Protein AF-0000000084663311 (afdb_homodimer)

Organism: Exserohilum turcicum (strain 28A) (NCBI:txid671987)

Structure (mmCIF, N/CA/C/O backbone):
data_AF-0000000084663311-model_v1
#
loop_
_entity.id
_entity.type
_entity.pdbx_description
1 polymer 'Uncharacterized protein'
#
loop_
_atom_site.group_PDB
_atom_site.id
_atom_site.type_symbol
_atom_site.label_atom_id
_atom_site.label_alt_id
_atom_site.label_comp_id
_atom_site.label_asym_id
_atom_site.label_entity_id
_atom_site.label_seq_id
_atom_site.pdbx_PDB_ins_code
_atom_site.Cartn_x
_atom_site.Cartn_y
_atom_site.Cartn_z
_atom_site.occupancy
_atom_site.B_iso_or_equiv
_atom_site.auth_seq_id
_atom_site.auth_comp_id
_atom_site.auth_asym_id
_atom_site.auth_atom_id
_atom_site.pdbx_PDB_model_num
ATOM 1 N N . MET A 1 1 ? -27.266 0.023 -3.309 1 96.5 1 MET A N 1
ATOM 2 C CA . MET A 1 1 ? -26.875 1.251 -2.621 1 96.5 1 MET A CA 1
ATOM 3 C C . MET A 1 1 ? -25.375 1.466 -2.703 1 96.5 1 MET A C 1
ATOM 5 O O . MET A 1 1 ? -24.609 0.509 -2.619 1 96.5 1 MET A O 1
ATOM 9 N N . TYR A 1 2 ? -25.031 2.613 -2.955 1 97.75 2 TYR A N 1
ATOM 10 C CA . TYR A 1 2 ? -23.625 2.998 -2.963 1 97.75 2 TYR A CA 1
ATOM 11 C C . TYR A 1 2 ? -23.391 4.227 -2.09 1 97.75 2 TYR A C 1
ATOM 13 O O . TYR A 1 2 ? -24.203 5.156 -2.086 1 97.75 2 TYR A O 1
ATOM 21 N N . GLY A 1 3 ? -22.312 4.234 -1.297 1 98.25 3 GLY A N 1
ATOM 22 C CA . GLY A 1 3 ? -21.875 5.406 -0.549 1 98.25 3 GLY A CA 1
ATOM 23 C C . GLY A 1 3 ? -20.375 5.445 -0.325 1 98.25 3 GLY A C 1
ATOM 24 O O . GLY A 1 3 ? -19.734 4.402 -0.188 1 98.25 3 GLY A O 1
ATOM 25 N N . GLY A 1 4 ? -19.828 6.598 -0.282 1 97.81 4 GLY A N 1
ATOM 26 C CA . GLY A 1 4 ? -18.422 6.824 0.07 1 97.81 4 GLY A CA 1
ATOM 27 C C . GLY A 1 4 ? -18.25 7.5 1.417 1 97.81 4 GLY A C 1
ATOM 28 O O . GLY A 1 4 ? -19.094 8.312 1.823 1 97.81 4 GLY A O 1
ATOM 29 N N . SER A 1 5 ? -17.172 7.145 2.053 1 97.12 5 SER A N 1
ATOM 30 C CA . SER A 1 5 ? -16.859 7.801 3.32 1 97.12 5 SER A CA 1
ATOM 31 C C . SER A 1 5 ? -17.953 7.543 4.352 1 97.12 5 SER A C 1
ATOM 33 O O . SER A 1 5 ? -18.328 6.395 4.602 1 97.12 5 SER A O 1
ATOM 35 N N . LEU A 1 6 ? -18.547 8.625 4.973 1 95.81 6 LEU A N 1
ATOM 36 C CA . LEU A 1 6 ? -19.609 8.484 5.945 1 95.81 6 LEU A CA 1
ATOM 37 C C . LEU A 1 6 ? -20.844 7.824 5.312 1 95.81 6 LEU A C 1
ATOM 39 O O . LEU A 1 6 ? -21.484 6.988 5.941 1 95.81 6 LEU A O 1
ATOM 43 N N . ALA A 1 7 ? -21.141 8.234 4.086 1 97.38 7 ALA A N 1
ATOM 44 C CA . ALA A 1 7 ? -22.25 7.602 3.373 1 97.38 7 ALA A CA 1
ATOM 45 C C . ALA A 1 7 ? -21.969 6.121 3.125 1 97.38 7 ALA A C 1
ATOM 47 O O . ALA A 1 7 ? -22.891 5.305 3.1 1 97.38 7 ALA A O 1
ATOM 48 N N . GLY A 1 8 ? -20.656 5.777 2.939 1 98.5 8 GLY A N 1
ATOM 49 C CA . GLY A 1 8 ? -20.281 4.375 2.846 1 98.5 8 GLY A CA 1
ATOM 50 C C . GLY A 1 8 ? -20.578 3.594 4.113 1 98.5 8 GLY A C 1
ATOM 51 O O . GLY A 1 8 ? -21.078 2.473 4.059 1 98.5 8 GLY A O 1
ATOM 52 N N . ALA A 1 9 ? -20.219 4.223 5.207 1 98.19 9 ALA A N 1
ATOM 53 C CA . ALA A 1 9 ? -20.531 3.598 6.492 1 98.19 9 ALA A CA 1
ATOM 54 C C . ALA A 1 9 ? -22.031 3.393 6.648 1 98.19 9 ALA A C 1
ATOM 56 O O . ALA A 1 9 ? -22.484 2.336 7.105 1 98.19 9 ALA A O 1
ATOM 57 N N . GLN A 1 10 ? -22.797 4.406 6.281 1 97.62 10 GLN A N 1
ATOM 58 C CA . GLN A 1 10 ? -24.25 4.285 6.371 1 97.62 10 GLN A CA 1
ATOM 59 C C . GLN A 1 10 ? -24.766 3.146 5.492 1 97.62 10 GLN A C 1
ATOM 61 O O . GLN A 1 10 ? -25.688 2.422 5.879 1 97.62 10 GLN A O 1
ATOM 66 N N . THR A 1 11 ? -24.172 3.021 4.277 1 98.69 11 THR A N 1
ATOM 67 C CA . THR A 1 11 ? -24.516 1.895 3.42 1 98.69 11 THR A CA 1
ATOM 68 C C . THR A 1 11 ? -24.234 0.571 4.125 1 98.69 11 THR A C 1
ATOM 70 O O . THR A 1 11 ? -25.078 -0.327 4.133 1 98.69 11 THR A O 1
ATOM 73 N N . ALA A 1 12 ? -23.078 0.444 4.746 1 98.81 12 ALA A N 1
ATOM 74 C CA . ALA A 1 12 ? -22.688 -0.783 5.43 1 98.81 12 ALA A CA 1
ATOM 75 C C . ALA A 1 12 ? -23.625 -1.09 6.598 1 98.81 12 ALA A C 1
ATOM 77 O O . ALA A 1 12 ? -24.062 -2.229 6.762 1 98.81 12 ALA A O 1
ATOM 78 N N . PHE A 1 13 ? -23.984 -0.058 7.375 1 98.44 13 PHE A N 1
ATOM 79 C CA . PHE A 1 13 ? -24.875 -0.238 8.508 1 98.44 13 PHE A CA 1
ATOM 80 C C . PHE A 1 13 ? -26.266 -0.64 8.039 1 98.44 13 PHE A C 1
ATOM 82 O O . PHE A 1 13 ? -26.922 -1.493 8.656 1 98.44 13 PHE A O 1
ATOM 89 N N . THR A 1 14 ? -26.688 0.016 6.977 1 98.5 14 THR A N 1
ATOM 90 C CA . THR A 1 14 ? -27.984 -0.315 6.41 1 98.5 14 THR A CA 1
ATOM 91 C C . THR A 1 14 ? -28.016 -1.771 5.953 1 98.5 14 THR A C 1
ATOM 93 O O . THR A 1 14 ? -28.969 -2.5 6.266 1 98.5 14 THR A O 1
ATOM 96 N N . MET A 1 15 ? -27.031 -2.236 5.258 1 98.56 15 MET A N 1
ATOM 97 C CA . MET A 1 15 ? -26.969 -3.619 4.789 1 98.56 15 MET A CA 1
ATOM 98 C C . MET A 1 15 ? -26.891 -4.59 5.961 1 98.56 15 MET A C 1
ATOM 100 O O . MET A 1 15 ? -27.453 -5.684 5.902 1 98.56 15 MET A O 1
ATOM 104 N N . LYS A 1 16 ? -26.172 -4.191 7.023 1 98.12 16 LYS A N 1
ATOM 105 C CA . LYS A 1 16 ? -26.062 -5.027 8.219 1 98.12 16 LYS A CA 1
ATOM 106 C C . LYS A 1 16 ? -27.406 -5.168 8.914 1 98.12 16 LYS A C 1
ATOM 108 O O . LYS A 1 16 ? -27.75 -6.246 9.406 1 98.12 16 LYS A O 1
ATOM 113 N N . THR A 1 17 ? -28.203 -4.164 8.875 1 98 17 THR A N 1
ATOM 114 C CA . THR A 1 17 ? -29.422 -4.109 9.664 1 98 17 THR A CA 1
ATOM 115 C C . THR A 1 17 ? -30.625 -4.535 8.828 1 98 17 THR A C 1
ATOM 117 O O . THR A 1 17 ? -31.531 -5.215 9.328 1 98 17 THR A O 1
ATOM 120 N N . TYR A 1 18 ? -30.688 -4.105 7.602 1 97.88 18 TYR A N 1
ATOM 121 C CA . TYR A 1 18 ? -31.859 -4.277 6.762 1 97.88 18 TYR A CA 1
ATOM 122 C C . TYR A 1 18 ? -31.531 -5.039 5.488 1 97.88 18 TYR A C 1
ATOM 124 O O . TYR A 1 18 ? -31.984 -4.676 4.402 1 97.88 18 TYR A O 1
ATOM 132 N N . ASN A 1 19 ? -30.734 -6.02 5.609 1 96.75 19 ASN A N 1
ATOM 133 C CA . ASN A 1 19 ? -30.125 -6.723 4.484 1 96.75 19 ASN A CA 1
ATOM 134 C C . ASN A 1 19 ? -31.188 -7.223 3.502 1 96.75 19 ASN A C 1
ATOM 136 O O . ASN A 1 19 ? -31.047 -7.051 2.289 1 96.75 19 ASN A O 1
ATOM 140 N N . ASP A 1 20 ? -32.281 -7.688 3.988 1 95.25 20 ASP A N 1
ATOM 141 C CA . ASP A 1 20 ? -33.281 -8.359 3.164 1 95.25 20 ASP A CA 1
ATOM 142 C C . ASP A 1 20 ? -34.031 -7.363 2.301 1 95.25 20 ASP A C 1
ATOM 144 O O . ASP A 1 20 ? -34.75 -7.758 1.36 1 95.25 20 ASP A O 1
ATOM 148 N N . LEU A 1 21 ? -33.906 -6.105 2.605 1 96.75 21 LEU A N 1
ATOM 149 C CA . LEU A 1 21 ? -34.656 -5.082 1.887 1 96.75 21 LEU A CA 1
ATOM 150 C C . LEU A 1 21 ? -33.875 -4.594 0.667 1 96.75 21 LEU A C 1
ATOM 152 O O . LEU A 1 21 ? -34.438 -3.877 -0.174 1 96.75 21 LEU A O 1
ATOM 156 N N . PHE A 1 22 ? -32.656 -5.02 0.497 1 97.25 22 PHE A N 1
ATOM 157 C CA . PHE A 1 22 ? -31.812 -4.48 -0.565 1 97.25 22 PHE A CA 1
ATOM 158 C C . PHE A 1 22 ? -31.141 -5.602 -1.348 1 97.25 22 PHE A C 1
ATOM 160 O O . PHE A 1 22 ? -30.75 -6.621 -0.772 1 97.25 22 PHE A O 1
ATOM 167 N N . ALA A 1 23 ? -30.953 -5.406 -2.662 1 97.38 23 ALA A N 1
ATOM 168 C CA . ALA A 1 23 ? -30.219 -6.359 -3.496 1 97.38 23 ALA A CA 1
ATOM 169 C C . ALA A 1 23 ? -28.75 -6.422 -3.104 1 97.38 23 ALA A C 1
ATOM 171 O O . ALA A 1 23 ? -28.125 -7.484 -3.174 1 97.38 23 ALA A O 1
ATOM 172 N N . GLY A 1 24 ? -28.219 -5.332 -2.746 1 98.25 24 GLY A N 1
ATOM 173 C CA . GLY A 1 24 ? -26.812 -5.238 -2.342 1 98.25 24 GLY A CA 1
ATOM 174 C C . GLY A 1 24 ? -26.375 -3.811 -2.09 1 98.25 24 GLY A C 1
ATOM 175 O O . GLY A 1 24 ? -27.141 -2.869 -2.266 1 98.25 24 GLY A O 1
ATOM 176 N N . GLY A 1 25 ? -25.172 -3.678 -1.598 1 98.69 25 GLY A N 1
ATOM 177 C CA . GLY A 1 25 ? -24.594 -2.373 -1.322 1 98.69 25 GLY A CA 1
ATOM 178 C C . GLY A 1 25 ? -23.078 -2.354 -1.443 1 98.69 25 GLY A C 1
ATOM 179 O O . GLY A 1 25 ? -22.422 -3.391 -1.303 1 98.69 25 GLY A O 1
ATOM 180 N N . ILE A 1 26 ? -22.562 -1.25 -1.76 1 98.88 26 ILE A N 1
ATOM 181 C CA . ILE A 1 26 ? -21.109 -1.025 -1.795 1 98.88 26 ILE A CA 1
ATOM 182 C C . ILE A 1 26 ? -20.75 0.14 -0.878 1 98.88 26 ILE A C 1
ATOM 184 O O . ILE A 1 26 ? -21.219 1.267 -1.083 1 98.88 26 ILE A O 1
ATOM 188 N N . GLY A 1 27 ? -20.047 -0.161 0.205 1 98.88 27 GLY A N 1
ATOM 189 C CA . GLY A 1 27 ? -19.422 0.87 1.02 1 98.88 27 GLY A CA 1
ATOM 190 C C . GLY A 1 27 ? -18 1.179 0.6 1 98.88 27 GLY A C 1
ATOM 191 O O . GLY A 1 27 ? -17.094 0.346 0.76 1 98.88 27 GLY A O 1
ATOM 192 N N . SER A 1 28 ? -17.766 2.365 0.037 1 98.88 28 SER A N 1
ATOM 193 C CA . SER A 1 28 ? -16.438 2.824 -0.386 1 98.88 28 SER A CA 1
ATOM 194 C C . SER A 1 28 ? -15.797 3.709 0.677 1 98.88 28 SER A C 1
ATOM 196 O O . SER A 1 28 ? -16.406 4.664 1.156 1 98.88 28 SER A O 1
ATOM 198 N N . SER A 1 29 ? -14.477 3.383 1.016 1 98.81 29 SER A N 1
ATOM 199 C CA . SER A 1 29 ? -13.844 4.09 2.127 1 98.81 29 SER A CA 1
ATOM 200 C C . SER A 1 29 ? -14.812 4.262 3.293 1 98.81 29 SER A C 1
ATOM 202 O O . SER A 1 29 ? -14.93 5.352 3.857 1 98.81 29 SER A O 1
ATOM 204 N N . ALA A 1 30 ? -15.609 3.156 3.553 1 98.75 30 ALA A N 1
ATOM 205 C CA . ALA A 1 30 ? -16.641 3.201 4.582 1 98.75 30 ALA A CA 1
ATOM 206 C C . ALA A 1 30 ? -16.031 3.268 5.977 1 98.75 30 ALA A C 1
ATOM 208 O O . ALA A 1 30 ? -15.391 2.312 6.426 1 98.75 30 ALA A O 1
ATOM 209 N N . THR A 1 31 ? -16.219 4.344 6.652 1 98.25 31 THR A N 1
ATOM 210 C CA . THR A 1 31 ? -15.656 4.52 7.98 1 98.25 31 THR A CA 1
ATOM 211 C C . THR A 1 31 ? -16.5 3.805 9.031 1 98.25 31 THR A C 1
ATOM 213 O O . THR A 1 31 ? -17.125 4.449 9.875 1 98.25 31 THR A O 1
ATOM 216 N N . VAL A 1 32 ? -16.391 2.523 9.094 1 98.5 32 VAL A N 1
ATOM 217 C CA . VAL A 1 32 ? -17.281 1.664 9.859 1 98.5 32 VAL A CA 1
ATOM 218 C C . VAL A 1 32 ? -16.734 1.485 11.273 1 98.5 32 VAL A C 1
ATOM 220 O O . VAL A 1 32 ? -17.438 0.99 12.164 1 98.5 32 VAL A O 1
ATOM 223 N N . GLN A 1 33 ? -15.523 1.82 11.508 1 98.56 33 GLN A N 1
ATOM 224 C CA . GLN A 1 33 ? -14.906 1.732 12.82 1 98.56 33 GLN A CA 1
ATOM 225 C C . GLN A 1 33 ? -14.844 3.102 13.492 1 98.56 33 GLN A C 1
ATOM 227 O O . GLN A 1 33 ? -14.336 4.062 12.914 1 98.56 33 GLN A O 1
ATOM 232 N N . ALA A 1 34 ? -15.414 3.195 14.656 1 98.06 34 ALA A N 1
ATOM 233 C CA . ALA A 1 34 ? -15.266 4.402 15.461 1 98.06 34 ALA A CA 1
ATOM 234 C C . ALA A 1 34 ? -14.023 4.32 16.344 1 98.06 34 ALA A C 1
ATOM 236 O O . ALA A 1 34 ? -13.703 3.252 16.875 1 98.06 34 ALA A O 1
ATOM 237 N N . HIS A 1 35 ? -13.406 5.363 16.391 1 97.19 35 HIS A N 1
ATOM 238 C CA . HIS A 1 35 ? -12.219 5.555 17.219 1 97.19 35 HIS A CA 1
ATOM 239 C C . HIS A 1 35 ? -12.172 6.965 17.797 1 97.19 35 HIS A C 1
ATOM 241 O O . HIS A 1 35 ? -12.508 7.934 17.109 1 97.19 35 HIS A O 1
ATOM 247 N N . LEU A 1 36 ? -11.773 7.066 19.062 1 97.88 36 LEU A N 1
ATOM 248 C CA . LEU A 1 36 ? -11.812 8.391 19.688 1 97.88 36 LEU A CA 1
ATOM 249 C C . LEU A 1 36 ? -10.781 9.312 19.047 1 97.88 36 LEU A C 1
ATOM 251 O O . LEU A 1 36 ? -11.133 10.227 18.297 1 97.88 36 LEU A O 1
ATOM 255 N N . GLY A 1 37 ? -9.469 9.039 19.375 1 98 37 GLY A N 1
ATOM 256 C CA . GLY A 1 37 ? -8.398 9.727 18.672 1 98 37 GLY A CA 1
ATOM 257 C C . GLY A 1 37 ? -7.934 9 17.422 1 98 37 GLY A C 1
ATOM 258 O O . GLY A 1 37 ? -7.895 7.77 17.391 1 98 37 GLY A O 1
ATOM 259 N N . TYR A 1 38 ? -7.539 9.742 16.453 1 98 38 TYR A N 1
ATOM 260 C CA . TYR A 1 38 ? -7.223 9.094 15.18 1 98 38 TYR A CA 1
ATOM 261 C C . TYR A 1 38 ? -5.883 9.57 14.641 1 98 38 TYR A C 1
ATOM 263 O O . TYR A 1 38 ? -5.82 10.18 13.57 1 98 38 TYR A O 1
ATOM 271 N N . PRO A 1 39 ? -4.773 9.234 15.266 1 97.94 39 PRO A N 1
ATOM 272 C CA . PRO A 1 39 ? -3.449 9.633 14.773 1 97.94 39 PRO A CA 1
ATOM 273 C C . PRO A 1 39 ? -3.07 8.938 13.469 1 97.94 39 PRO A C 1
ATOM 275 O O . PRO A 1 39 ? -2.268 9.469 12.695 1 97.94 39 PRO A O 1
ATOM 278 N N . SER A 1 40 ? -3.729 7.809 13.133 1 97.25 40 SER A N 1
ATOM 279 C CA . SER A 1 40 ? -3.369 7.004 11.969 1 97.25 40 SER A CA 1
ATOM 280 C C . SER A 1 40 ? -3.785 7.695 10.672 1 97.25 40 SER A C 1
ATOM 282 O O . SER A 1 40 ? -3.398 7.266 9.586 1 97.25 40 SER A O 1
ATOM 284 N N . TRP A 1 41 ? -4.543 8.812 10.789 1 97.94 41 TRP A N 1
ATOM 285 C CA . TRP A 1 41 ? -4.875 9.633 9.625 1 97.94 41 TRP A CA 1
ATOM 286 C C . TRP A 1 41 ? -3.613 10.031 8.867 1 97.94 41 TRP A C 1
ATOM 288 O O . TRP A 1 41 ? -3.629 10.133 7.637 1 97.94 41 TRP A O 1
ATOM 298 N N . TYR A 1 42 ? -2.516 10.148 9.508 1 98.44 42 TYR A N 1
ATOM 299 C CA . TYR A 1 42 ? -1.31 10.727 8.93 1 98.44 42 TYR A CA 1
ATOM 300 C C . TYR A 1 42 ? -0.346 9.641 8.469 1 98.44 42 TYR A C 1
ATOM 302 O O . TYR A 1 42 ? 0.638 9.93 7.781 1 98.44 42 TYR A O 1
ATOM 310 N N . THR A 1 43 ? -0.64 8.406 8.789 1 97.44 43 THR A N 1
ATOM 311 C CA . THR A 1 43 ? 0.278 7.301 8.523 1 97.44 43 THR A CA 1
ATOM 312 C C . THR A 1 43 ? 0.497 7.133 7.023 1 97.44 43 THR A C 1
ATOM 314 O O . THR A 1 43 ? 1.637 7.027 6.562 1 97.44 43 THR A O 1
ATOM 317 N N . PRO A 1 44 ? -0.564 7.145 6.188 1 98.06 44 PRO A N 1
ATOM 318 C CA . PRO A 1 44 ? -0.301 6.992 4.754 1 98.06 44 PRO A CA 1
ATOM 319 C C . PRO A 1 44 ? 0.503 8.156 4.176 1 98.06 44 PRO A C 1
ATOM 321 O O . PRO A 1 44 ? 1.277 7.969 3.234 1 98.06 44 PRO A O 1
ATOM 324 N N . ILE A 1 45 ? 0.334 9.32 4.746 1 98.75 45 ILE A N 1
ATOM 325 C CA . ILE A 1 45 ? 1.09 10.477 4.281 1 98.75 45 ILE A CA 1
ATOM 326 C C . ILE A 1 45 ? 2.57 10.289 4.609 1 98.75 45 ILE A C 1
ATOM 328 O O . ILE A 1 45 ? 3.436 10.539 3.766 1 98.75 45 ILE A O 1
ATOM 332 N N . MET A 1 46 ? 2.857 9.859 5.82 1 98.5 46 MET A N 1
ATOM 333 C CA . MET A 1 46 ? 4.238 9.617 6.215 1 98.5 46 MET A CA 1
ATOM 334 C C . MET A 1 46 ? 4.859 8.508 5.367 1 98.5 46 MET A C 1
ATOM 336 O O . MET A 1 46 ? 6.047 8.562 5.043 1 98.5 46 MET A O 1
ATOM 340 N N . LYS A 1 47 ? 4.094 7.586 4.977 1 97.75 47 LYS A N 1
ATOM 341 C CA . LYS A 1 47 ? 4.59 6.414 4.258 1 97.75 47 LYS A CA 1
ATOM 342 C C . LYS A 1 47 ? 4.801 6.723 2.779 1 97.75 47 LYS A C 1
ATOM 344 O O . LYS A 1 47 ? 5.762 6.25 2.172 1 97.75 47 LYS A O 1
ATOM 349 N N . PHE A 1 48 ? 3.883 7.562 2.191 1 98.62 48 PHE A N 1
ATOM 350 C CA . PHE A 1 48 ? 3.807 7.574 0.735 1 98.62 48 PHE A CA 1
ATOM 351 C C . PHE A 1 48 ? 3.998 8.984 0.192 1 98.62 48 PHE A C 1
ATOM 353 O O . PHE A 1 48 ? 4.129 9.18 -1.019 1 98.62 48 PHE A O 1
ATOM 360 N N . GLY A 1 49 ? 3.922 10.008 1.064 1 98.69 49 GLY A N 1
ATOM 361 C CA . GLY A 1 49 ? 4.172 11.359 0.593 1 98.69 49 GLY A CA 1
ATOM 362 C C . GLY A 1 49 ? 5.605 11.578 0.146 1 98.69 49 GLY A C 1
ATOM 363 O O . GLY A 1 49 ? 6.477 10.742 0.401 1 98.69 49 GLY A O 1
ATOM 364 N N . PRO A 1 50 ? 5.84 12.68 -0.651 1 98.62 50 PRO A N 1
ATOM 365 C CA . PRO A 1 50 ? 7.242 12.977 -0.943 1 98.62 50 PRO A CA 1
ATOM 366 C C . PRO A 1 50 ? 8.125 12.938 0.302 1 98.62 50 PRO A C 1
ATOM 368 O O . PRO A 1 50 ? 7.961 13.766 1.205 1 98.62 50 PRO A O 1
ATOM 371 N N . SER A 1 51 ? 9.039 12.008 0.303 1 98.62 51 SER A N 1
ATOM 372 C CA . SER A 1 51 ? 9.672 11.609 1.556 1 98.62 51 SER A CA 1
ATOM 373 C C . SER A 1 51 ? 10.562 12.719 2.102 1 98.62 51 SER A C 1
ATOM 375 O O . SER A 1 51 ? 10.727 12.852 3.316 1 98.62 51 SER A O 1
ATOM 377 N N . ASP A 1 52 ? 11.164 13.531 1.269 1 98.06 52 ASP A N 1
ATOM 378 C CA . ASP A 1 52 ? 11.992 14.633 1.76 1 98.06 52 ASP A CA 1
ATOM 379 C C . ASP A 1 52 ? 11.125 15.734 2.375 1 98.06 52 ASP A C 1
ATOM 381 O O . ASP A 1 52 ? 11.516 16.359 3.363 1 98.06 52 ASP A O 1
ATOM 385 N N . CYS A 1 53 ? 9.961 15.984 1.799 1 98.44 53 CYS A N 1
ATOM 386 C CA . CYS A 1 53 ? 9 16.891 2.414 1 98.44 53 CYS A CA 1
ATOM 387 C C . CYS A 1 53 ? 8.539 16.375 3.768 1 98.44 53 CYS A C 1
ATOM 389 O O . CYS A 1 53 ? 8.57 17.094 4.762 1 98.44 53 CYS A O 1
ATOM 391 N N . VAL A 1 54 ? 8.141 15.102 3.838 1 98.75 54 VAL A N 1
ATOM 392 C CA . VAL A 1 54 ? 7.648 14.445 5.047 1 98.75 54 VAL A CA 1
ATOM 393 C C . VAL A 1 54 ? 8.703 14.523 6.145 1 98.75 54 VAL A C 1
ATOM 395 O O . VAL A 1 54 ? 8.398 14.906 7.281 1 98.75 54 VAL A O 1
ATOM 398 N N . SER A 1 55 ? 9.969 14.203 5.82 1 98.31 55 SER A N 1
ATOM 399 C CA . SER A 1 55 ? 11.031 14.195 6.824 1 98.31 55 SER A CA 1
ATOM 400 C C . SER A 1 55 ? 11.289 15.602 7.359 1 98.31 55 SER A C 1
ATOM 402 O O . SER A 1 55 ? 11.578 15.773 8.547 1 98.31 55 SER A O 1
ATOM 404 N N . ARG A 1 56 ? 11.211 16.609 6.508 1 97.75 56 ARG A N 1
ATOM 405 C CA . ARG A 1 56 ? 11.406 17.984 6.957 1 97.75 56 ARG A CA 1
ATOM 406 C C . ARG A 1 56 ? 10.297 18.406 7.918 1 97.75 56 ARG A C 1
ATOM 408 O O . ARG A 1 56 ? 10.57 19 8.969 1 97.75 56 ARG A O 1
ATOM 415 N N . VAL A 1 57 ? 9.062 18.125 7.535 1 98.81 57 VAL A N 1
ATOM 416 C CA . VAL A 1 57 ? 7.934 18.484 8.383 1 98.81 57 VAL A CA 1
ATOM 417 C C . VAL A 1 57 ? 8.039 17.781 9.727 1 98.81 57 VAL A C 1
ATOM 419 O O . VAL A 1 57 ? 7.867 18.391 10.781 1 98.81 57 VAL A O 1
ATOM 422 N N . ILE A 1 58 ? 8.352 16.5 9.742 1 98.75 58 ILE A N 1
ATOM 423 C CA . ILE A 1 58 ? 8.492 15.734 10.977 1 98.75 58 ILE A CA 1
ATOM 424 C C . ILE A 1 58 ? 9.57 16.359 11.852 1 98.75 58 ILE A C 1
ATOM 426 O O . ILE A 1 58 ? 9.383 16.531 13.055 1 98.75 58 ILE A O 1
ATOM 430 N N . SER A 1 59 ? 10.703 16.703 11.242 1 98.38 59 SER A N 1
ATOM 431 C CA . SER A 1 59 ? 11.805 17.297 11.984 1 98.38 59 SER A CA 1
ATOM 432 C C . SER A 1 59 ? 11.406 18.625 12.602 1 98.38 59 SER A C 1
ATOM 434 O O . SER A 1 59 ? 11.719 18.891 13.766 1 98.38 59 SER A O 1
ATOM 436 N N . ILE A 1 60 ? 10.742 19.438 11.836 1 98.5 60 ILE A N 1
ATOM 437 C CA . ILE A 1 60 ? 10.281 20.734 12.32 1 98.5 60 ILE A CA 1
ATOM 438 C C . ILE A 1 60 ? 9.297 20.547 13.461 1 98.5 60 ILE A C 1
ATOM 440 O O . ILE A 1 60 ? 9.391 21.219 14.5 1 98.5 60 ILE A O 1
ATOM 444 N N . VAL A 1 61 ? 8.359 19.625 13.352 1 98.81 61 VAL A N 1
ATOM 445 C CA . VAL A 1 61 ? 7.348 19.359 14.359 1 98.81 61 VAL A CA 1
ATOM 446 C C . VAL A 1 61 ? 8.008 18.812 15.625 1 98.81 61 VAL A C 1
ATOM 448 O O . VAL A 1 61 ? 7.633 19.188 16.734 1 98.81 61 VAL A O 1
ATOM 451 N N . ASP A 1 62 ? 8.969 17.938 15.461 1 98.44 62 ASP A N 1
ATOM 452 C CA . ASP A 1 62 ? 9.688 17.406 16.609 1 98.44 62 ASP A CA 1
ATOM 453 C C . ASP A 1 62 ? 10.367 18.516 17.406 1 98.44 62 ASP A C 1
ATOM 455 O O . ASP A 1 62 ? 10.297 18.547 18.625 1 98.44 62 ASP A O 1
ATOM 459 N N . LYS A 1 63 ? 11.047 19.406 16.75 1 98.62 63 LYS A N 1
ATOM 460 C CA . LYS A 1 63 ? 11.727 20.531 17.391 1 98.62 63 LYS A CA 1
ATOM 461 C C . LYS A 1 63 ? 10.719 21.484 18.031 1 98.62 63 LYS A C 1
ATOM 463 O O . LYS A 1 63 ? 10.945 22 19.125 1 98.62 63 LYS A O 1
ATOM 468 N N . MET A 1 64 ? 9.648 21.703 17.328 1 98.75 64 MET A N 1
ATOM 469 C CA . MET A 1 64 ? 8.562 22.516 17.859 1 98.75 64 MET A CA 1
ATOM 470 C C . MET A 1 64 ? 8.031 21.922 19.156 1 98.75 64 MET A C 1
ATOM 472 O O . MET A 1 64 ? 7.863 22.641 20.141 1 98.75 64 MET A O 1
ATOM 476 N N . ASP A 1 65 ? 7.762 20.641 19.156 1 98.62 65 ASP A N 1
ATOM 477 C CA . ASP A 1 65 ? 7.234 19.984 20.359 1 98.62 65 ASP A CA 1
ATOM 478 C C . ASP A 1 65 ? 8.227 20.062 21.516 1 98.62 65 ASP A C 1
ATOM 480 O O . ASP A 1 65 ? 7.832 20.234 22.656 1 98.62 65 ASP A O 1
ATOM 484 N N . ALA A 1 66 ? 9.484 19.906 21.172 1 98.44 66 ALA A N 1
ATOM 485 C CA . ALA A 1 66 ? 10.508 20.047 22.219 1 98.44 66 ALA A CA 1
ATOM 486 C C . ALA A 1 66 ? 10.523 21.453 22.781 1 98.44 66 ALA A C 1
ATOM 488 O O . ALA A 1 66 ? 10.641 21.656 23.984 1 98.44 66 ALA A O 1
ATOM 489 N N . LEU A 1 67 ? 10.453 22.406 21.906 1 98.69 67 LEU A N 1
ATOM 490 C CA . LEU A 1 67 ? 10.414 23.812 22.328 1 98.69 67 LEU A CA 1
ATOM 491 C C . LEU A 1 67 ? 9.211 24.078 23.219 1 98.69 67 LEU A C 1
ATOM 493 O O . LEU A 1 67 ? 9.344 24.719 24.281 1 98.69 67 LEU A O 1
ATOM 497 N N . ILE A 1 68 ? 8.086 23.594 22.844 1 98.44 68 ILE A N 1
ATOM 498 C CA . ILE A 1 68 ? 6.859 23.781 23.625 1 98.44 68 ILE A CA 1
ATOM 499 C C . ILE A 1 68 ? 7.008 23.109 24.984 1 98.44 68 ILE A C 1
ATOM 501 O O . ILE A 1 68 ? 6.648 23.688 26.016 1 98.44 68 ILE A O 1
ATOM 505 N N . ALA A 1 69 ? 7.512 21.922 24.984 1 97.69 69 ALA A N 1
ATOM 506 C CA . ALA A 1 69 ? 7.699 21.172 26.234 1 97.69 69 ALA A CA 1
ATOM 507 C C . ALA A 1 69 ? 8.648 21.906 27.172 1 97.69 69 ALA A C 1
ATOM 509 O O . ALA A 1 69 ? 8.516 21.797 28.391 1 97.69 69 ALA A O 1
ATOM 510 N N . SER A 1 70 ? 9.602 22.609 26.656 1 97.94 70 SER A N 1
ATOM 511 C CA . SER A 1 70 ? 10.57 23.344 27.469 1 97.94 70 SER A CA 1
ATOM 512 C C . SER A 1 70 ? 9.906 24.5 28.203 1 97.94 70 SER A C 1
ATOM 514 O O . SER A 1 70 ? 10.469 25.031 29.172 1 97.94 70 SER A O 1
ATOM 516 N N . GLY A 1 71 ? 8.82 25 27.703 1 97.44 71 GLY A N 1
ATOM 517 C CA . GLY A 1 71 ? 8.117 26.125 28.312 1 97.44 71 GLY A CA 1
ATOM 518 C C . GLY A 1 71 ? 8.734 27.469 27.969 1 97.44 71 GLY A C 1
ATOM 519 O O . GLY A 1 71 ? 8.414 28.469 28.594 1 97.44 71 GLY A O 1
ATOM 520 N N . ASN A 1 72 ? 9.594 27.469 27.016 1 98.12 72 ASN A N 1
ATOM 521 C CA . ASN A 1 72 ? 10.242 28.719 26.625 1 98.12 72 ASN A CA 1
ATOM 522 C C . ASN A 1 72 ? 9.289 29.625 25.875 1 98.12 72 ASN A C 1
ATOM 524 O O . ASN A 1 72 ? 9.188 29.547 24.641 1 98.12 72 ASN A O 1
ATOM 528 N N . GLU A 1 73 ? 8.742 30.578 26.516 1 97.94 73 GLU A N 1
ATOM 529 C CA . GLU A 1 73 ? 7.699 31.422 25.953 1 97.94 73 GLU A CA 1
ATOM 530 C C . GLU A 1 73 ? 8.242 32.312 24.828 1 97.94 73 GLU A C 1
ATOM 532 O O . GLU A 1 73 ? 7.551 32.531 23.844 1 97.94 73 GLU A O 1
ATOM 537 N N . LYS A 1 74 ? 9.422 32.781 25.016 1 98.25 74 LYS A N 1
ATOM 538 C CA . LYS A 1 74 ? 10.031 33.625 24 1 98.25 74 LYS A CA 1
ATOM 539 C C . LYS A 1 74 ? 10.242 32.875 22.688 1 98.25 74 LYS A C 1
ATOM 541 O O . LYS A 1 74 ? 9.93 33.375 21.609 1 98.25 74 LYS A O 1
ATOM 546 N N . GLY A 1 75 ? 10.789 31.625 22.828 1 98.62 75 GLY A N 1
ATOM 547 C CA . GLY A 1 75 ? 10.992 30.781 21.656 1 98.62 75 GLY A CA 1
ATOM 548 C C . GLY A 1 75 ? 9.695 30.422 20.953 1 98.62 75 GLY A C 1
ATOM 549 O O . GLY A 1 75 ? 9.625 30.438 19.719 1 98.62 75 GLY A O 1
ATOM 550 N N . ILE A 1 76 ? 8.719 30.125 21.734 1 98.75 76 ILE A N 1
ATOM 551 C CA . ILE A 1 76 ? 7.414 29.766 21.188 1 98.75 76 ILE A CA 1
ATOM 552 C C . ILE A 1 76 ? 6.828 30.953 20.438 1 98.75 76 ILE A C 1
ATOM 554 O O . ILE A 1 76 ? 6.316 30.797 19.328 1 98.75 76 ILE A O 1
ATOM 558 N N . GLN A 1 77 ? 6.957 32.125 21.047 1 98.69 77 GLN A N 1
ATOM 559 C CA . GLN A 1 77 ? 6.453 33.344 20.391 1 98.69 77 GLN A CA 1
ATOM 560 C C . GLN A 1 77 ? 7.203 33.594 19.094 1 98.69 77 GLN A C 1
ATOM 562 O O . GLN A 1 77 ? 6.594 33.969 18.078 1 98.69 77 GLN A O 1
ATOM 567 N N . GLN A 1 78 ? 8.484 33.469 19.125 1 98.69 78 GLN A N 1
ATOM 568 C CA . GLN A 1 78 ? 9.297 33.656 17.922 1 98.69 78 GLN A CA 1
ATOM 569 C C . GLN A 1 78 ? 8.867 32.688 16.812 1 98.69 78 GLN A C 1
ATOM 571 O O . GLN A 1 78 ? 8.766 33.094 15.648 1 98.69 78 GLN A O 1
ATOM 576 N N . LEU A 1 79 ? 8.625 31.438 17.156 1 98.81 79 LEU A N 1
ATOM 577 C CA . LEU A 1 79 ? 8.156 30.438 16.188 1 98.81 79 LEU A CA 1
ATOM 578 C C . LEU A 1 79 ? 6.828 30.859 15.578 1 98.81 79 LEU A C 1
ATOM 580 O O . LEU A 1 79 ? 6.668 30.828 14.359 1 98.81 79 LEU A O 1
ATOM 584 N N . LYS A 1 80 ? 5.883 31.234 16.375 1 98.81 80 LYS A N 1
ATOM 585 C CA . LYS A 1 80 ? 4.586 31.688 15.875 1 98.81 80 LYS A CA 1
ATOM 586 C C . LYS A 1 80 ? 4.746 32.875 14.938 1 98.81 80 LYS A C 1
ATOM 588 O O . LYS A 1 80 ? 4.066 32.969 13.914 1 98.81 80 LYS A O 1
ATOM 593 N N . ASP A 1 81 ? 5.652 33.812 15.297 1 98.62 81 ASP A N 1
ATOM 594 C CA . ASP A 1 81 ? 5.887 35 14.484 1 98.62 81 ASP A CA 1
ATOM 595 C C . ASP A 1 81 ? 6.469 34.625 13.125 1 98.62 81 ASP A C 1
ATOM 597 O O . ASP A 1 81 ? 6.141 35.281 12.117 1 98.62 81 ASP A O 1
ATOM 601 N N . ILE A 1 82 ? 7.355 33.656 13.109 1 98.12 82 ILE A N 1
ATOM 602 C CA . ILE A 1 82 ? 7.957 33.188 11.859 1 98.12 82 ILE A CA 1
ATOM 603 C C . ILE A 1 82 ? 6.859 32.75 10.891 1 98.12 82 ILE A C 1
ATOM 605 O O . ILE A 1 82 ? 6.945 33.031 9.688 1 98.12 82 ILE A O 1
ATOM 609 N N . PHE A 1 83 ? 5.758 32.156 11.383 1 98.38 83 PHE A N 1
ATOM 610 C CA . PHE A 1 83 ? 4.668 31.672 10.547 1 98.38 83 PHE A CA 1
ATOM 611 C C . PHE A 1 83 ? 3.648 32.781 10.289 1 98.38 83 PHE A C 1
ATOM 613 O O . PHE A 1 83 ? 2.682 32.594 9.547 1 98.38 83 PHE A O 1
ATOM 620 N N . GLY A 1 84 ? 3.828 33.969 10.898 1 98.25 84 GLY A N 1
ATOM 621 C CA . GLY A 1 84 ? 2.846 35.031 10.789 1 98.25 84 GLY A CA 1
ATOM 622 C C . GLY A 1 84 ? 1.612 34.812 11.641 1 98.25 84 GLY A C 1
ATOM 623 O O . GLY A 1 84 ? 0.537 35.312 11.344 1 98.25 84 GLY A O 1
ATOM 624 N N . LEU A 1 85 ? 1.783 33.969 12.656 1 98.69 85 LEU A N 1
ATOM 625 C CA . LEU A 1 85 ? 0.66 33.562 13.492 1 98.69 85 LEU A CA 1
ATOM 626 C C . LEU A 1 85 ? 0.887 33.969 14.945 1 98.69 85 LEU A C 1
ATOM 628 O O . LEU A 1 85 ? 0.37 33.312 15.867 1 98.69 85 LEU A O 1
ATOM 632 N N . GLY A 1 86 ? 1.657 34.969 15.188 1 98.25 86 GLY A N 1
ATOM 633 C CA . GLY A 1 86 ? 2.076 35.406 16.5 1 98.25 86 GLY A CA 1
ATOM 634 C C . GLY A 1 86 ? 0.915 35.781 17.406 1 98.25 86 GLY A C 1
ATOM 635 O O . GLY A 1 86 ? 0.998 35.656 18.625 1 98.25 86 GLY A O 1
ATOM 636 N N . SER A 1 87 ? -0.173 36.219 16.875 1 97.81 87 SER A N 1
ATOM 637 C CA . SER A 1 87 ? -1.294 36.719 17.656 1 97.81 87 SER A CA 1
ATOM 638 C C . SER A 1 87 ? -2.174 35.594 18.172 1 97.81 87 SER A C 1
ATOM 640 O O . SER A 1 87 ? -3.037 35.812 19.016 1 97.81 87 SER A O 1
ATOM 642 N N . LEU A 1 88 ? -1.99 34.344 17.688 1 98.12 88 LEU A N 1
ATOM 643 C CA . LEU A 1 88 ? -2.805 33.219 18.156 1 98.12 88 LEU A CA 1
ATOM 644 C C . LEU A 1 88 ? -2.502 32.906 19.609 1 98.12 88 LEU A C 1
ATOM 646 O O . LEU A 1 88 ? -1.343 32.719 19.984 1 98.12 88 LEU A O 1
ATOM 650 N N . SER A 1 89 ? -3.504 32.875 20.422 1 96.62 89 SER A N 1
ATOM 651 C CA . SER A 1 89 ? -3.334 32.656 21.844 1 96.62 89 SER A CA 1
ATOM 652 C C . SER A 1 89 ? -3.207 31.172 22.172 1 96.62 89 SER A C 1
ATOM 654 O O . SER A 1 89 ? -2.461 30.797 23.078 1 96.62 89 SER A O 1
ATOM 656 N N . SER A 1 90 ? -3.9 30.312 21.453 1 97.62 90 SER A N 1
ATOM 657 C CA . SER A 1 90 ? -3.928 28.875 21.703 1 97.62 90 SER A CA 1
ATOM 658 C C . SER A 1 90 ? -2.818 28.172 20.938 1 97.62 90 SER A C 1
ATOM 660 O O . SER A 1 90 ? -2.711 28.312 19.719 1 97.62 90 SER A O 1
ATOM 662 N N . LEU A 1 91 ? -2.018 27.375 21.656 1 98.12 91 LEU A N 1
ATOM 663 C CA . LEU A 1 91 ? -1.019 26.547 20.984 1 98.12 91 LEU A CA 1
ATOM 664 C C . LEU A 1 91 ? -1.685 25.5 20.094 1 98.12 91 LEU A C 1
ATOM 666 O O . LEU A 1 91 ? -1.135 25.125 19.062 1 98.12 91 LEU A O 1
ATOM 670 N N . GLY A 1 92 ? -2.857 25.016 20.484 1 98 92 GLY A N 1
ATOM 671 C CA . GLY A 1 92 ? -3.629 24.109 19.641 1 98 92 GLY A CA 1
ATOM 672 C C . GLY A 1 92 ? -4.016 24.703 18.312 1 98 92 GLY A C 1
ATOM 673 O O . GLY A 1 92 ? -3.867 24.062 17.266 1 98 92 GLY A O 1
ATOM 674 N N . ASP A 1 93 ? -4.477 25.984 18.359 1 98.31 93 ASP A N 1
ATOM 675 C CA . ASP A 1 93 ? -4.844 26.688 17.125 1 98.31 93 ASP A CA 1
ATOM 676 C C . ASP A 1 93 ? -3.625 26.906 16.25 1 98.31 93 ASP A C 1
ATOM 678 O O . ASP A 1 93 ? -3.707 26.781 15.023 1 98.31 93 ASP A O 1
ATOM 682 N N . PHE A 1 94 ? -2.521 27.297 16.906 1 98.69 94 PHE A N 1
ATOM 683 C CA . PHE A 1 94 ? -1.287 27.469 16.141 1 98.69 94 PHE A CA 1
ATOM 684 C C . PHE A 1 94 ? -0.888 26.172 15.453 1 98.69 94 PHE A C 1
ATOM 686 O O . PHE A 1 94 ? -0.659 26.156 14.242 1 98.69 94 PHE A O 1
ATOM 693 N N . ALA A 1 95 ? -0.833 25.062 16.219 1 98.69 95 ALA A N 1
ATOM 694 C CA . ALA A 1 95 ? -0.441 23.75 15.711 1 98.69 95 ALA A CA 1
ATOM 695 C C . ALA A 1 95 ? -1.377 23.281 14.594 1 98.69 95 ALA A C 1
ATOM 697 O O . ALA A 1 95 ? -0.927 22.75 13.578 1 98.69 95 ALA A O 1
ATOM 698 N N . MET A 1 96 ? -2.605 23.484 14.766 1 97.94 96 MET A N 1
ATOM 699 C CA . MET A 1 96 ? -3.588 23.078 13.766 1 97.94 96 MET A CA 1
ATOM 700 C C . MET A 1 96 ? -3.418 23.891 12.484 1 97.94 96 MET A C 1
ATOM 702 O O . MET A 1 96 ? -3.469 23.344 11.383 1 97.94 96 MET A O 1
ATOM 706 N N . THR A 1 97 ? -3.223 25.188 12.617 1 98.44 97 THR A N 1
ATOM 70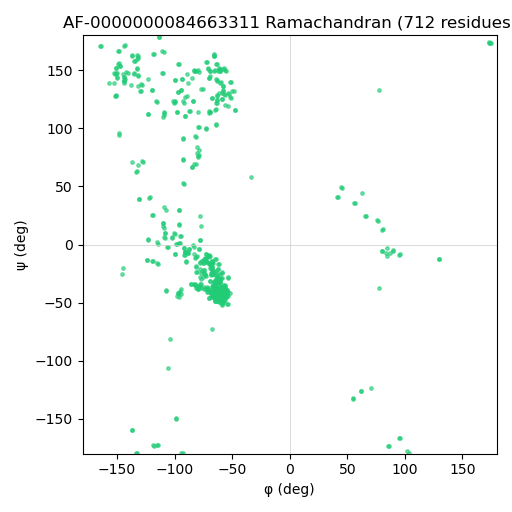7 C CA . THR A 1 97 ? -3.129 26.062 11.453 1 98.44 97 THR A CA 1
ATOM 708 C C . THR A 1 97 ? -1.951 25.672 10.57 1 98.44 97 THR A C 1
ATOM 710 O O . THR A 1 97 ? -2.1 25.547 9.352 1 98.44 97 THR A O 1
ATOM 713 N N . ILE A 1 98 ? -0.808 25.453 11.156 1 98.5 98 ILE A N 1
ATOM 714 C CA . ILE A 1 98 ? 0.357 25.156 10.328 1 98.5 98 ILE A CA 1
ATOM 715 C C . ILE A 1 98 ? 0.225 23.75 9.734 1 98.5 98 ILE A C 1
ATOM 717 O O . ILE A 1 98 ? 0.939 23.391 8.797 1 98.5 98 ILE A O 1
ATOM 721 N N . ALA A 1 99 ? -0.71 22.891 10.266 1 98.31 99 ALA A N 1
ATOM 722 C CA . ALA A 1 99 ? -0.923 21.531 9.773 1 98.31 99 ALA A CA 1
ATOM 723 C C . ALA A 1 99 ? -2.004 21.5 8.695 1 98.31 99 ALA A C 1
ATOM 725 O O . ALA A 1 99 ? -2.234 20.469 8.062 1 98.31 99 ALA A O 1
ATOM 726 N N . PHE A 1 100 ? -2.65 22.609 8.359 1 98.44 100 PHE A N 1
ATOM 727 C CA . PHE A 1 100 ? -3.781 22.656 7.441 1 98.44 100 PHE A CA 1
ATOM 728 C C . PHE A 1 100 ? -3.395 22.109 6.074 1 98.44 100 PHE A C 1
ATOM 730 O O . PHE A 1 100 ? -4.164 21.359 5.457 1 98.44 100 PHE A O 1
ATOM 737 N N . PRO A 1 101 ? -2.172 22.328 5.555 1 98.31 101 PRO A N 1
ATOM 738 C CA . PRO A 1 101 ? -1.833 21.812 4.227 1 98.31 101 PRO A CA 1
ATOM 739 C C . PRO A 1 101 ? -1.759 20.297 4.176 1 98.31 101 PRO A C 1
ATOM 741 O O . PRO A 1 101 ? -1.805 19.703 3.094 1 98.31 101 PRO A O 1
ATOM 744 N N . ILE A 1 102 ? -1.572 19.672 5.312 1 98.31 102 ILE A N 1
ATOM 745 C CA . ILE A 1 102 ? -1.489 18.219 5.41 1 98.31 102 ILE A CA 1
ATOM 746 C C . ILE A 1 102 ? -2.891 17.625 5.547 1 98.31 102 ILE A C 1
ATOM 748 O O . ILE A 1 102 ? -3.166 16.531 5.035 1 98.31 102 ILE A O 1
ATOM 752 N N . GLY A 1 103 ? -3.76 18.328 6.203 1 97.75 103 GLY A N 1
ATOM 753 C CA . GLY A 1 103 ? -5.133 17.906 6.426 1 97.75 103 GLY A CA 1
ATOM 754 C C . GLY A 1 103 ? -5.34 17.234 7.77 1 97.75 103 GLY A C 1
ATOM 755 O O . GLY A 1 103 ? -4.52 17.375 8.68 1 97.75 103 GLY A O 1
ATOM 756 N N . GLY A 1 104 ? -6.461 16.594 7.934 1 96.5 104 GLY A N 1
ATOM 757 C CA . GLY A 1 104 ? -6.879 15.867 9.117 1 96.5 104 GLY A CA 1
ATOM 758 C C . GLY A 1 104 ? -8.312 15.375 9.039 1 96.5 104 GLY A C 1
ATOM 759 O O . GLY A 1 104 ? -9.016 15.656 8.07 1 96.5 104 GLY A O 1
ATOM 760 N N . PRO A 1 105 ? -8.711 14.602 10.055 1 94.56 105 PRO A N 1
ATOM 761 C CA . PRO A 1 105 ? -10.055 14.023 10.016 1 94.56 105 PRO A CA 1
ATOM 762 C C . PRO A 1 105 ? -11.148 15.062 10.289 1 94.56 105 PRO A C 1
ATOM 764 O O . PRO A 1 105 ? -12.328 14.805 10.031 1 94.56 105 PRO A O 1
ATOM 767 N N . MET A 1 106 ? -10.828 16.281 10.758 1 90.94 106 MET A N 1
ATOM 768 C CA . MET A 1 106 ? -11.828 17.266 11.148 1 90.94 106 MET A CA 1
ATOM 769 C C . MET A 1 106 ? -11.961 18.359 10.086 1 90.94 106 MET A C 1
ATOM 771 O O . MET A 1 106 ? -12.828 18.281 9.219 1 90.94 106 MET A O 1
ATOM 775 N N . ASN A 1 107 ? -11.07 19.297 10.125 1 87.88 107 A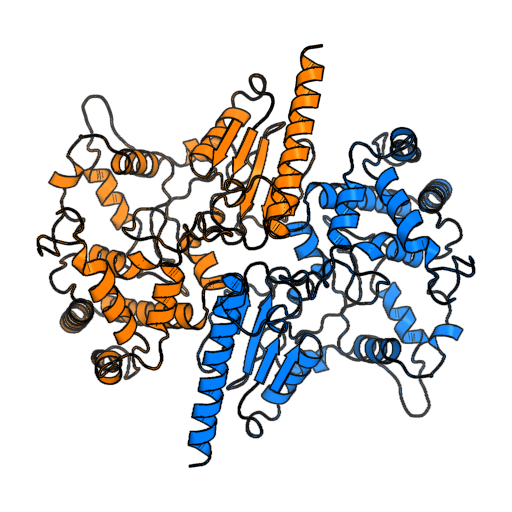SN A N 1
ATOM 776 C CA . ASN A 1 107 ? -11.25 20.406 9.203 1 87.88 107 ASN A CA 1
ATOM 777 C C . ASN A 1 107 ? -9.906 20.938 8.703 1 87.88 107 ASN A C 1
ATOM 779 O O . ASN A 1 107 ? -8.914 20.938 9.438 1 87.88 107 ASN A O 1
ATOM 783 N N . TYR A 1 108 ? -9.953 21.391 7.43 1 92.62 108 TYR A N 1
ATOM 784 C CA . TYR A 1 108 ? -8.883 22.109 6.766 1 92.62 108 TYR A CA 1
ATOM 785 C C . TYR A 1 108 ? -9.422 22.938 5.605 1 92.62 108 TYR A C 1
ATOM 787 O O . TYR A 1 108 ? -10.367 22.531 4.93 1 92.62 108 TYR A O 1
ATOM 795 N N . PRO A 1 109 ? -8.898 24.125 5.477 1 94.12 109 PRO A N 1
ATOM 796 C CA . PRO A 1 109 ? -9.508 25.094 4.551 1 94.12 109 PRO A CA 1
ATOM 797 C C . PRO A 1 109 ? -9.078 24.859 3.104 1 94.12 109 PRO A C 1
ATOM 799 O O . PRO A 1 109 ? -9.688 25.406 2.182 1 94.12 109 PRO A O 1
ATOM 802 N N . THR A 1 110 ? -7.992 24.156 2.803 1 94.81 110 THR A N 1
ATOM 803 C CA . THR A 1 110 ? -7.5 23.875 1.458 1 94.81 110 THR A CA 1
ATOM 804 C C . THR A 1 110 ? -7.492 22.375 1.18 1 94.81 110 THR A C 1
ATOM 806 O O . THR A 1 110 ? -7.633 21.562 2.1 1 94.81 110 THR A O 1
ATOM 809 N N . ASN A 1 111 ? -7.379 22.062 -0.151 1 97.31 111 ASN A N 1
ATOM 810 C CA . ASN A 1 111 ? -7.262 20.656 -0.469 1 97.31 111 ASN A CA 1
ATOM 811 C C . ASN A 1 111 ? -5.957 20.062 0.065 1 97.31 111 ASN A C 1
ATOM 813 O O . ASN A 1 111 ? -4.973 20.781 0.246 1 97.31 111 ASN A O 1
ATOM 817 N N . THR A 1 112 ? -6.016 18.859 0.37 1 98.19 112 THR A N 1
ATOM 818 C CA . THR A 1 112 ? -4.91 18.156 1.008 1 98.19 112 THR A CA 1
ATOM 819 C C . THR A 1 112 ? -4.719 16.781 0.383 1 98.19 112 THR A C 1
ATOM 821 O O . THR A 1 112 ? -5.113 16.547 -0.762 1 98.19 112 THR A O 1
ATOM 824 N N . TRP A 1 113 ? -4.031 15.844 1.117 1 98.5 113 TRP A N 1
ATOM 825 C CA . TRP A 1 113 ? -3.809 14.477 0.666 1 98.5 113 TRP A CA 1
ATOM 826 C C . TRP A 1 113 ? -5.133 13.773 0.385 1 98.5 113 TRP A C 1
ATOM 828 O O . TRP A 1 113 ? -5.242 13 -0.573 1 98.5 113 TRP A O 1
ATOM 838 N N . GLN A 1 114 ? -6.129 14.023 1.164 1 98 114 GLN A N 1
ATOM 839 C CA . GLN A 1 114 ? -7.422 13.359 1.019 1 98 114 GLN A CA 1
ATOM 840 C C . GLN A 1 114 ? -8.039 13.656 -0.346 1 98 114 GLN A C 1
ATOM 842 O O . GLN A 1 114 ? -8.742 12.812 -0.906 1 98 114 GLN A O 1
ATOM 847 N N . GLU A 1 115 ? -7.734 14.82 -0.898 1 98 115 GLU A N 1
ATOM 848 C CA . GLU A 1 115 ? -8.406 15.258 -2.117 1 98 115 GLU A CA 1
ATOM 849 C C . GLU A 1 115 ? -7.598 14.891 -3.357 1 98 115 GLU A C 1
ATOM 851 O O . GLU A 1 115 ? -7.906 15.336 -4.465 1 98 115 GLU A O 1
ATOM 856 N N . LEU A 1 116 ? -6.539 14.125 -3.158 1 98.25 116 LEU A N 1
ATOM 857 C CA . LEU A 1 116 ? -5.898 13.547 -4.336 1 98.25 116 LEU A CA 1
ATOM 858 C C . LEU A 1 116 ? -6.863 12.633 -5.086 1 98.25 116 LEU A C 1
ATOM 860 O O . LEU A 1 116 ? -7.773 12.055 -4.484 1 98.25 116 LEU A O 1
ATOM 864 N N . ASN A 1 117 ? -6.656 12.531 -6.383 1 98.19 117 ASN A N 1
ATOM 865 C CA . ASN A 1 117 ? -7.434 11.633 -7.234 1 98.19 117 ASN A CA 1
ATOM 866 C C . ASN A 1 117 ? -6.605 11.102 -8.398 1 98.19 117 ASN A C 1
ATOM 868 O O . ASN A 1 117 ? -5.594 11.703 -8.766 1 98.19 117 ASN A O 1
ATOM 872 N N . TRP A 1 118 ? -6.98 9.953 -8.945 1 96.62 118 TRP A N 1
ATOM 873 C CA . TRP A 1 118 ? -6.234 9.352 -10.039 1 96.62 118 TRP A CA 1
ATOM 874 C C . TRP A 1 118 ? -6.348 10.203 -11.305 1 96.62 118 TRP A C 1
ATOM 876 O O . TRP A 1 118 ? -5.516 10.094 -12.203 1 96.62 118 TRP A O 1
ATOM 886 N N . SER A 1 119 ? -7.332 11.031 -11.336 1 94.31 119 SER A N 1
ATOM 887 C CA . SER A 1 119 ? -7.555 11.914 -12.477 1 94.31 119 SER A CA 1
ATOM 888 C C . SER A 1 119 ? -7.492 13.383 -12.055 1 94.31 119 SER A C 1
ATOM 890 O O . SER A 1 119 ? -8.133 13.781 -11.086 1 94.31 119 SER A O 1
ATOM 892 N N . PRO A 1 120 ? -6.773 14.148 -12.82 1 91.25 120 PRO A N 1
ATOM 893 C CA . PRO A 1 120 ? -6.727 15.578 -12.5 1 91.25 120 PRO A CA 1
ATOM 894 C C . PRO A 1 120 ? -8.086 16.266 -12.656 1 91.25 120 PRO A C 1
ATOM 896 O O . PRO A 1 120 ? -8.266 17.391 -12.188 1 91.25 120 PRO A O 1
ATOM 899 N N . LEU A 1 121 ? -9.039 15.547 -13.305 1 93.25 121 LEU A N 1
ATOM 900 C CA . LEU A 1 121 ? -10.383 16.094 -13.461 1 93.25 121 LEU A CA 1
ATOM 901 C C . LEU A 1 121 ? -11.086 16.203 -12.117 1 93.25 121 LEU A C 1
ATOM 903 O O . LEU A 1 121 ? -12 17.016 -11.953 1 93.25 121 LEU A O 1
ATOM 907 N N . TYR A 1 122 ? -10.688 15.391 -11.172 1 95 122 TYR A N 1
ATOM 908 C CA . TYR A 1 122 ? -11.469 15.266 -9.945 1 95 122 TYR A CA 1
ATOM 909 C C . TYR A 1 122 ? -10.648 15.695 -8.734 1 95 122 TYR A C 1
ATOM 911 O O . TYR A 1 122 ? -11.195 15.867 -7.637 1 95 122 TYR A O 1
ATOM 919 N N . GLY A 1 123 ? -9.359 15.828 -8.852 1 94.94 123 GLY A N 1
ATOM 920 C CA . GLY A 1 123 ? -8.508 16.031 -7.688 1 94.94 123 GLY A CA 1
ATOM 921 C C . GLY A 1 123 ? -7.816 17.391 -7.684 1 94.94 123 GLY A C 1
ATOM 922 O O . GLY A 1 123 ? -8.25 18.312 -8.375 1 94.94 123 GLY A O 1
ATOM 923 N N . SER A 1 124 ? -6.918 17.547 -6.711 1 96.69 124 SER A N 1
ATOM 924 C CA . SER A 1 124 ? -6.145 18.766 -6.543 1 96.69 124 SER A CA 1
ATOM 925 C C . SER A 1 124 ? -4.664 18.469 -6.34 1 96.69 124 SER A C 1
ATOM 927 O O . SER A 1 124 ? -4.309 17.422 -5.801 1 96.69 124 SER A O 1
ATOM 929 N N . SER A 1 125 ? -3.879 19.359 -6.73 1 96.38 125 SER A N 1
ATOM 930 C CA . SER A 1 125 ? -2.438 19.188 -6.57 1 96.38 125 SER A CA 1
ATOM 931 C C . SER A 1 125 ? -1.927 19.969 -5.363 1 96.38 125 SER A C 1
ATOM 933 O O . SER A 1 125 ? -0.717 20.062 -5.148 1 96.38 125 SER A O 1
ATOM 935 N N . ASP A 1 126 ? -2.793 20.5 -4.551 1 97.75 126 ASP A N 1
ATOM 936 C CA . ASP A 1 126 ? -2.432 21.406 -3.461 1 97.75 126 ASP A CA 1
ATOM 937 C C . ASP A 1 126 ? -1.406 20.766 -2.531 1 97.75 126 ASP A C 1
ATOM 939 O O . ASP A 1 126 ? -0.44 21.406 -2.119 1 97.75 126 ASP A O 1
ATOM 943 N N . PHE A 1 127 ? -1.606 19.531 -2.203 1 98.56 127 PHE A N 1
ATOM 944 C CA . PHE A 1 127 ? -0.687 18.844 -1.303 1 98.56 127 PHE A CA 1
ATOM 945 C C . PHE A 1 127 ? 0.713 18.781 -1.901 1 98.56 127 PHE A C 1
ATOM 947 O O . PHE A 1 127 ? 1.7 19.062 -1.215 1 98.56 127 PHE A O 1
ATOM 954 N N . PHE A 1 128 ? 0.784 18.391 -3.148 1 98.31 128 PHE A N 1
ATOM 955 C CA . PHE A 1 128 ? 2.08 18.281 -3.809 1 98.31 128 PHE A CA 1
ATOM 956 C C . PHE A 1 128 ? 2.713 19.672 -3.965 1 98.31 128 PHE A C 1
ATOM 958 O O . PHE A 1 128 ? 3.936 19.812 -3.881 1 98.31 128 PHE A O 1
ATOM 965 N N . ASP A 1 129 ? 1.913 20.688 -4.238 1 97.19 129 ASP A N 1
ATOM 966 C CA . ASP A 1 129 ? 2.424 22.062 -4.285 1 97.19 129 ASP A CA 1
ATOM 967 C C . ASP A 1 129 ? 3.035 22.469 -2.945 1 97.19 129 ASP A C 1
ATOM 969 O O . ASP A 1 129 ? 4.098 23.094 -2.906 1 97.19 129 ASP A O 1
ATOM 973 N N . PHE A 1 130 ? 2.379 22.141 -1.897 1 98.44 130 PHE A N 1
ATOM 974 C CA . PHE A 1 130 ? 2.898 22.391 -0.56 1 98.44 130 PHE A CA 1
ATOM 975 C C . PHE A 1 130 ? 4.25 21.719 -0.364 1 98.44 130 PHE A C 1
ATOM 977 O O . PHE A 1 130 ? 5.215 22.344 0.064 1 98.44 130 PHE A O 1
ATOM 984 N N . CYS A 1 131 ? 4.34 20.406 -0.703 1 98.19 131 CYS A N 1
ATOM 985 C CA . CYS A 1 131 ? 5.578 19.641 -0.522 1 98.19 131 CYS A CA 1
ATOM 986 C C . CYS A 1 131 ? 6.688 20.203 -1.403 1 98.19 131 CYS A C 1
ATOM 988 O O . CYS A 1 131 ? 7.84 20.297 -0.974 1 98.19 131 CYS A O 1
ATOM 990 N N . SER A 1 132 ? 6.258 20.531 -2.627 1 96.12 132 SER A N 1
ATOM 991 C CA . SER A 1 132 ? 7.234 21.141 -3.52 1 96.12 132 SER A CA 1
ATOM 992 C C . SER A 1 132 ? 7.781 22.438 -2.934 1 96.12 132 SER A C 1
ATOM 994 O O . SER A 1 132 ? 8.969 22.734 -3.064 1 96.12 132 SER A O 1
ATOM 996 N N . ASN A 1 133 ? 6.969 23.219 -2.314 1 95.62 133 ASN A N 1
ATOM 997 C CA . ASN A 1 133 ? 7.395 24.438 -1.653 1 95.62 133 ASN A CA 1
ATOM 998 C C . ASN A 1 133 ? 8.352 24.156 -0.502 1 95.62 133 ASN A C 1
ATOM 1000 O O . ASN A 1 133 ? 9.438 24.75 -0.427 1 95.62 133 ASN A O 1
ATOM 1004 N N . VAL A 1 134 ? 8.023 23.25 0.356 1 96.25 134 VAL A N 1
ATOM 1005 C CA . VAL A 1 134 ? 8.789 22.938 1.561 1 96.25 134 VAL A CA 1
ATOM 1006 C C . VAL A 1 134 ? 10.18 22.438 1.179 1 96.25 134 VAL A C 1
ATOM 1008 O O . VAL A 1 134 ? 11.156 22.719 1.884 1 96.25 134 VAL A O 1
ATOM 1011 N N . THR A 1 135 ? 10.312 21.734 0.059 1 94.44 135 THR A N 1
ATOM 1012 C CA . THR A 1 135 ? 11.57 21.094 -0.303 1 94.44 135 THR A CA 1
ATOM 1013 C C . THR A 1 135 ? 12.297 21.906 -1.38 1 94.44 135 THR A C 1
ATOM 1015 O O . THR A 1 135 ? 13.305 21.453 -1.926 1 94.44 135 THR A O 1
ATOM 1018 N N . ASN A 1 136 ? 11.781 23.062 -1.725 1 90.19 136 ASN A N 1
ATOM 1019 C CA . ASN A 1 136 ? 12.383 23.891 -2.766 1 90.19 136 ASN A CA 1
ATOM 1020 C C . ASN A 1 136 ? 13.781 24.359 -2.371 1 90.19 136 ASN A C 1
ATOM 1022 O O . ASN A 1 136 ? 13.938 25.109 -1.407 1 90.19 136 ASN A O 1
ATOM 1026 N N . PRO A 1 137 ? 14.773 23.938 -3.119 1 80.44 137 PRO A N 1
ATOM 1027 C CA . PRO A 1 137 ? 16.141 24.328 -2.752 1 80.44 137 PRO A CA 1
ATOM 1028 C C . PRO A 1 137 ? 16.438 25.781 -3.08 1 80.44 137 PRO A C 1
ATOM 1030 O O . PRO A 1 137 ? 17.406 26.344 -2.557 1 80.44 137 PRO A O 1
ATOM 1033 N N . SER A 1 138 ? 15.727 26.406 -3.99 1 74.56 138 SER A N 1
ATOM 1034 C CA . SER A 1 138 ? 16.016 27.734 -4.496 1 74.56 138 SER A CA 1
ATOM 1035 C C . SER A 1 138 ? 14.992 28.75 -4.004 1 74.56 138 SER A C 1
ATOM 1037 O O . SER A 1 138 ? 14.625 29.672 -4.734 1 74.56 138 SER A O 1
ATOM 1039 N N . SER A 1 139 ? 14.523 28.531 -2.889 1 70.88 139 SER A N 1
ATOM 1040 C CA . SER A 1 139 ? 13.523 29.484 -2.428 1 70.88 139 SER A CA 1
ATOM 1041 C C . SER A 1 139 ? 14.109 30.891 -2.322 1 70.88 139 SER A C 1
ATOM 1043 O O . SER A 1 139 ? 15.25 31.062 -1.878 1 70.88 139 SER A O 1
ATOM 1045 N N . PRO A 1 140 ? 13.297 31.844 -2.965 1 62.56 140 PRO A N 1
ATOM 1046 C CA . PRO A 1 140 ? 13.781 33.219 -2.902 1 62.56 140 PRO A CA 1
ATOM 1047 C C . PRO A 1 140 ? 13.914 33.75 -1.471 1 62.56 140 PRO A C 1
ATOM 1049 O O . PRO A 1 140 ? 13.109 33.375 -0.605 1 62.56 140 PRO A O 1
ATOM 1052 N N . GLY A 1 141 ? 14.984 34.469 -1.24 1 61.12 141 GLY A N 1
ATOM 1053 C CA . GLY A 1 141 ? 15.156 35.156 0.038 1 61.12 141 GLY A CA 1
ATOM 1054 C C . GLY A 1 141 ? 16.156 34.438 0.945 1 61.12 141 GLY A C 1
ATOM 1055 O O . GLY A 1 141 ? 16.797 33.469 0.539 1 61.12 141 GLY A O 1
ATOM 1056 N N . ASN A 1 142 ? 16.312 35 2.037 1 64.69 142 ASN A N 1
ATOM 1057 C CA . ASN A 1 142 ? 17.312 34.531 2.994 1 64.69 142 ASN A CA 1
ATOM 1058 C C . ASN A 1 142 ? 16.797 33.344 3.799 1 64.69 142 ASN A C 1
ATOM 1060 O O . ASN A 1 142 ? 16.547 33.469 5.004 1 64.69 142 ASN A O 1
ATOM 1064 N N . THR A 1 143 ? 16.594 32.156 3.236 1 76.25 143 THR A N 1
ATOM 1065 C CA . THR A 1 143 ? 16.047 30.953 3.836 1 76.25 143 THR A CA 1
ATOM 1066 C C . THR A 1 143 ? 16.953 30.469 4.969 1 76.25 143 THR A C 1
ATOM 1068 O O . THR A 1 143 ? 16.453 29.984 5.992 1 76.25 143 THR A O 1
ATOM 1071 N N . SER A 1 144 ? 18.172 30.859 4.82 1 81.06 144 SER A N 1
ATOM 1072 C CA . SER A 1 144 ? 19.109 30.375 5.828 1 81.06 144 SER A CA 1
ATOM 1073 C C . SER A 1 144 ? 18.906 31.078 7.164 1 81.06 144 SER A C 1
ATOM 1075 O O . SER A 1 144 ? 18.969 30.438 8.219 1 81.06 144 SER A O 1
ATOM 1077 N N . SER A 1 145 ? 18.625 32.344 7.098 1 90.31 145 SER A N 1
ATOM 1078 C CA . SER A 1 145 ? 18.438 33.094 8.328 1 90.31 145 SER A CA 1
ATOM 1079 C C . SER A 1 145 ? 17.234 32.594 9.117 1 90.31 145 SER A C 1
ATOM 1081 O O . SER A 1 145 ? 17.312 32.438 10.336 1 90.31 145 SER A O 1
ATOM 1083 N N . VAL A 1 146 ? 16.172 32.281 8.438 1 94.62 146 VAL A N 1
ATOM 1084 C CA . VAL A 1 146 ? 14.961 31.781 9.109 1 94.62 146 VAL A CA 1
ATOM 1085 C C . VAL A 1 146 ? 15.18 30.359 9.594 1 94.62 146 VAL A C 1
ATOM 1087 O O . VAL A 1 146 ? 14.797 30.016 10.711 1 94.62 146 VAL A O 1
ATOM 1090 N N . ASP A 1 147 ? 15.836 29.578 8.875 1 95.88 147 ASP A N 1
ATOM 1091 C CA . ASP A 1 147 ? 16.062 28.188 9.211 1 95.88 147 ASP A CA 1
ATOM 1092 C C . ASP A 1 147 ? 16.953 28.047 10.445 1 95.88 147 ASP A C 1
ATOM 1094 O O . ASP A 1 147 ? 16.891 27.031 11.148 1 95.88 147 ASP A O 1
ATOM 1098 N N . THR A 1 148 ? 17.75 29.094 10.695 1 96.31 148 THR A N 1
ATOM 1099 C CA . THR A 1 148 ? 18.656 29.016 11.836 1 96.31 148 THR A CA 1
ATOM 1100 C C . THR A 1 148 ? 18.156 29.891 12.984 1 96.31 148 THR A C 1
ATOM 1102 O O . THR A 1 148 ? 18.766 29.922 14.055 1 96.31 148 THR A O 1
ATOM 1105 N N . ALA A 1 149 ? 17.094 30.578 12.781 1 97 149 ALA A N 1
ATOM 1106 C CA . ALA A 1 149 ? 16.609 31.578 13.727 1 97 149 ALA A CA 1
ATOM 1107 C C . ALA A 1 149 ? 16.297 30.938 15.078 1 97 149 ALA A C 1
ATOM 1109 O O . ALA A 1 149 ? 16.422 31.594 16.109 1 97 149 ALA A O 1
ATOM 1110 N N . LEU A 1 150 ? 15.891 29.703 15.031 1 98.31 150 LEU A N 1
ATOM 1111 C CA . LEU A 1 150 ? 15.477 29.047 16.266 1 98.31 150 LEU A CA 1
ATOM 1112 C C . LEU A 1 150 ? 16.484 27.984 16.688 1 98.31 150 LEU A C 1
ATOM 1114 O O . LEU A 1 150 ? 16.188 27.141 17.547 1 98.31 150 LEU A O 1
ATOM 1118 N N . ALA A 1 151 ? 17.641 27.984 16.125 1 98 151 ALA A N 1
ATOM 1119 C CA . ALA A 1 151 ? 18.641 26.938 16.344 1 98 151 ALA A CA 1
ATOM 1120 C C . ALA A 1 151 ? 19.062 26.891 17.812 1 98 151 ALA A C 1
ATOM 1122 O O . ALA A 1 151 ? 19.406 25.828 18.312 1 98 151 ALA A O 1
ATOM 1123 N N . GLN A 1 152 ? 19.031 27.984 18.531 1 97.81 152 GLN A N 1
ATOM 1124 C CA . GLN A 1 152 ? 19.422 28.031 19.938 1 97.81 152 GLN A CA 1
ATOM 1125 C C . GLN A 1 152 ? 18.516 27.141 20.781 1 97.81 152 GLN A C 1
ATOM 1127 O O . GLN A 1 152 ? 18.906 26.688 21.859 1 97.81 152 GLN A O 1
ATOM 1132 N N . TYR A 1 153 ? 17.328 26.828 20.266 1 98.12 153 TYR A N 1
ATOM 1133 C CA . TYR A 1 153 ? 16.375 26.031 21.031 1 98.12 153 TYR A CA 1
ATOM 1134 C C .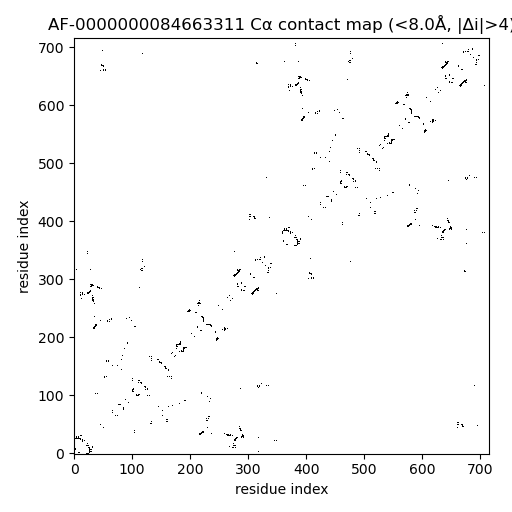 TYR A 1 153 ? 16.438 24.562 20.609 1 98.12 153 TYR A C 1
ATOM 1136 O O . TYR A 1 153 ? 15.617 23.75 21.062 1 98.12 153 TYR A O 1
ATOM 1144 N N . SER A 1 154 ? 17.25 24.203 19.719 1 97.75 154 SER A N 1
ATOM 1145 C CA . SER A 1 154 ? 17.438 22.844 19.25 1 97.75 154 SER A CA 1
ATOM 1146 C C . SER A 1 154 ? 18.906 22.453 19.219 1 97.75 154 SER A C 1
ATOM 1148 O O . SER A 1 154 ? 19.375 21.812 18.281 1 97.75 154 SER A O 1
ATOM 1150 N N . ASP A 1 155 ? 19.656 22.906 20.25 1 97.19 155 ASP A N 1
ATOM 1151 C CA . ASP A 1 155 ? 21.062 22.578 20.438 1 97.19 155 ASP A CA 1
ATOM 1152 C C . ASP A 1 155 ? 21.875 22.969 19.203 1 97.19 155 ASP A C 1
ATOM 1154 O O . ASP A 1 155 ? 22.75 22.219 18.781 1 97.19 155 ASP A O 1
ATOM 1158 N N . GLY A 1 156 ? 21.516 24.016 18.594 1 97.25 156 GLY A N 1
ATOM 1159 C CA . GLY A 1 156 ? 22.281 24.562 17.484 1 97.25 156 GLY A CA 1
ATOM 1160 C C . GLY A 1 156 ? 21.859 24 16.141 1 97.25 156 GLY A C 1
ATOM 1161 O O . GLY A 1 156 ? 22.312 24.469 15.094 1 97.25 156 GLY A O 1
ATOM 1162 N N . GLU A 1 157 ? 20.984 23.078 16.141 1 96.5 157 GLU A N 1
ATOM 1163 C CA . GLU A 1 157 ? 20.547 22.453 14.898 1 96.5 157 GLU A CA 1
ATOM 1164 C C . GLU A 1 157 ? 19.578 23.359 14.141 1 96.5 157 GLU A C 1
ATOM 1166 O O . GLU A 1 157 ? 18.641 23.906 14.727 1 96.5 157 GLU A O 1
ATOM 1171 N N . ALA A 1 158 ? 19.812 23.5 12.828 1 96 158 ALA A N 1
ATOM 1172 C CA . ALA A 1 158 ? 18.938 24.297 11.977 1 96 158 ALA A CA 1
ATOM 1173 C C . ALA A 1 158 ? 17.578 23.609 11.805 1 96 158 ALA A C 1
ATOM 1175 O O . ALA A 1 158 ? 17.484 22.391 11.844 1 96 158 ALA A O 1
ATOM 1176 N N . TRP A 1 159 ? 16.562 24.406 11.641 1 97.06 159 TRP A N 1
ATOM 1177 C CA . TRP A 1 159 ? 15.234 23.922 11.281 1 97.06 159 TRP A CA 1
ATOM 1178 C C . TRP A 1 159 ? 15.047 23.938 9.773 1 97.06 159 TRP A C 1
ATOM 1180 O O . TRP A 1 159 ? 14.266 24.734 9.242 1 97.06 159 TRP A O 1
ATOM 1190 N N . THR A 1 160 ? 15.711 22.969 9.125 1 94.12 160 THR A N 1
ATOM 1191 C CA . THR A 1 160 ? 15.766 22.938 7.664 1 94.12 160 THR A CA 1
ATOM 1192 C C . THR A 1 160 ? 14.367 22.859 7.07 1 94.12 160 THR A C 1
ATOM 1194 O O . THR A 1 160 ? 13.602 21.938 7.398 1 94.12 160 THR A O 1
ATOM 1197 N N . GLY A 1 161 ? 14 23.781 6.168 1 95.25 161 GLY A N 1
ATOM 1198 C CA . GLY A 1 161 ? 12.703 23.812 5.512 1 95.25 161 GLY A CA 1
ATOM 1199 C C . GLY A 1 161 ? 11.703 24.734 6.199 1 95.25 161 GLY A C 1
ATOM 1200 O O . GLY A 1 161 ? 10.625 25 5.664 1 95.25 161 GLY A O 1
ATOM 1201 N N . LEU A 1 162 ? 12.047 25.25 7.395 1 97.25 162 LEU A N 1
ATOM 1202 C CA . LEU A 1 162 ? 11.141 26.094 8.164 1 97.25 162 LEU A CA 1
ATOM 1203 C C . LEU A 1 162 ? 10.766 27.344 7.371 1 97.25 162 LEU A C 1
ATOM 1205 O O . LEU A 1 162 ? 9.594 27.75 7.348 1 97.25 162 LEU A O 1
ATOM 1209 N N . SER A 1 163 ? 11.766 27.969 6.75 1 96.12 163 SER A N 1
ATOM 1210 C CA . SER A 1 163 ? 11.531 29.172 5.961 1 96.12 163 SER A CA 1
ATOM 1211 C C . SER A 1 163 ? 10.492 28.922 4.871 1 96.12 163 SER A C 1
ATOM 1213 O O . SER A 1 163 ? 9.547 29.688 4.719 1 96.12 163 SER A O 1
ATOM 1215 N N . ASN A 1 164 ? 10.648 27.844 4.141 1 96.5 164 ASN A N 1
ATOM 1216 C CA . ASN A 1 164 ? 9.758 27.5 3.039 1 96.5 164 ASN A CA 1
ATOM 1217 C C . ASN A 1 164 ? 8.367 27.109 3.541 1 96.5 164 ASN A C 1
ATOM 1219 O O . ASN A 1 164 ? 7.363 27.453 2.916 1 96.5 164 ASN A O 1
ATOM 1223 N N . TYR A 1 165 ? 8.359 26.359 4.629 1 97.31 165 TYR A N 1
ATOM 1224 C CA . TYR A 1 165 ? 7.094 25.984 5.258 1 97.31 165 TYR A CA 1
ATOM 1225 C C . TYR A 1 165 ? 6.312 27.219 5.68 1 97.31 165 TYR A C 1
ATOM 1227 O O . TYR A 1 165 ? 5.141 27.375 5.328 1 97.31 165 TYR A O 1
ATOM 1235 N N . ALA A 1 166 ? 6.949 28.109 6.34 1 97.12 166 ALA A N 1
ATOM 1236 C CA . ALA A 1 166 ? 6.332 29.359 6.797 1 97.12 166 ALA A CA 1
ATOM 1237 C C . ALA A 1 166 ? 5.871 30.203 5.621 1 97.12 166 ALA A C 1
ATOM 1239 O O . ALA A 1 166 ? 4.793 30.797 5.66 1 97.12 166 ALA A O 1
ATOM 1240 N N . ALA A 1 167 ? 6.707 30.266 4.609 1 96.19 167 ALA A N 1
ATOM 1241 C CA . ALA A 1 167 ? 6.344 31.031 3.42 1 96.19 167 ALA A CA 1
ATOM 1242 C C . ALA A 1 167 ? 5.043 30.516 2.811 1 96.19 167 ALA A C 1
ATOM 1244 O O . ALA A 1 167 ? 4.211 31.297 2.354 1 96.19 167 ALA A O 1
ATOM 1245 N N . TYR A 1 168 ? 4.906 29.188 2.752 1 96.81 168 TYR A N 1
ATOM 1246 C CA . TYR A 1 168 ? 3.68 28.609 2.215 1 96.81 168 TYR A CA 1
ATOM 1247 C C . TYR A 1 168 ? 2.473 29.031 3.047 1 96.81 168 TYR A C 1
ATOM 1249 O O . TYR A 1 168 ? 1.441 29.438 2.5 1 96.81 168 TYR A O 1
ATOM 1257 N N . ILE A 1 169 ? 2.568 28.938 4.363 1 97.94 169 ILE A N 1
ATOM 1258 C CA . ILE A 1 169 ? 1.479 29.328 5.254 1 97.94 169 ILE A CA 1
ATOM 1259 C C . ILE A 1 169 ? 1.113 30.781 5.023 1 97.94 169 ILE A C 1
ATOM 1261 O O . ILE A 1 169 ? -0.064 31.125 4.879 1 97.94 169 ILE A O 1
ATOM 1265 N N . LYS A 1 170 ? 2.053 31.641 4.953 1 96.94 170 LYS A N 1
ATOM 1266 C CA . LYS A 1 170 ? 1.832 33.062 4.797 1 96.94 170 LYS A CA 1
ATOM 1267 C C . LYS A 1 170 ? 1.194 33.375 3.445 1 96.94 170 LYS A C 1
ATOM 1269 O O . LYS A 1 170 ? 0.329 34.25 3.35 1 96.94 170 LYS A O 1
ATOM 1274 N N . ARG A 1 171 ? 1.601 32.656 2.455 1 96.5 171 ARG A N 1
ATOM 1275 C CA . ARG A 1 171 ? 1.155 32.969 1.1 1 96.5 171 ARG A CA 1
ATOM 1276 C C . ARG A 1 171 ? -0.212 32.344 0.822 1 96.5 171 ARG A C 1
ATOM 1278 O O . ARG A 1 171 ? -1.035 32.938 0.121 1 96.5 171 ARG A O 1
ATOM 1285 N N . VAL A 1 172 ? -0.489 31.203 1.375 1 97.19 172 VAL A N 1
ATOM 1286 C CA . VAL A 1 172 ? -1.646 30.422 0.934 1 97.19 172 VAL A CA 1
ATOM 1287 C C . VAL A 1 172 ? -2.738 30.484 2 1 97.19 172 VAL A C 1
ATOM 1289 O O . VAL A 1 172 ? -3.924 30.594 1.679 1 97.19 172 VAL A O 1
ATOM 1292 N N . LEU A 1 173 ? -2.395 30.422 3.295 1 97.31 173 LEU A N 1
ATOM 1293 C CA . LEU A 1 173 ? -3.4 30.266 4.34 1 97.31 173 LEU A CA 1
ATOM 1294 C C . LEU A 1 173 ? -3.783 31.625 4.938 1 97.31 173 LEU A C 1
ATOM 1296 O O . LEU A 1 173 ? -4.969 31.922 5.098 1 97.31 173 LEU A O 1
ATOM 1300 N N . LEU A 1 174 ? -2.801 32.5 5.246 1 97.75 174 LEU A N 1
ATOM 1301 C CA . LEU A 1 174 ? -3.062 33.719 5.961 1 97.75 174 LEU A CA 1
ATOM 1302 C C . LEU A 1 174 ? -4.043 34.594 5.191 1 97.75 174 LEU A C 1
ATOM 1304 O O . LEU A 1 174 ? -4.922 35.219 5.785 1 97.75 174 LEU A O 1
ATOM 1308 N N . PRO A 1 175 ? -3.945 34.594 3.854 1 97.31 175 PRO A N 1
ATOM 1309 C CA . PRO A 1 175 ? -4.867 35.469 3.104 1 97.31 175 PRO A CA 1
ATOM 1310 C C . PRO A 1 175 ? -6.32 35 3.227 1 97.31 175 PRO A C 1
ATOM 1312 O O . PRO A 1 175 ? -7.234 35.75 2.859 1 97.31 175 PRO A O 1
ATOM 1315 N N . GLU A 1 176 ? -6.555 33.812 3.678 1 95.81 176 GLU A N 1
ATOM 1316 C CA . GLU A 1 176 ? -7.926 33.344 3.881 1 95.81 176 GLU A CA 1
ATOM 1317 C C . GLU A 1 176 ? -8.625 34.156 4.973 1 95.81 176 GLU A C 1
ATOM 1319 O O . GLU A 1 176 ? -9.852 34.219 4.996 1 95.81 176 GLU A O 1
ATOM 1324 N N . CYS A 1 177 ? -7.836 34.594 5.922 1 97.5 177 CYS A N 1
ATOM 1325 C CA . CYS A 1 177 ? -8.359 35.469 6.965 1 97.5 177 CYS A CA 1
ATOM 1326 C C . CYS A 1 177 ? -8.422 36.938 6.48 1 97.5 177 CYS A C 1
ATOM 1328 O O . CYS A 1 177 ? -7.539 37.719 6.789 1 97.5 177 CYS A O 1
ATOM 1330 N N . THR A 1 178 ? -9.508 37.344 5.965 1 97.25 178 THR A N 1
ATOM 1331 C CA . THR A 1 178 ? -9.609 38.625 5.246 1 97.25 178 THR A CA 1
ATOM 1332 C C . THR A 1 178 ? -9.742 39.781 6.219 1 97.25 178 THR A C 1
ATOM 1334 O O . THR A 1 178 ? -9.398 40.938 5.891 1 97.25 178 THR A O 1
ATOM 1337 N N . THR A 1 179 ? -10.219 39.562 7.418 1 97.5 179 THR A N 1
ATOM 1338 C CA . THR A 1 179 ? -10.391 40.625 8.391 1 97.5 179 THR A CA 1
ATOM 1339 C C . THR A 1 179 ? -9.055 41 9.023 1 97.5 179 THR A C 1
ATOM 1341 O O . THR A 1 179 ? -8.93 42.062 9.625 1 97.5 179 THR A O 1
ATOM 1344 N N . GLY A 1 180 ? -8.188 40.062 8.914 1 96.06 180 GLY A N 1
ATOM 1345 C CA . GLY A 1 180 ? -6.891 40.312 9.531 1 96.06 180 GLY A CA 1
ATOM 1346 C C . GLY A 1 180 ? -6.871 39.969 11.016 1 96.06 180 GLY A C 1
ATOM 1347 O O . GLY A 1 180 ? -5.816 40.031 11.648 1 96.06 180 GLY A O 1
ATOM 1348 N N . ARG A 1 181 ? -8.039 39.688 11.625 1 97.69 181 ARG A N 1
ATOM 1349 C CA . ARG A 1 181 ? -8.102 39.281 13.023 1 97.69 181 ARG A CA 1
ATOM 1350 C C . ARG A 1 181 ? -7.738 37.812 13.188 1 97.69 181 ARG A C 1
ATOM 1352 O O . ARG A 1 181 ? -8.609 36.969 13.461 1 97.69 181 ARG A O 1
ATOM 1359 N N . ILE A 1 182 ? -6.508 37.5 13.133 1 97.5 182 ILE A N 1
ATOM 1360 C CA . ILE A 1 182 ? -5.926 36.188 13.055 1 97.5 182 ILE A CA 1
ATOM 1361 C C . ILE A 1 182 ? -6.426 35.344 14.227 1 97.5 182 ILE A C 1
ATOM 1363 O O . ILE A 1 182 ? -6.773 34.156 14.055 1 97.5 182 ILE A O 1
ATOM 1367 N N . ASN A 1 183 ? -6.496 35.906 15.383 1 98.25 183 ASN A N 1
ATOM 1368 C CA . ASN A 1 183 ? -6.934 35.219 16.594 1 98.25 183 ASN A CA 1
ATOM 1369 C C . ASN A 1 183 ? -8.43 35.375 16.828 1 98.25 183 ASN A C 1
ATOM 1371 O O . ASN A 1 183 ? -8.859 35.844 17.891 1 98.25 183 ASN A O 1
ATOM 1375 N N . SER A 1 184 ? -9.188 35.062 15.836 1 98.12 184 SER A N 1
ATOM 1376 C CA . SER A 1 184 ? -10.633 35.156 15.93 1 98.12 184 SER A CA 1
ATOM 1377 C C . SER A 1 184 ? -11.328 34.031 15.195 1 98.12 184 SER A C 1
ATOM 1379 O O . SER A 1 184 ? -10.68 33.25 14.5 1 98.12 184 SER A O 1
ATOM 1381 N N . THR A 1 185 ? -12.625 33.938 15.367 1 96.69 185 THR A N 1
ATOM 1382 C CA . THR A 1 185 ? -13.453 32.938 14.664 1 96.69 185 THR A CA 1
ATOM 1383 C C . THR A 1 185 ? -14.086 33.562 13.43 1 96.69 185 THR A C 1
ATOM 1385 O O . THR A 1 185 ? -15.102 33.062 12.93 1 96.69 185 THR A O 1
ATOM 1388 N N . ASP A 1 186 ? -13.539 34.719 13.016 1 96.75 186 ASP A N 1
ATOM 1389 C CA . ASP A 1 186 ? -14.008 35.281 11.742 1 96.75 186 ASP A CA 1
ATOM 1390 C C . ASP A 1 186 ? -13.852 34.25 10.617 1 96.75 186 ASP A C 1
ATOM 1392 O O . ASP A 1 186 ? -12.961 33.406 10.672 1 96.75 186 ASP A O 1
ATOM 1396 N N . PRO A 1 187 ? -14.789 34.375 9.625 1 94.12 187 PRO A N 1
ATOM 1397 C CA . PRO A 1 187 ? -14.625 33.438 8.5 1 94.12 187 PRO A CA 1
ATOM 1398 C C . PRO A 1 187 ? -13.211 33.438 7.93 1 94.12 187 PRO A C 1
ATOM 1400 O O . PRO A 1 187 ? -12.68 34.5 7.594 1 94.12 187 PRO A O 1
ATOM 1403 N N . GLY A 1 188 ? -12.609 32.25 7.852 1 95.81 188 GLY A N 1
ATOM 1404 C CA . GLY A 1 188 ? -11.289 32.094 7.27 1 95.81 188 GLY A CA 1
ATOM 1405 C C . GLY A 1 188 ? -10.164 32.312 8.258 1 95.81 188 GLY A C 1
ATOM 1406 O O . GLY A 1 188 ? -8.992 32.125 7.934 1 95.81 188 GLY A O 1
ATOM 1407 N N . CYS A 1 189 ? -10.43 32.75 9.477 1 97.69 189 CYS A N 1
ATOM 1408 C CA . CYS A 1 189 ? -9.391 33 10.469 1 97.69 189 CYS A CA 1
ATOM 1409 C C . CYS A 1 189 ? -9.156 31.797 11.352 1 97.69 189 CYS A C 1
ATOM 1411 O O . CYS A 1 189 ? -9.773 30.75 11.148 1 97.69 189 CYS A O 1
ATOM 1413 N N . PHE A 1 190 ? -8.227 31.812 12.375 1 98 190 PHE A N 1
ATOM 1414 C CA . PHE A 1 190 ? -7.535 30.578 12.742 1 98 190 PHE A CA 1
ATOM 1415 C C . PHE A 1 190 ? -7.754 30.25 14.211 1 98 190 PHE A C 1
ATOM 1417 O O . PHE A 1 190 ? -7.223 29.266 14.719 1 98 190 PHE A O 1
ATOM 1424 N N . SER A 1 191 ? -8.578 31.031 14.938 1 97.75 191 SER A N 1
ATOM 1425 C CA . SER A 1 191 ? -8.867 30.688 16.328 1 97.75 191 SER A CA 1
ATOM 1426 C C . SER A 1 191 ? -10.141 29.859 16.422 1 97.75 191 SER A C 1
ATOM 1428 O O . SER A 1 191 ? -11.109 30.109 15.711 1 97.75 191 SER A O 1
ATOM 1430 N N . THR A 1 192 ? -10.117 28.906 17.328 1 96.44 192 THR A N 1
ATOM 1431 C CA . THR A 1 192 ? -11.305 28.125 17.672 1 96.44 192 THR A CA 1
ATOM 1432 C C . THR A 1 192 ? -11.734 28.391 19.109 1 96.44 192 THR A C 1
ATOM 1434 O O . THR A 1 192 ? -12.656 27.734 19.609 1 96.44 192 THR A O 1
ATOM 1437 N N . GLN A 1 193 ? -11.016 29.266 19.812 1 96.88 193 GLN A N 1
ATOM 1438 C CA . GLN A 1 193 ? -11.227 29.469 21.234 1 96.88 193 GLN A CA 1
ATOM 1439 C C . GLN A 1 193 ? -12.359 30.469 21.484 1 96.88 193 GLN A C 1
ATOM 1441 O O . GLN A 1 193 ? -12.133 31.547 22.016 1 96.88 193 GLN A O 1
ATOM 1446 N N . ASN A 1 194 ? -13.531 30.078 21.141 1 97.62 194 ASN A N 1
ATOM 1447 C CA . ASN A 1 194 ? -14.695 30.938 21.234 1 97.62 194 ASN A CA 1
ATOM 1448 C C . ASN A 1 194 ? -15.969 30.141 21.531 1 97.62 194 ASN A C 1
ATOM 1450 O O . ASN A 1 194 ? -16.656 29.719 20.609 1 97.62 194 ASN A O 1
ATOM 1454 N N . GLN A 1 195 ? -16.328 30.062 22.766 1 96.56 195 GLN A N 1
ATOM 1455 C CA . GLN A 1 195 ? -17.484 29.281 23.203 1 96.56 195 GLN A CA 1
ATOM 1456 C C . GLN A 1 195 ? -18.781 29.828 22.594 1 96.56 195 GLN A C 1
ATOM 1458 O O . GLN A 1 195 ? -19.641 29.047 22.203 1 96.56 195 GLN A O 1
ATOM 1463 N N . THR A 1 196 ? -18.906 31.109 22.531 1 95.62 196 THR A N 1
ATOM 1464 C CA . THR A 1 196 ? -20.109 31.734 22 1 95.62 196 THR A CA 1
ATOM 1465 C C . THR A 1 196 ? -20.297 31.375 20.531 1 95.62 196 THR A C 1
ATOM 1467 O O . THR A 1 196 ? -21.422 31.094 20.094 1 95.62 196 THR A O 1
ATOM 1470 N N . PHE A 1 197 ? -19.25 31.375 19.797 1 95 197 PHE A N 1
ATOM 1471 C CA . PHE A 1 197 ? -19.297 31.016 18.375 1 95 197 PHE A CA 1
ATOM 1472 C C . PHE A 1 197 ? -19.828 29.594 18.203 1 95 197 PHE A C 1
ATOM 1474 O O . PHE A 1 197 ? -20.719 29.359 17.391 1 95 197 PHE A O 1
ATOM 1481 N N . TYR A 1 198 ? -19.344 28.656 18.969 1 95.31 198 TYR A N 1
ATOM 1482 C CA . TYR A 1 198 ? -19.703 27.25 18.844 1 95.31 198 TYR A CA 1
ATOM 1483 C C . TYR A 1 198 ? -21.109 27 19.359 1 95.31 198 TYR A C 1
ATOM 1485 O O . TYR A 1 198 ? -21.781 26.062 18.906 1 95.31 198 TYR A O 1
ATOM 1493 N N . ALA A 1 199 ? -21.547 27.844 20.234 1 92.69 199 ALA A N 1
ATOM 1494 C CA . ALA A 1 199 ? -22.844 27.641 20.859 1 92.69 199 ALA A CA 1
ATOM 1495 C C . ALA A 1 199 ? -23.969 28.047 19.922 1 92.69 199 ALA A C 1
ATOM 1497 O O . ALA A 1 199 ? -25.141 27.719 20.172 1 92.69 199 ALA A O 1
ATOM 1498 N N . ASP A 1 200 ? -23.656 28.766 18.891 1 93.31 200 ASP A N 1
ATOM 1499 C CA . ASP A 1 200 ? -24.688 29.109 17.906 1 93.31 200 ASP A CA 1
ATOM 1500 C C . ASP A 1 200 ? -25.359 27.844 17.359 1 93.31 200 ASP A C 1
ATOM 1502 O O . ASP A 1 200 ? -24.703 27.016 16.75 1 93.31 200 ASP A O 1
ATOM 1506 N N . PRO A 1 201 ? -26.641 27.719 17.531 1 91.5 201 PRO A N 1
ATOM 1507 C CA . PRO A 1 201 ? -27.312 26.484 17.172 1 91.5 201 PRO A CA 1
ATOM 1508 C C . PRO A 1 201 ? -27.688 26.406 15.695 1 91.5 201 PRO A C 1
ATOM 1510 O O . PRO A 1 201 ? -28.312 25.438 15.258 1 91.5 201 PRO A O 1
ATOM 1513 N N . THR A 1 202 ? -27.375 27.438 14.922 1 93.75 202 THR A N 1
ATOM 1514 C CA . THR A 1 202 ? -27.688 27.391 13.5 1 93.75 202 THR A CA 1
ATOM 1515 C C . THR A 1 202 ? -27.031 26.172 12.844 1 93.75 202 THR A C 1
ATOM 1517 O O . THR A 1 202 ? -25.828 25.953 13.008 1 93.75 202 THR A O 1
ATOM 1520 N N . ASN A 1 203 ? -27.844 25.469 12.148 1 91.12 203 ASN A N 1
ATOM 1521 C CA . ASN A 1 203 ? -27.344 24.219 11.602 1 91.12 203 ASN A CA 1
ATOM 1522 C C . ASN A 1 203 ? -26.562 24.438 10.305 1 91.12 203 ASN A C 1
ATOM 1524 O O . ASN A 1 203 ? -26.828 25.391 9.578 1 91.12 203 ASN A O 1
ATOM 1528 N N . GLY A 1 204 ? -25.578 23.578 10.078 1 91.25 204 GLY A N 1
ATOM 1529 C CA . GLY A 1 204 ? -24.75 23.516 8.891 1 91.25 204 GLY A CA 1
ATOM 1530 C C . GLY A 1 204 ? -23.984 22.203 8.773 1 91.25 204 GLY A C 1
ATOM 1531 O O . GLY A 1 204 ? -24.047 21.359 9.664 1 91.25 204 GLY A O 1
ATOM 1532 N N . ALA A 1 205 ? -23.375 22.062 7.613 1 89.56 205 ALA A N 1
ATOM 1533 C CA . ALA A 1 205 ? -22.641 20.828 7.355 1 89.56 205 ALA A CA 1
ATOM 1534 C C . ALA A 1 205 ? -21.594 20.562 8.438 1 89.56 205 ALA A C 1
ATOM 1536 O O . ALA A 1 205 ? -21.469 19.438 8.93 1 89.56 205 ALA A O 1
ATOM 1537 N N . SER A 1 206 ? -20.875 21.594 8.766 1 90.69 206 SER A N 1
ATOM 1538 C CA . SER A 1 206 ? -19.812 21.453 9.758 1 90.69 206 SER A CA 1
ATOM 1539 C C . SER A 1 206 ? -20.391 21.094 11.125 1 90.69 206 SER A C 1
ATOM 1541 O O . SER A 1 206 ? -19.812 20.281 11.844 1 90.69 206 SER A O 1
ATOM 1543 N N . ARG A 1 207 ? -21.438 21.734 11.492 1 93.5 207 ARG A N 1
ATOM 1544 C CA . ARG A 1 207 ? -22.047 21.438 12.789 1 93.5 207 ARG A CA 1
ATOM 1545 C C . ARG A 1 207 ? -22.609 20.031 12.82 1 93.5 207 ARG A C 1
ATOM 1547 O O . ARG A 1 207 ? -22.469 19.328 13.828 1 93.5 207 ARG A O 1
ATOM 1554 N N . SER A 1 208 ? -23.234 19.641 11.75 1 94.06 208 SER A N 1
ATOM 1555 C CA . SER A 1 208 ? -23.766 18.297 11.664 1 94.06 208 SER A CA 1
ATOM 1556 C C . SER A 1 208 ? -22.672 17.25 11.773 1 94.06 208 SER A C 1
ATOM 1558 O O . SER A 1 208 ? -22.828 16.234 12.453 1 94.06 208 SER A O 1
ATOM 1560 N N . TYR A 1 209 ? -21.609 17.484 11.078 1 93.69 209 TYR A N 1
ATOM 1561 C CA . TYR A 1 209 ? -20.469 16.578 11.172 1 93.69 209 TYR A CA 1
ATOM 1562 C C . TYR A 1 209 ? -19.922 16.547 12.602 1 93.69 209 TYR A C 1
ATOM 1564 O O . TYR A 1 209 ? -19.625 15.461 13.125 1 93.69 209 TYR A O 1
ATOM 1572 N N . LEU A 1 210 ? -19.781 17.703 13.172 1 95.5 210 LEU A N 1
ATOM 1573 C CA . LEU A 1 210 ? -19.266 17.781 14.539 1 95.5 210 LEU A CA 1
ATOM 1574 C C . LEU A 1 210 ? -20.188 17.031 15.5 1 95.5 210 LEU A C 1
ATOM 1576 O O . LEU A 1 210 ? -19.703 16.375 16.438 1 95.5 210 LEU A O 1
ATOM 1580 N N . TYR A 1 211 ? -21.453 17.141 15.258 1 96.19 211 TYR A N 1
ATOM 1581 C CA . TYR A 1 211 ? -22.406 16.438 16.109 1 96.19 211 TYR A CA 1
ATOM 1582 C C . TYR A 1 211 ? -22.188 14.93 16.062 1 96.19 211 TYR A C 1
ATOM 1584 O O . TYR A 1 211 ? -22.094 14.273 17.109 1 96.19 211 TYR A O 1
ATOM 1592 N N . SER A 1 212 ? -22.078 14.414 14.852 1 95.19 212 SER A N 1
ATOM 1593 C CA . SER A 1 212 ? -21.844 12.984 14.68 1 95.19 212 SER A CA 1
ATOM 1594 C C . SER A 1 212 ? -20.516 12.555 15.305 1 95.19 212 SER A C 1
ATOM 1596 O O . SER A 1 212 ? -20.438 11.492 15.922 1 95.19 212 SER A O 1
ATOM 1598 N N . THR A 1 213 ? -19.516 13.367 15.125 1 96.81 213 THR A N 1
ATOM 1599 C CA . THR A 1 213 ? -18.188 13.117 15.703 1 96.81 213 THR A CA 1
ATOM 1600 C C . THR A 1 213 ? -18.266 13.102 17.234 1 96.81 213 THR A C 1
ATOM 1602 O O . THR A 1 213 ? -17.766 12.18 17.875 1 96.81 213 THR A O 1
ATOM 1605 N N . CYS A 1 214 ? -19 14.023 17.812 1 97.31 214 CYS A N 1
ATOM 1606 C CA . CYS A 1 214 ? -19.062 14.227 19.25 1 97.31 214 CYS A CA 1
ATOM 1607 C C . CYS A 1 214 ? -19.938 13.164 19.922 1 97.31 214 CYS A C 1
ATOM 1609 O O . CYS A 1 214 ? -19.781 12.883 21.109 1 97.31 214 CYS A O 1
ATOM 1611 N N . THR A 1 215 ? -20.844 12.609 19.156 1 97.25 215 THR A N 1
ATOM 1612 C CA . THR A 1 215 ? -21.828 11.719 19.766 1 97.25 215 THR A CA 1
ATOM 1613 C C . THR A 1 215 ? -21.391 10.258 19.641 1 97.25 215 THR A C 1
ATOM 1615 O O . THR A 1 215 ? -21.516 9.484 20.578 1 97.25 215 THR A O 1
ATOM 1618 N N . GLU A 1 216 ? -20.844 9.938 18.375 1 96.88 216 GLU A N 1
ATOM 1619 C CA . GLU A 1 216 ? -20.734 8.484 18.234 1 96.88 216 GLU A CA 1
ATOM 1620 C C . GLU A 1 216 ? -19.5 8.109 17.422 1 96.88 216 GLU A C 1
ATOM 1622 O O . GLU A 1 216 ? -18.984 6.992 17.547 1 96.88 216 GLU A O 1
ATOM 1627 N N . SER A 1 217 ? -18.922 8.875 16.547 1 96.06 217 SER A N 1
ATOM 1628 C CA . SER A 1 217 ? -17.891 8.445 15.594 1 96.06 217 SER A CA 1
ATOM 1629 C C . SER A 1 217 ? -16.5 8.695 16.141 1 96.06 217 SER A C 1
ATOM 1631 O O . SER A 1 217 ? -15.594 7.879 15.961 1 96.06 217 SER A O 1
ATOM 1633 N N . GLY A 1 218 ? -16.359 9.898 16.859 1 97.81 218 GLY A N 1
ATOM 1634 C CA . GLY A 1 218 ? -15.023 10.281 17.312 1 97.81 218 GLY A CA 1
ATOM 1635 C C . GLY A 1 218 ? -14.117 10.703 16.172 1 97.81 218 GLY A C 1
ATOM 1636 O O . GLY A 1 218 ? -14.477 11.578 15.367 1 97.81 218 GLY A O 1
ATOM 1637 N N . ALA A 1 219 ? -12.961 10.047 16.031 1 97.69 219 ALA A N 1
ATOM 1638 C CA . ALA A 1 219 ? -11.938 10.328 15.031 1 97.69 219 ALA A CA 1
ATOM 1639 C C . ALA A 1 219 ? -11.367 11.734 15.211 1 97.69 219 ALA A C 1
ATOM 1641 O O . ALA A 1 219 ? -11.289 12.5 14.25 1 97.69 219 ALA A O 1
ATOM 1642 N N . TYR A 1 220 ? -11.094 12.047 16.484 1 98 220 TYR A N 1
ATOM 1643 C CA . TYR A 1 220 ? -10.492 13.344 16.797 1 98 220 TYR A CA 1
ATOM 1644 C C . TYR A 1 220 ? -9.102 13.453 16.188 1 98 220 TYR A C 1
ATOM 1646 O O . TYR A 1 220 ? -8.359 12.469 16.141 1 98 220 TYR A O 1
ATOM 1654 N N . GLN A 1 221 ? -8.852 14.648 15.734 1 96.31 221 GLN A N 1
ATOM 1655 C CA . GLN A 1 221 ? -7.5 14.914 15.25 1 96.31 221 GLN A CA 1
ATOM 1656 C C . GLN A 1 221 ? -6.496 14.922 16.406 1 96.31 221 GLN A C 1
ATOM 1658 O O . GLN A 1 221 ? -6.555 15.781 17.281 1 96.31 221 GLN A O 1
ATOM 1663 N N . VAL A 1 222 ? -5.578 13.969 16.438 1 98.19 222 VAL A N 1
ATOM 1664 C CA . VAL A 1 222 ? -4.57 13.891 17.484 1 98.19 222 VAL A CA 1
ATOM 1665 C C . VAL A 1 222 ? -3.23 13.469 16.891 1 98.19 222 VAL A C 1
ATOM 1667 O O . VAL A 1 222 ? -3.188 12.75 15.883 1 98.19 222 VAL A O 1
ATOM 1670 N N . ALA A 1 223 ? -2.162 13.945 17.453 1 98.38 223 ALA A N 1
ATOM 1671 C CA . ALA A 1 223 ? -0.827 13.43 17.172 1 98.38 223 ALA A CA 1
ATOM 1672 C C . ALA A 1 223 ? -0.568 12.125 17.922 1 98.38 223 ALA A C 1
ATOM 1674 O O . ALA A 1 223 ? -1.153 11.891 18.984 1 98.38 223 ALA A O 1
ATOM 1675 N N . PRO A 1 224 ? 0.267 11.227 17.312 1 97.31 224 PRO A N 1
ATOM 1676 C CA . PRO A 1 224 ? 0.705 10.102 18.141 1 97.31 224 PRO A CA 1
ATOM 1677 C C . PRO A 1 224 ? 1.481 10.547 19.391 1 97.31 224 PRO A C 1
ATOM 1679 O O . PRO A 1 224 ? 2.176 11.562 19.344 1 97.31 224 PRO A O 1
ATOM 1682 N N . ALA A 1 225 ? 1.374 9.742 20.406 1 94.31 225 ALA A N 1
ATOM 1683 C CA . ALA A 1 225 ? 2.061 10.086 21.656 1 94.31 225 ALA A CA 1
ATOM 1684 C C . ALA A 1 225 ? 3.574 10.008 21.484 1 94.31 225 ALA A C 1
ATOM 1686 O O . ALA A 1 225 ? 4.316 10.758 22.125 1 94.31 225 ALA A O 1
ATOM 1687 N N . HIS A 1 226 ? 3.979 9.055 20.688 1 94.19 226 HIS A N 1
ATOM 1688 C CA . HIS A 1 226 ? 5.402 8.852 20.453 1 94.19 226 HIS A CA 1
ATOM 1689 C C . HIS A 1 226 ? 5.688 8.602 18.984 1 94.19 226 HIS A C 1
ATOM 1691 O O . HIS A 1 226 ? 4.773 8.305 18.203 1 94.19 226 HIS A O 1
ATOM 1697 N N . GLY A 1 227 ? 6.945 8.766 18.641 1 95.75 227 GLY A N 1
ATOM 1698 C CA . GLY A 1 227 ? 7.355 8.469 17.281 1 95.75 227 GLY A CA 1
ATOM 1699 C C . GLY A 1 227 ? 7.168 9.641 16.344 1 95.75 227 GLY A C 1
ATOM 1700 O O . GLY A 1 227 ? 6.855 10.758 16.766 1 95.75 227 GLY A O 1
ATOM 1701 N N . PRO A 1 228 ? 7.406 9.383 15.039 1 97.69 228 PRO A N 1
ATOM 1702 C CA . PRO A 1 228 ? 7.281 10.453 14.047 1 97.69 228 PRO A CA 1
ATOM 1703 C C . PRO A 1 228 ? 5.859 11 13.945 1 97.69 228 PRO A C 1
ATOM 1705 O O . PRO A 1 228 ? 4.891 10.242 14.055 1 97.69 228 PRO A O 1
ATOM 1708 N N . SER A 1 229 ? 5.773 12.273 13.797 1 98.69 229 SER A N 1
ATOM 1709 C CA . SER A 1 229 ? 4.469 12.922 13.68 1 98.69 229 SER A CA 1
ATOM 1710 C C . SER A 1 229 ? 4.512 14.086 12.695 1 98.69 229 SER A C 1
ATOM 1712 O O . SER A 1 229 ? 5.488 14.836 12.656 1 98.69 229 SER A O 1
ATOM 1714 N N . LEU A 1 230 ? 3.432 14.227 11.945 1 98.81 230 LEU A N 1
ATOM 1715 C CA . LEU A 1 230 ? 3.316 15.352 11.016 1 98.81 230 LEU A CA 1
ATOM 1716 C C . LEU A 1 230 ? 2.631 16.531 11.688 1 98.81 230 LEU A C 1
ATOM 1718 O O . LEU A 1 230 ? 2.621 17.641 11.141 1 98.81 230 LEU A O 1
ATOM 1722 N N . ILE A 1 231 ? 2.109 16.344 12.859 1 98.81 231 ILE A N 1
ATOM 1723 C CA . ILE A 1 231 ? 1.458 17.422 13.594 1 98.81 231 ILE A CA 1
ATOM 1724 C C . ILE A 1 231 ? 1.966 17.438 15.039 1 98.81 231 ILE A C 1
ATOM 1726 O O . ILE A 1 231 ? 2.523 16.453 15.523 1 98.81 231 ILE A O 1
ATOM 1730 N N . SER A 1 232 ? 1.794 18.562 15.68 1 98.81 232 SER A N 1
ATOM 1731 C CA . SER A 1 232 ? 2.307 18.75 17.031 1 98.81 232 SER A CA 1
ATOM 1732 C C . SER A 1 232 ? 1.518 17.922 18.047 1 98.81 232 SER A C 1
ATOM 1734 O O . SER A 1 232 ? 0.299 17.781 17.922 1 98.81 232 SER A O 1
ATOM 1736 N N . ARG A 1 233 ? 2.17 17.562 19.078 1 98.31 233 ARG A N 1
ATOM 1737 C CA . ARG A 1 233 ? 1.585 16.75 20.141 1 98.31 233 ARG A CA 1
ATOM 1738 C C . ARG A 1 233 ? 0.712 17.594 21.062 1 98.31 233 ARG A C 1
ATOM 1740 O O . ARG A 1 233 ? 0.026 17.047 21.938 1 98.31 233 ARG A O 1
ATOM 1747 N N . VAL A 1 234 ? 0.668 18.859 20.844 1 98.06 234 VAL A N 1
ATOM 1748 C CA . VAL A 1 234 ? -0.292 19.688 21.578 1 98.06 234 VAL A CA 1
ATOM 1749 C C . VAL A 1 234 ? -1.71 19.344 21.125 1 98.06 234 VAL A C 1
ATOM 1751 O O . VAL A 1 234 ? -2.678 19.609 21.844 1 98.06 234 VAL A O 1
ATOM 1754 N N . LEU A 1 235 ? -1.857 18.859 19.922 1 98.31 235 LEU A N 1
ATOM 1755 C CA . LEU A 1 235 ? -3.162 18.422 19.422 1 98.31 235 LEU A CA 1
ATOM 1756 C C . LEU A 1 235 ? -3.516 17.047 19.969 1 98.31 235 LEU A C 1
ATOM 1758 O O . LEU A 1 235 ? -3.004 16.031 19.484 1 98.31 235 LEU A O 1
ATOM 1762 N N . GLN A 1 236 ? -4.344 17.047 20.953 1 98.12 236 GLN A N 1
ATOM 1763 C CA . GLN A 1 236 ? -4.84 15.844 21.625 1 98.12 236 GLN A CA 1
ATOM 1764 C C . GLN A 1 236 ? -6.352 15.906 21.812 1 98.12 236 GLN A C 1
ATOM 1766 O O . GLN A 1 236 ? -6.992 16.891 21.422 1 98.12 236 GLN A O 1
ATOM 1771 N N . ILE A 1 237 ? -6.902 14.906 22.406 1 98.06 237 ILE A N 1
ATOM 1772 C CA . ILE A 1 237 ? -8.344 14.688 22.516 1 98.06 237 ILE A CA 1
ATOM 1773 C C . ILE A 1 237 ? -9.008 15.93 23.109 1 98.06 237 ILE A C 1
ATOM 1775 O O . ILE A 1 237 ? -10.031 16.391 22.594 1 98.06 237 ILE A O 1
ATOM 1779 N N . PRO A 1 238 ? -8.422 16.625 24.156 1 97.5 238 PRO A N 1
ATOM 1780 C CA . PRO A 1 238 ? -9.109 17.766 24.766 1 97.5 238 PRO A CA 1
ATOM 1781 C C . PRO A 1 238 ? -9.32 18.922 23.797 1 97.5 238 PRO A C 1
ATOM 1783 O O . PRO A 1 238 ? -10.289 19.672 23.922 1 97.5 238 PRO A O 1
ATOM 1786 N N . TYR A 1 239 ? -8.484 19.016 22.844 1 96.69 239 TYR A N 1
ATOM 1787 C CA . TYR A 1 239 ? -8.586 20.109 21.891 1 96.69 239 TYR A CA 1
ATOM 1788 C C . TYR A 1 239 ? -9.891 20.031 21.109 1 96.69 239 TYR A C 1
ATOM 1790 O O . TYR A 1 239 ? -10.602 21.031 20.953 1 96.69 239 TYR A O 1
ATOM 1798 N N . THR A 1 240 ? -10.242 18.875 20.609 1 95.81 240 THR A N 1
ATOM 1799 C CA . THR A 1 240 ? -11.484 18.688 19.859 1 95.81 240 THR A CA 1
ATOM 1800 C C . THR A 1 240 ? -12.672 18.562 20.812 1 95.81 240 THR A C 1
ATOM 1802 O O . THR A 1 240 ? -13.766 19.047 20.516 1 95.81 240 THR A O 1
ATOM 1805 N N . GLN A 1 241 ? -12.445 17.875 21.938 1 96.94 241 GLN A N 1
ATOM 1806 C CA . GLN A 1 241 ? -13.523 17.656 22.891 1 96.94 241 GLN A CA 1
ATOM 1807 C C . GLN A 1 241 ? -14.125 18.984 23.359 1 96.94 241 GLN A C 1
ATOM 1809 O O . GLN A 1 241 ? -15.328 19.078 23.609 1 96.94 241 GLN A O 1
ATOM 1814 N N . GLN A 1 242 ? -13.336 20 23.5 1 96.25 242 GLN A N 1
ATOM 1815 C CA . GLN A 1 242 ? -13.836 21.297 23.938 1 96.25 242 GLN A CA 1
ATOM 1816 C C . GLN A 1 242 ? -14.852 21.859 22.953 1 96.25 242 GLN A C 1
ATOM 1818 O O . GLN A 1 242 ? -15.828 22.5 23.359 1 96.25 242 GLN A O 1
ATOM 1823 N N . TRP A 1 243 ? -14.617 21.641 21.641 1 96.12 243 TRP A N 1
ATOM 1824 C CA . TRP A 1 243 ? -15.57 22.078 20.625 1 96.12 243 TRP A CA 1
ATOM 1825 C C . TRP A 1 243 ? -16.922 21.391 20.797 1 96.12 243 TRP A C 1
ATOM 1827 O O . TRP A 1 243 ? -17.969 22.016 20.625 1 96.12 243 TRP A O 1
ATOM 1837 N N . CYS A 1 244 ? -16.875 20.109 21.078 1 96.5 244 CYS A N 1
ATOM 1838 C CA . CYS A 1 244 ? -18.094 19.344 21.344 1 96.5 244 CYS A CA 1
ATOM 1839 C C . CYS A 1 244 ? -18.875 19.953 22.516 1 96.5 244 CYS A C 1
ATOM 1841 O O . CYS A 1 244 ? -20.078 20.172 22.406 1 96.5 244 CYS A O 1
ATOM 1843 N N . THR A 1 245 ? -18.172 20.234 23.609 1 95.94 245 THR A N 1
ATOM 1844 C CA . THR A 1 245 ? -18.781 20.766 24.828 1 95.94 245 THR A CA 1
ATOM 1845 C C . THR A 1 245 ? -19.422 22.125 24.562 1 95.94 245 THR A C 1
ATOM 1847 O O . THR A 1 245 ? -20.516 22.406 25.047 1 95.94 245 THR A O 1
ATOM 1850 N N . TRP A 1 246 ? -18.75 22.906 23.797 1 96.5 246 TRP A N 1
ATOM 1851 C CA . TRP A 1 246 ? -19.219 24.266 23.516 1 96.5 246 TRP A CA 1
ATOM 1852 C C . TRP A 1 246 ? -20.359 24.25 22.5 1 96.5 246 TRP A C 1
ATOM 1854 O O . TRP A 1 246 ? -21.281 25.062 22.609 1 96.5 246 TRP A O 1
ATOM 1864 N N . ALA A 1 247 ? -20.312 23.406 21.547 1 96.31 247 ALA A N 1
ATOM 1865 C CA . ALA A 1 247 ? -21.25 23.391 20.438 1 96.31 247 ALA A CA 1
ATOM 1866 C C . ALA A 1 247 ? -22.594 22.781 20.844 1 96.31 247 ALA A C 1
ATOM 1868 O O . ALA A 1 247 ? -23.641 23.156 20.328 1 96.31 247 ALA A O 1
ATOM 1869 N N . PHE A 1 248 ? -22.516 21.875 21.797 1 96.31 248 PHE A N 1
ATOM 1870 C CA . PHE A 1 248 ? -23.719 21.141 22.156 1 96.31 248 PHE A CA 1
ATOM 1871 C C . PHE A 1 248 ? -23.906 21.109 23.672 1 96.31 248 PHE A C 1
ATOM 1873 O O . PHE A 1 248 ? -23.938 20.031 24.266 1 96.31 248 PHE A O 1
ATOM 1880 N N . PRO A 1 249 ? -24.078 22.172 24.219 1 92.38 249 PRO A N 1
ATOM 1881 C CA . PRO A 1 249 ? -24.375 22.156 25.656 1 92.38 249 PRO A CA 1
ATOM 1882 C C . PRO A 1 249 ? -25.672 21.422 25.984 1 92.38 249 PRO A C 1
ATOM 1884 O O . PRO A 1 249 ? -26.578 21.359 25.141 1 92.38 249 PRO A O 1
ATOM 1887 N N . PRO A 1 250 ? -25.609 20.859 27.188 1 91.75 250 PRO A N 1
ATOM 1888 C CA . PRO A 1 250 ? -26.844 20.172 27.547 1 91.75 250 PRO A CA 1
ATOM 1889 C C . PRO A 1 250 ? -28.062 21.078 27.531 1 91.75 250 PRO A C 1
ATOM 1891 O O . PRO A 1 250 ? -28 22.219 28.016 1 91.75 250 PRO A O 1
ATOM 1894 N N . GLY A 1 251 ? -29.109 20.531 26.859 1 89.94 251 GLY A N 1
ATOM 1895 C CA . GLY A 1 251 ? -30.375 21.25 26.797 1 89.94 251 GLY A CA 1
ATOM 1896 C C . GLY A 1 251 ? -31.516 20.5 27.453 1 89.94 251 GLY A C 1
ATOM 1897 O O . GLY A 1 251 ? -31.297 19.531 28.172 1 89.94 251 GLY A O 1
ATOM 1898 N N . GLN A 1 252 ? -32.688 21.125 27.25 1 92.19 252 GLN A N 1
ATOM 1899 C CA . GLN A 1 252 ? -33.906 20.578 27.844 1 92.19 252 GLN A CA 1
ATOM 1900 C C . GLN A 1 252 ? -34.219 19.219 27.219 1 92.19 252 GLN A C 1
ATOM 1902 O O . GLN A 1 252 ? -34.688 18.312 27.922 1 92.19 252 GLN A O 1
ATOM 1907 N N . TYR A 1 253 ? -34 19.062 25.938 1 91.31 253 TYR A N 1
ATOM 1908 C CA . TYR A 1 253 ? -34.5 17.906 25.203 1 91.31 253 TYR A CA 1
ATOM 1909 C C . TYR A 1 253 ? -33.344 17.031 24.703 1 91.31 253 TYR A C 1
ATOM 1911 O O . TYR A 1 253 ? -33.594 15.914 24.219 1 91.31 253 TYR A O 1
ATOM 1919 N N . ASN A 1 254 ? -32.125 17.594 24.688 1 87.69 254 ASN A N 1
ATOM 1920 C CA . ASN A 1 254 ? -31.016 16.859 24.109 1 87.69 254 ASN A CA 1
ATOM 1921 C C . ASN A 1 254 ? -29.719 17.125 24.875 1 87.69 254 ASN A C 1
ATOM 1923 O O . ASN A 1 254 ? -29.516 18.219 25.391 1 87.69 254 ASN A O 1
ATOM 1927 N N . SER A 1 255 ? -28.969 16.094 25.016 1 94.19 255 SER A N 1
ATOM 1928 C CA . SER A 1 255 ? -27.609 16.172 25.516 1 94.19 255 SER A CA 1
ATOM 1929 C C . SER A 1 255 ? -26.688 15.164 24.844 1 94.19 255 SER A C 1
ATOM 1931 O O . SER A 1 255 ? -27.141 14.078 24.469 1 94.19 255 SER A O 1
ATOM 1933 N N . ILE A 1 256 ? -25.469 15.57 24.641 1 95.38 256 ILE A N 1
ATOM 1934 C CA . ILE A 1 256 ? -24.516 14.625 24.062 1 95.38 256 ILE A CA 1
ATOM 1935 C C . ILE A 1 256 ? -23.703 13.961 25.188 1 95.38 256 ILE A C 1
ATOM 1937 O O . ILE A 1 256 ? -23.625 14.492 26.297 1 95.38 256 ILE A O 1
ATOM 1941 N N . PRO A 1 257 ? -23.172 12.773 24.953 1 96.56 257 PRO A N 1
ATOM 1942 C CA . PRO A 1 257 ? -22.297 12.164 25.953 1 96.56 257 PRO A CA 1
ATOM 1943 C C . PRO A 1 257 ? -21.016 12.969 26.203 1 96.56 257 PRO A C 1
ATOM 1945 O O . PRO A 1 257 ? -20.609 13.75 25.328 1 96.56 257 PRO A O 1
ATOM 1948 N N . PRO A 1 258 ? -20.422 12.805 27.391 1 95.81 258 PRO A N 1
ATOM 1949 C CA . PRO A 1 258 ? -19.188 13.539 27.688 1 95.81 258 PRO A CA 1
ATOM 1950 C C . PRO A 1 258 ? -18.047 13.172 26.75 1 95.81 258 PRO A C 1
ATOM 1952 O O . PRO A 1 258 ? -17.109 13.961 26.578 1 95.81 258 PRO A O 1
ATOM 1955 N N . THR A 1 259 ? -18.016 11.945 26.266 1 97.38 259 THR A N 1
ATOM 1956 C CA . THR A 1 259 ? -17.141 11.43 25.219 1 97.38 259 THR A CA 1
ATOM 1957 C C . THR A 1 259 ? -17.922 10.594 24.219 1 97.38 259 THR A C 1
ATOM 1959 O O . THR A 1 259 ? -18.953 10.016 24.562 1 97.38 259 THR A O 1
ATOM 1962 N N . PRO A 1 260 ? -17.484 10.648 22.953 1 98.12 260 PRO A N 1
ATOM 1963 C CA . PRO A 1 260 ? -18.266 9.922 21.953 1 98.12 260 PRO A CA 1
ATOM 1964 C C . PRO A 1 260 ? -18.578 8.484 22.391 1 98.12 260 PRO A C 1
ATOM 1966 O O . PRO A 1 260 ? -17.688 7.777 22.859 1 98.12 260 PRO A O 1
ATOM 1969 N N . ALA A 1 261 ? -19.828 8.102 22.25 1 98.19 261 ALA A N 1
ATOM 1970 C CA . ALA A 1 261 ? -20.266 6.73 22.516 1 98.19 261 ALA A CA 1
ATOM 1971 C C . ALA A 1 261 ? -19.922 5.809 21.359 1 98.19 261 ALA A C 1
ATOM 1973 O O . ALA A 1 261 ? -20.797 5.414 20.594 1 98.19 261 ALA A O 1
ATOM 1974 N N . LEU A 1 262 ? -18.734 5.348 21.281 1 98.31 262 LEU A N 1
ATOM 1975 C CA . LEU A 1 262 ? -18.156 4.656 20.141 1 98.31 262 LEU A CA 1
ATOM 1976 C C . LEU A 1 262 ? -18.859 3.326 19.891 1 98.31 262 LEU A C 1
ATOM 1978 O O . LEU A 1 262 ? -18.844 2.809 18.766 1 98.31 262 LEU A O 1
ATOM 1982 N N . HIS A 1 263 ? -19.438 2.758 20.922 1 97.19 263 HIS A N 1
ATOM 1983 C CA . HIS A 1 263 ? -20.047 1.436 20.812 1 97.19 263 HIS A CA 1
ATOM 1984 C C . HIS A 1 263 ? -21.219 1.438 19.844 1 97.19 263 HIS A C 1
ATOM 1986 O O . HIS A 1 263 ? -21.578 0.391 19.297 1 97.19 263 HIS A O 1
ATOM 1992 N N . TYR A 1 264 ? -21.844 2.609 19.594 1 94.5 264 TYR A N 1
ATOM 1993 C CA . TYR A 1 264 ? -22.938 2.656 18.641 1 94.5 264 TYR A CA 1
ATOM 1994 C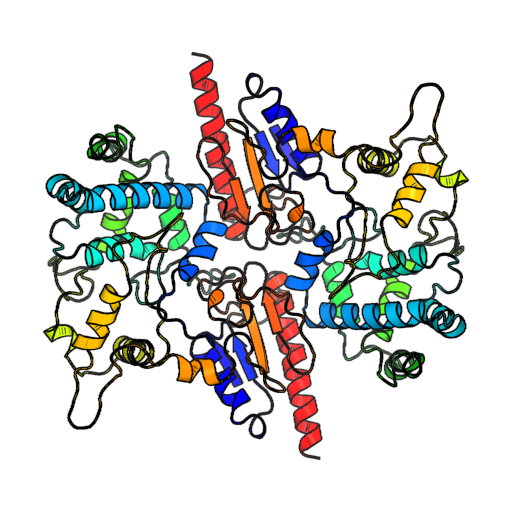 C . TYR A 1 264 ? -22.469 2.295 17.234 1 94.5 264 TYR A C 1
ATOM 1996 O O . TYR A 1 264 ? -23.094 1.503 16.547 1 94.5 264 TYR A O 1
ATOM 2004 N N . TYR A 1 265 ? -21.312 2.781 16.766 1 94.12 265 TYR A N 1
ATOM 2005 C CA . TYR A 1 265 ? -20.688 2.416 15.484 1 94.12 265 TYR A CA 1
ATOM 2006 C C . TYR A 1 265 ? -20.172 0.983 15.523 1 94.12 265 TYR A C 1
ATOM 2008 O O . TYR A 1 265 ? -20.422 0.202 14.602 1 94.12 265 TYR A O 1
ATOM 2016 N N . ASN A 1 266 ? -19.531 0.744 16.594 1 97.62 266 ASN A N 1
ATOM 2017 C CA . ASN A 1 266 ? -18.75 -0.485 16.641 1 97.62 266 ASN A CA 1
ATOM 2018 C C . ASN A 1 266 ? -19.641 -1.714 16.812 1 97.62 266 ASN A C 1
ATOM 2020 O O . ASN A 1 266 ? -19.203 -2.838 16.547 1 97.62 266 ASN A O 1
ATOM 2024 N N . SER A 1 267 ? -20.859 -1.494 17.203 1 97.38 267 SER A N 1
ATOM 2025 C CA . SER A 1 267 ? -21.781 -2.604 17.422 1 97.38 267 SER A CA 1
ATOM 2026 C C . SER A 1 267 ? -22.188 -3.258 16.109 1 97.38 267 SER A C 1
ATOM 2028 O O . SER A 1 267 ? -22.656 -4.395 16.094 1 97.38 267 SER A O 1
ATOM 2030 N N . TYR A 1 268 ? -21.969 -2.588 15.008 1 98.06 268 TYR A N 1
ATOM 2031 C CA . TYR A 1 268 ? -22.312 -3.15 13.711 1 98.06 268 TYR A CA 1
ATOM 2032 C C . TYR A 1 268 ? -21.25 -4.117 13.227 1 98.06 268 TYR A C 1
ATOM 2034 O O . TYR A 1 268 ? -21.422 -4.793 12.211 1 98.06 268 TYR A O 1
ATOM 2042 N N . GLY A 1 269 ? -20.094 -4.172 13.914 1 97.69 269 GLY A N 1
ATOM 2043 C CA . GLY A 1 269 ? -19.031 -5.109 13.562 1 97.69 269 GLY A CA 1
ATOM 2044 C C . GLY A 1 269 ? -17.672 -4.453 13.422 1 97.69 269 GLY A C 1
ATOM 2045 O O . GLY A 1 269 ? -16.656 -5.141 13.367 1 97.69 269 GLY A O 1
ATOM 2046 N N . GLY A 1 270 ? -17.625 -3.088 13.367 1 97.81 270 GLY A N 1
ATOM 2047 C CA . GLY A 1 270 ? -16.359 -2.393 13.227 1 97.81 270 GLY A CA 1
ATOM 2048 C C . GLY A 1 270 ? -15.562 -2.85 12.016 1 97.81 270 GLY A C 1
ATOM 2049 O O . GLY A 1 270 ? -16.094 -2.924 10.906 1 97.81 270 GLY A O 1
ATOM 2050 N N . TRP A 1 271 ? -14.281 -3.129 12.25 1 97.88 271 TRP A N 1
ATOM 2051 C CA . TRP A 1 271 ? -13.383 -3.572 11.188 1 97.88 271 TRP A CA 1
ATOM 2052 C C . TRP A 1 271 ? -13.852 -4.898 10.594 1 97.88 271 TRP A C 1
ATOM 2054 O O . TRP A 1 271 ? -13.438 -5.277 9.5 1 97.88 271 TRP A O 1
ATOM 2064 N N . ASN A 1 272 ? -14.719 -5.594 11.281 1 97.5 272 ASN A N 1
ATOM 2065 C CA . ASN A 1 272 ? -15.133 -6.918 10.836 1 97.5 272 ASN A CA 1
ATOM 2066 C C . ASN A 1 272 ? -16.578 -6.922 10.352 1 97.5 272 ASN A C 1
ATOM 2068 O O . ASN A 1 272 ? -17.219 -7.973 10.305 1 97.5 272 ASN A O 1
ATOM 2072 N N . ILE A 1 273 ? -17.078 -5.742 10.047 1 98.25 273 ILE A N 1
ATOM 2073 C CA . ILE A 1 273 ? -18.453 -5.676 9.578 1 98.25 273 ILE A CA 1
ATOM 2074 C C . ILE A 1 273 ? -18.625 -6.539 8.328 1 98.25 273 ILE A C 1
ATOM 2076 O O . ILE A 1 273 ? -17.75 -6.555 7.457 1 98.25 273 ILE A O 1
ATOM 2080 N N . GLN A 1 274 ? -19.719 -7.27 8.32 1 97.81 274 GLN A N 1
ATOM 2081 C CA . GLN A 1 274 ? -20.078 -8.109 7.184 1 97.81 274 GLN A CA 1
ATOM 2082 C C . GLN A 1 274 ? -21.578 -8.25 7.059 1 97.81 274 GLN A C 1
ATOM 2084 O O . GLN A 1 274 ? -22.297 -8.258 8.062 1 97.81 274 GLN A O 1
ATOM 2089 N N . ALA A 1 275 ? -22.016 -8.273 5.914 1 98.44 275 ALA A N 1
ATOM 2090 C CA . ALA A 1 275 ? -23.375 -8.617 5.543 1 98.44 275 ALA A CA 1
ATOM 2091 C C . ALA A 1 275 ? -23.438 -9.219 4.141 1 98.44 275 ALA A C 1
ATOM 2093 O O . ALA A 1 275 ? -22.578 -8.93 3.299 1 98.44 275 ALA A O 1
ATOM 2094 N N . LYS A 1 276 ? -24.406 -10.148 3.998 1 97.75 276 LYS A N 1
ATOM 2095 C CA . LYS A 1 276 ? -24.578 -10.727 2.664 1 97.75 276 LYS A CA 1
ATOM 2096 C C . LYS A 1 276 ? -24.75 -9.633 1.615 1 97.75 276 LYS A C 1
ATOM 2098 O O . LYS A 1 276 ? -25.547 -8.703 1.806 1 97.75 276 LYS A O 1
ATOM 2103 N N . ASN A 1 277 ? -24.031 -9.633 0.539 1 98.31 277 ASN A N 1
ATOM 2104 C CA . ASN A 1 277 ? -24.109 -8.727 -0.604 1 98.31 277 ASN A CA 1
ATOM 2105 C C . ASN A 1 277 ? -23.719 -7.301 -0.218 1 98.31 277 ASN A C 1
ATOM 2107 O O . ASN A 1 277 ? -24.219 -6.336 -0.788 1 98.31 277 ASN A O 1
ATOM 2111 N N . LEU A 1 278 ? -22.938 -7.16 0.829 1 98.88 278 LEU A N 1
ATOM 2112 C CA . LEU A 1 278 ? -22.25 -5.91 1.125 1 98.88 278 LEU A CA 1
ATOM 2113 C C . LEU A 1 278 ? -20.812 -5.953 0.633 1 98.88 278 LEU A C 1
ATOM 2115 O O . LEU A 1 278 ? -20.016 -6.793 1.078 1 98.88 278 LEU A O 1
ATOM 2119 N N . ALA A 1 279 ? -20.516 -5.164 -0.305 1 98.88 279 ALA A N 1
ATOM 2120 C CA . ALA A 1 279 ? -19.141 -5.023 -0.782 1 98.88 279 ALA A CA 1
ATOM 2121 C C . ALA A 1 279 ? -18.438 -3.857 -0.093 1 98.88 279 ALA A C 1
ATOM 2123 O O . ALA A 1 279 ? -19.031 -2.791 0.093 1 98.88 279 ALA A O 1
ATOM 2124 N N . LEU A 1 280 ? -17.266 -4.062 0.362 1 98.94 280 LEU A N 1
ATOM 2125 C CA . LEU A 1 280 ? -16.438 -3.02 0.955 1 98.94 280 LEU A CA 1
ATOM 2126 C C . LEU A 1 280 ? -15.172 -2.793 0.129 1 98.94 280 LEU A C 1
ATOM 2128 O O . LEU A 1 280 ? -14.43 -3.738 -0.152 1 98.94 280 LEU A O 1
ATOM 2132 N N . ILE A 1 281 ? -14.945 -1.563 -0.323 1 98.94 281 ILE A N 1
ATOM 2133 C CA . ILE A 1 281 ? -13.828 -1.233 -1.196 1 98.94 281 ILE A CA 1
ATOM 2134 C C . ILE A 1 281 ? -13.07 -0.027 -0.638 1 98.94 281 ILE A C 1
ATOM 2136 O O . ILE A 1 281 ? -13.688 0.94 -0.184 1 98.94 281 ILE A O 1
ATOM 2140 N N . ASP A 1 282 ? -11.742 -0.07 -0.542 1 98.88 282 ASP A N 1
ATOM 2141 C CA . ASP A 1 282 ? -10.898 0.968 0.047 1 98.88 282 ASP A CA 1
ATOM 2142 C C . ASP A 1 282 ? -9.68 1.254 -0.831 1 98.88 282 ASP A C 1
ATOM 2144 O O . ASP A 1 282 ? -9.344 0.46 -1.712 1 98.88 282 ASP A O 1
ATOM 2148 N N . GLY A 1 283 ? -9.133 2.416 -0.662 1 98.75 283 GLY A N 1
ATOM 2149 C CA . GLY A 1 283 ? -7.836 2.738 -1.246 1 98.75 283 GLY A CA 1
ATOM 2150 C C . GLY A 1 283 ? -6.691 2.623 -0.26 1 98.75 283 GLY A C 1
ATOM 2151 O O . GLY A 1 283 ? -6.816 3.033 0.896 1 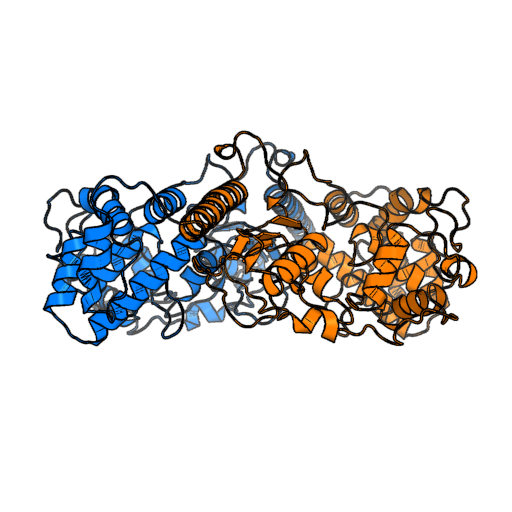98.75 283 GLY A O 1
ATOM 2152 N N . ASN A 1 284 ? -5.574 2.125 -0.755 1 98.06 284 ASN A N 1
ATOM 2153 C CA . ASN A 1 284 ? -4.508 1.759 0.172 1 98.06 284 ASN A CA 1
ATOM 2154 C C . ASN A 1 284 ? -3.764 2.988 0.685 1 98.06 284 ASN A C 1
ATOM 2156 O O . ASN A 1 284 ? -2.99 2.896 1.641 1 98.06 284 ASN A O 1
ATOM 2160 N N . THR A 1 285 ? -3.914 4.172 0.082 1 98.56 285 THR A N 1
ATOM 2161 C CA . THR A 1 285 ? -3.256 5.375 0.577 1 98.56 285 THR A CA 1
ATOM 2162 C C . THR A 1 285 ? -4.27 6.328 1.205 1 98.56 285 THR A C 1
ATOM 2164 O O . THR A 1 285 ? -3.955 7.488 1.477 1 98.56 285 THR A O 1
ATOM 2167 N N . ASP A 1 286 ? -5.477 5.805 1.371 1 98.75 286 ASP A N 1
ATOM 2168 C CA . ASP A 1 286 ? -6.566 6.566 1.977 1 98.75 286 ASP A CA 1
ATOM 2169 C C . ASP A 1 286 ? -6.242 6.93 3.424 1 98.75 286 ASP A C 1
ATOM 2171 O O . ASP A 1 286 ? -5.977 6.047 4.246 1 98.75 286 ASP A O 1
ATOM 2175 N N . VAL A 1 287 ? -6.359 8.188 3.764 1 98.69 287 VAL A N 1
ATOM 2176 C CA . VAL A 1 287 ? -6.078 8.641 5.121 1 98.69 287 VAL A CA 1
ATOM 2177 C C . VAL A 1 287 ? -7.152 8.109 6.074 1 98.69 287 VAL A C 1
ATOM 2179 O O . VAL A 1 287 ? -6.941 8.062 7.289 1 98.69 287 VAL A O 1
ATOM 2182 N N . TRP A 1 288 ? -8.266 7.664 5.59 1 98.56 288 TRP A N 1
ATOM 2183 C CA . TRP A 1 288 ? -9.344 7.121 6.414 1 98.56 288 TRP A CA 1
ATOM 2184 C C . TRP A 1 288 ? -9.258 5.602 6.492 1 98.56 288 TRP A C 1
ATOM 2186 O O . TRP A 1 288 ? -10.078 4.957 7.148 1 98.56 288 TRP A O 1
ATOM 2196 N N . LEU A 1 289 ? -8.281 4.977 5.887 1 98.62 289 LEU A N 1
ATOM 2197 C CA . LEU A 1 289 ? -8.219 3.525 5.73 1 98.62 289 LEU A CA 1
ATOM 2198 C C . LEU A 1 289 ? -8.312 2.828 7.086 1 98.62 289 LEU A C 1
ATOM 2200 O O . LEU A 1 289 ? -8.977 1.797 7.211 1 98.62 289 LEU A O 1
ATOM 2204 N N . ASP A 1 290 ? -7.684 3.373 8.078 1 98.25 290 ASP A N 1
ATOM 2205 C CA . ASP A 1 290 ? -7.59 2.68 9.359 1 98.25 290 ASP A CA 1
ATOM 2206 C C . ASP A 1 290 ? -8.891 2.801 10.141 1 98.25 290 ASP A C 1
ATOM 2208 O O . ASP A 1 290 ? -9 2.289 11.258 1 98.25 290 ASP A O 1
ATOM 2212 N N . LEU A 1 291 ? -9.906 3.404 9.578 1 98.5 291 LEU A N 1
ATOM 2213 C CA . LEU A 1 291 ? -11.266 3.33 10.086 1 98.5 291 LEU A CA 1
ATOM 2214 C C . LEU A 1 291 ? -12.141 2.477 9.172 1 98.5 291 LEU A C 1
ATOM 2216 O O . LEU A 1 291 ? -13.359 2.426 9.344 1 98.5 291 LEU A O 1
ATOM 2220 N N . CYS A 1 292 ? -11.578 1.873 8.203 1 98.5 292 CYS A N 1
ATOM 2221 C CA . CYS A 1 292 ? -12.312 1.1 7.207 1 98.5 292 CYS A CA 1
ATOM 2222 C C . CYS A 1 292 ? -11.969 -0.381 7.305 1 98.5 292 CYS A C 1
ATOM 2224 O O . CYS A 1 292 ? -11.156 -0.779 8.141 1 98.5 292 CYS A O 1
ATOM 2226 N N . TYR A 1 293 ? -12.617 -1.156 6.465 1 98.5 293 TYR A N 1
ATOM 2227 C CA . TYR A 1 293 ? -12.555 -2.613 6.473 1 98.5 293 TYR A CA 1
ATOM 2228 C C . TYR A 1 293 ? -11.117 -3.098 6.27 1 98.5 293 TYR A C 1
ATOM 2230 O O . TYR A 1 293 ? -10.688 -4.055 6.914 1 98.5 293 TYR A O 1
ATOM 2238 N N . HIS A 1 294 ? -10.336 -2.424 5.449 1 98.38 294 HIS A N 1
ATOM 2239 C CA . HIS A 1 294 ? -9 -2.885 5.105 1 98.38 294 HIS A CA 1
ATOM 2240 C C . HIS A 1 294 ? -7.941 -2.209 5.977 1 98.38 294 HIS A C 1
ATOM 2242 O O . HIS A 1 294 ? -6.789 -2.074 5.566 1 98.38 294 HIS A O 1
ATOM 2248 N N . SER A 1 295 ? -8.273 -1.857 7.148 1 98.19 295 SER A N 1
ATOM 2249 C CA . SER A 1 295 ? -7.383 -1.185 8.086 1 98.19 295 SER A CA 1
ATOM 2250 C C . SER A 1 295 ? -6.066 -1.937 8.234 1 98.19 295 SER A C 1
ATOM 2252 O O . SER A 1 295 ? -6.051 -3.168 8.289 1 98.19 295 SER A O 1
ATOM 2254 N N . ASN A 1 296 ? -4.953 -1.176 8.305 1 95.38 296 ASN A N 1
ATOM 2255 C CA . ASN A 1 296 ? -3.646 -1.752 8.602 1 95.38 296 ASN A CA 1
ATOM 2256 C C . ASN A 1 296 ? -3.551 -2.199 10.055 1 95.38 296 ASN A C 1
ATOM 2258 O O . ASN A 1 296 ? -2.592 -2.869 10.445 1 95.38 296 ASN A O 1
ATOM 2262 N N . LEU A 1 297 ? -4.488 -1.84 10.812 1 94.75 297 LEU A N 1
ATOM 2263 C CA . LEU A 1 297 ? -4.465 -2.145 12.242 1 94.75 297 LEU A CA 1
ATOM 2264 C C . LEU A 1 297 ? -5.086 -3.51 12.516 1 94.75 297 LEU A C 1
ATOM 2266 O O . LEU A 1 297 ? -5.02 -4.012 13.641 1 94.75 297 LEU A O 1
ATOM 2270 N N . VAL A 1 298 ? -5.621 -4.016 11.453 1 92.94 298 VAL A N 1
ATOM 2271 C CA . VAL A 1 298 ? -6.141 -5.375 11.555 1 92.94 298 VAL A CA 1
ATOM 2272 C C . VAL A 1 298 ? -5.062 -6.375 11.141 1 92.94 298 VAL A C 1
ATOM 2274 O O . VAL A 1 298 ? -4.324 -6.137 10.18 1 92.94 298 VAL A O 1
ATOM 2277 N N . ASP A 1 299 ? -4.645 -7.312 11.922 1 77.88 299 ASP A N 1
ATOM 2278 C CA . ASP A 1 299 ? -3.496 -8.195 11.766 1 77.88 299 ASP A CA 1
ATOM 2279 C C . ASP A 1 299 ? -3.793 -9.32 10.773 1 77.88 299 ASP A C 1
ATOM 2281 O O . ASP A 1 299 ? -3.133 -10.359 10.789 1 77.88 299 ASP A O 1
ATOM 2285 N N . LYS A 1 300 ? -4.742 -9.148 9.836 1 85.25 300 LYS A N 1
ATOM 2286 C CA . LYS A 1 300 ? -5.039 -10.266 8.938 1 85.25 300 LYS A CA 1
ATOM 2287 C C . LYS A 1 300 ? -5.219 -9.781 7.504 1 85.25 300 LYS A C 1
ATOM 2289 O O . LYS A 1 300 ? -5.773 -8.703 7.27 1 85.25 300 LYS A O 1
ATOM 2294 N N . LEU A 1 301 ? -4.594 -10.602 6.633 1 93.5 301 LEU A N 1
ATOM 2295 C CA . LEU A 1 301 ? -4.895 -10.422 5.215 1 93.5 301 LEU A CA 1
ATOM 2296 C C . LEU A 1 301 ? -6.359 -10.734 4.922 1 93.5 301 LEU A C 1
ATOM 2298 O O . LEU A 1 301 ? -6.848 -11.812 5.27 1 93.5 301 LEU A O 1
ATOM 2302 N N . ARG A 1 302 ? -7.059 -9.82 4.41 1 96.25 302 ARG A N 1
ATOM 2303 C CA . ARG A 1 302 ? -8.477 -10 4.102 1 96.25 302 ARG A CA 1
ATOM 2304 C C . ARG A 1 302 ? -8.656 -10.617 2.715 1 96.25 302 ARG A C 1
ATOM 2306 O O . ARG A 1 302 ? -8.258 -10.023 1.712 1 96.25 302 ARG A O 1
ATOM 2313 N N . ILE A 1 303 ? -9.164 -11.773 2.703 1 97.38 303 ILE A N 1
ATOM 2314 C CA . ILE A 1 303 ? -9.445 -12.445 1.442 1 97.38 303 ILE A CA 1
ATOM 2315 C C . ILE A 1 303 ? -10.93 -12.297 1.093 1 97.38 303 ILE A C 1
ATOM 2317 O O . ILE A 1 303 ? -11.797 -12.633 1.896 1 97.38 303 ILE A O 1
ATOM 2321 N N . SER A 1 304 ? -11.281 -11.766 -0.01 1 98 304 SER A N 1
ATOM 2322 C CA . SER A 1 304 ? -12.633 -11.5 -0.501 1 98 304 SER A CA 1
ATOM 2323 C C . SER A 1 304 ? -13.391 -12.797 -0.75 1 98 304 SER A C 1
ATOM 2325 O O . SER A 1 304 ? -12.812 -13.883 -0.72 1 98 304 SER A O 1
ATOM 2327 N N . SER A 1 305 ? -14.68 -12.75 -0.88 1 96.81 305 SER A N 1
ATOM 2328 C CA . SER A 1 305 ? -15.555 -13.844 -1.291 1 96.81 305 SER A CA 1
ATOM 2329 C C . SER A 1 305 ? -16.781 -13.32 -2.037 1 96.81 305 SER A C 1
ATOM 2331 O O . SER A 1 305 ? -17.047 -12.117 -2.041 1 96.81 305 SER A O 1
ATOM 2333 N N . ASP A 1 306 ? -17.5 -14.211 -2.693 1 93.5 306 ASP A N 1
ATOM 2334 C CA . ASP A 1 306 ? -18.688 -13.812 -3.445 1 93.5 306 ASP A CA 1
ATOM 2335 C C . ASP A 1 306 ? -19.781 -13.281 -2.514 1 93.5 306 ASP A C 1
ATOM 2337 O O . ASP A 1 306 ? -20.516 -12.359 -2.871 1 93.5 306 ASP A O 1
ATOM 2341 N N . LEU A 1 307 ? -19.859 -13.867 -1.342 1 95.12 307 LEU A N 1
ATOM 2342 C CA . LEU A 1 307 ? -20.906 -13.484 -0.398 1 95.12 307 LEU A CA 1
ATOM 2343 C C . LEU A 1 307 ? -20.531 -12.195 0.332 1 95.12 307 LEU A C 1
ATOM 2345 O O . LEU A 1 307 ? -21.422 -11.414 0.7 1 95.12 307 LEU A O 1
ATOM 2349 N N . HIS A 1 308 ? -19.312 -12.016 0.618 1 98 308 HIS A N 1
ATOM 2350 C CA . HIS A 1 308 ? -18.781 -10.836 1.305 1 98 308 HIS A CA 1
ATOM 2351 C C . HIS A 1 308 ? -17.625 -10.227 0.531 1 98 308 HIS A C 1
ATOM 2353 O O . HIS A 1 308 ? -16.484 -10.234 1.008 1 98 308 HIS A O 1
ATOM 2359 N N . PRO A 1 309 ? -17.953 -9.609 -0.601 1 98.62 309 PRO A N 1
ATOM 2360 C CA . PRO A 1 309 ? -16.875 -9.109 -1.462 1 98.62 309 PRO A CA 1
ATOM 2361 C C . PRO A 1 309 ? -16.141 -7.918 -0.852 1 98.62 309 PRO A C 1
ATOM 2363 O O . PRO A 1 309 ? -16.75 -7.082 -0.186 1 98.62 309 PRO A O 1
ATOM 2366 N N . SER A 1 310 ? -14.898 -7.812 -1.021 1 98.81 310 SER A N 1
ATOM 2367 C CA . SER A 1 310 ? -14.07 -6.688 -0.6 1 98.81 310 SER A CA 1
ATOM 2368 C C . SER A 1 310 ? -12.914 -6.461 -1.567 1 98.81 310 SER A C 1
ATOM 2370 O O . SER A 1 310 ? -12.516 -7.375 -2.291 1 98.81 310 SER A O 1
ATOM 2372 N N . TYR A 1 311 ? -12.414 -5.25 -1.653 1 98.88 311 TYR A N 1
ATOM 2373 C CA . TYR A 1 311 ? -11.383 -4.871 -2.617 1 98.88 311 TYR A CA 1
ATOM 2374 C C . TYR A 1 311 ? -10.523 -3.74 -2.076 1 98.88 311 TYR A C 1
ATOM 2376 O O . TYR A 1 311 ? -11.039 -2.748 -1.561 1 98.88 311 TYR A O 1
ATOM 2384 N N . LEU A 1 312 ? -9.188 -3.869 -2.084 1 98.81 312 LEU A N 1
ATOM 2385 C CA . LEU A 1 312 ? -8.234 -2.82 -1.742 1 98.81 312 LEU A CA 1
ATOM 2386 C C . LEU A 1 312 ? -7.488 -2.342 -2.982 1 98.81 312 LEU A C 1
ATOM 2388 O O . LEU A 1 312 ? -6.727 -3.1 -3.584 1 98.81 312 LEU A O 1
ATOM 2392 N N . ILE A 1 313 ? -7.691 -1.123 -3.389 1 98.88 313 ILE A N 1
ATOM 2393 C CA . ILE A 1 313 ? -7.133 -0.586 -4.625 1 98.88 313 ILE A CA 1
ATOM 2394 C C . ILE A 1 313 ? -5.711 -0.088 -4.371 1 98.88 313 ILE A C 1
ATOM 2396 O O . ILE A 1 313 ? -5.492 0.798 -3.541 1 98.88 313 ILE A O 1
ATOM 2400 N N . ALA A 1 314 ? -4.77 -0.593 -5.109 1 98.56 314 ALA A N 1
ATOM 2401 C CA . ALA A 1 314 ? -3.373 -0.181 -5.004 1 98.56 314 ALA A CA 1
ATOM 2402 C C . ALA A 1 314 ? -3.207 1.291 -5.371 1 98.56 314 ALA A C 1
ATOM 2404 O O . ALA A 1 314 ? -3.629 1.719 -6.449 1 98.56 314 ALA A O 1
ATOM 2405 N N . GLY A 1 315 ? -2.619 2.047 -4.438 1 98.38 315 GLY A N 1
ATOM 2406 C CA . GLY A 1 315 ? -2.26 3.432 -4.699 1 98.38 315 GLY A CA 1
ATOM 2407 C C . GLY A 1 315 ? -3.436 4.387 -4.578 1 98.38 315 GLY A C 1
ATOM 2408 O O . GLY A 1 315 ? -3.264 5.602 -4.668 1 98.38 315 GLY A O 1
ATOM 2409 N N . ALA A 1 316 ? -4.641 3.887 -4.375 1 98.75 316 ALA A N 1
ATOM 2410 C CA . ALA A 1 316 ? -5.824 4.742 -4.402 1 98.75 316 ALA A CA 1
ATOM 2411 C C . ALA A 1 316 ? -6.035 5.434 -3.061 1 98.75 316 ALA A C 1
ATOM 2413 O O . ALA A 1 316 ? -5.652 4.902 -2.016 1 98.75 316 ALA A O 1
ATOM 2414 N N . GLY A 1 317 ? -6.629 6.641 -3.148 1 98.5 317 GLY A N 1
ATOM 2415 C CA . GLY A 1 317 ? -6.977 7.41 -1.965 1 98.5 317 GLY A CA 1
ATOM 2416 C C . GLY A 1 317 ? -8.438 7.277 -1.573 1 98.5 317 GLY A C 1
ATOM 2417 O O . GLY A 1 317 ? -9.039 6.223 -1.771 1 98.5 317 GLY A O 1
ATOM 2418 N N . HIS A 1 318 ? -8.961 8.336 -0.989 1 98.5 318 HIS A N 1
ATOM 2419 C CA . HIS A 1 318 ? -10.289 8.375 -0.393 1 98.5 318 HIS A CA 1
ATOM 2420 C C . HIS A 1 318 ? -11.375 8.18 -1.448 1 98.5 318 HIS A C 1
ATOM 2422 O O . HIS A 1 318 ? -11.633 9.07 -2.258 1 98.5 318 HIS A O 1
ATOM 2428 N N . HIS A 1 319 ? -11.977 6.93 -1.511 1 98 319 HIS A N 1
ATOM 2429 C CA . HIS A 1 319 ? -13.031 6.406 -2.379 1 98 319 HIS A CA 1
ATOM 2430 C C . HIS A 1 319 ? -12.781 6.793 -3.834 1 98 319 HIS A C 1
ATOM 2432 O O . HIS A 1 319 ? -13.68 7.324 -4.5 1 98 319 HIS A O 1
ATOM 2438 N N . TRP A 1 320 ? -11.602 6.578 -4.281 1 98.5 320 TRP A N 1
ATOM 2439 C CA . TRP A 1 320 ? -11.234 6.887 -5.66 1 98.5 320 TRP A CA 1
ATOM 2440 C C . TRP A 1 320 ? -12.117 6.133 -6.645 1 98.5 320 TRP A C 1
ATOM 2442 O O . TRP A 1 320 ? -12.297 6.562 -7.785 1 98.5 320 TRP A O 1
ATOM 2452 N N . ASP A 1 321 ? -12.68 5.035 -6.25 1 98.44 321 ASP A N 1
ATOM 2453 C CA . ASP A 1 321 ? -13.523 4.23 -7.129 1 98.44 321 ASP A CA 1
ATOM 2454 C C . ASP A 1 321 ? -14.812 4.969 -7.477 1 98.44 321 ASP A C 1
ATOM 2456 O O . ASP A 1 321 ? -15.523 4.582 -8.406 1 98.44 321 ASP A O 1
ATOM 2460 N N . SER A 1 322 ? -15.117 6.051 -6.676 1 97.69 322 SER A N 1
ATOM 2461 C CA . SER A 1 322 ? -16.328 6.828 -6.953 1 97.69 322 SER A CA 1
ATOM 2462 C C . SER A 1 322 ? -16.156 7.688 -8.203 1 97.69 322 SER A C 1
ATOM 2464 O O . SER A 1 322 ? -17.125 8.234 -8.727 1 97.69 322 SER A O 1
ATOM 2466 N N . TYR A 1 323 ? -14.93 7.785 -8.648 1 96.62 323 TYR A N 1
ATOM 2467 C CA . TYR A 1 323 ? -14.609 8.648 -9.781 1 96.62 323 TYR A CA 1
ATOM 2468 C C . TYR A 1 323 ? -14.25 7.828 -11.016 1 96.62 323 TYR A C 1
ATOM 2470 O O . TYR A 1 323 ? -13.305 7.043 -10.992 1 96.62 323 TYR A O 1
ATOM 2478 N N . GLY A 1 324 ? -15.102 7.824 -12.008 1 93.88 324 GLY A N 1
ATOM 2479 C CA . GLY A 1 324 ? -14.859 7.082 -13.234 1 93.88 324 GLY A CA 1
ATOM 2480 C C . GLY A 1 324 ? -15.094 7.914 -14.484 1 93.88 324 GLY A C 1
ATOM 2481 O O . GLY A 1 324 ? -15.547 9.055 -14.398 1 93.88 324 GLY A O 1
ATOM 2482 N N . ILE A 1 325 ? -14.57 7.426 -15.516 1 91.75 325 ILE A N 1
ATOM 2483 C CA . ILE A 1 325 ? -14.867 7.977 -16.828 1 91.75 325 ILE A CA 1
ATOM 2484 C C . ILE A 1 325 ? -15.734 7 -17.625 1 91.75 325 ILE A C 1
ATOM 2486 O O . ILE A 1 325 ? -15.906 5.848 -17.219 1 91.75 325 ILE A O 1
ATOM 2490 N N . LYS A 1 326 ? -16.312 7.469 -18.703 1 90.81 326 LYS A N 1
ATOM 2491 C CA . LYS A 1 326 ? -17.281 6.656 -19.438 1 90.81 326 LYS A CA 1
ATOM 2492 C C . LYS A 1 326 ? -16.609 5.406 -20 1 90.81 326 LYS A C 1
ATOM 2494 O O . LYS A 1 326 ? -17.172 4.309 -19.922 1 90.81 326 LYS A O 1
ATOM 2499 N N . HIS A 1 327 ? -15.461 5.539 -20.531 1 94.19 327 HIS A N 1
ATOM 2500 C CA . HIS A 1 327 ? -14.742 4.406 -21.094 1 94.19 327 HIS A CA 1
ATOM 2501 C C . HIS A 1 327 ? -13.812 3.775 -20.047 1 94.19 327 HIS A C 1
ATOM 2503 O O . HIS A 1 327 ? -12.625 4.098 -20 1 94.19 327 HIS A O 1
ATOM 2509 N N . VAL A 1 328 ? -14.336 2.771 -19.312 1 94.12 328 VAL A N 1
ATOM 2510 C CA . VAL A 1 328 ? -13.656 2.148 -18.172 1 94.12 328 VAL A CA 1
ATOM 2511 C C . VAL A 1 328 ? -12.297 1.619 -18.609 1 94.12 328 VAL A C 1
ATOM 2513 O O . VAL A 1 328 ? -11.312 1.723 -17.875 1 94.12 328 VAL A O 1
ATOM 2516 N N . LEU A 1 329 ? -12.188 1.072 -19.812 1 94.19 329 LEU A N 1
ATOM 2517 C CA . LEU A 1 329 ? -10.953 0.444 -20.281 1 94.19 329 LEU A CA 1
ATOM 2518 C C . LEU A 1 329 ? -9.852 1.48 -20.469 1 94.19 329 LEU A C 1
ATOM 2520 O O . LEU A 1 329 ? -8.68 1.127 -20.609 1 94.19 329 LEU A O 1
ATOM 2524 N N . ALA A 1 330 ? -10.211 2.756 -20.484 1 94.19 330 ALA A N 1
ATOM 2525 C CA . ALA A 1 330 ? -9.242 3.838 -20.656 1 94.19 330 ALA A CA 1
ATOM 2526 C C . ALA A 1 330 ? -8.719 4.324 -19.312 1 94.19 330 ALA A C 1
ATOM 2528 O O . ALA A 1 330 ? -7.809 5.156 -19.25 1 94.19 330 ALA A O 1
ATOM 2529 N N . GLU A 1 331 ? -9.266 3.836 -18.203 1 96.38 331 GLU A N 1
ATOM 2530 C CA . GLU A 1 331 ? -8.797 4.203 -16.875 1 96.38 331 GLU A CA 1
ATOM 2531 C C . GLU A 1 331 ? -7.449 3.562 -16.562 1 96.38 331 GLU A C 1
ATOM 2533 O O . GLU A 1 331 ? -7.078 2.562 -17.188 1 96.38 331 GLU A O 1
ATOM 2538 N N . PRO A 1 332 ? -6.668 4.164 -15.609 1 96.12 332 PRO A N 1
ATOM 2539 C CA . PRO A 1 332 ? -5.43 3.502 -15.188 1 96.12 332 PRO A CA 1
ATOM 2540 C C . PRO A 1 332 ? -5.668 2.092 -14.656 1 96.12 332 PRO A C 1
ATOM 2542 O O . PRO A 1 332 ? -6.727 1.811 -14.094 1 96.12 332 PRO A O 1
ATOM 2545 N N . GLN A 1 333 ? -4.719 1.225 -14.773 1 97.44 333 GLN A N 1
ATOM 2546 C CA . GLN A 1 333 ? -4.879 -0.221 -14.656 1 97.44 333 GLN A CA 1
ATOM 2547 C C . GLN A 1 333 ? -5.547 -0.597 -13.344 1 97.44 333 GLN A C 1
ATOM 2549 O O . GLN A 1 333 ? -6.453 -1.432 -13.312 1 97.44 333 GLN A O 1
ATOM 2554 N N . PHE A 1 334 ? -5.145 0.028 -12.188 1 98.31 334 PHE A N 1
ATOM 2555 C CA . PHE A 1 334 ? -5.699 -0.408 -10.906 1 98.31 334 PHE A CA 1
ATOM 2556 C C . PHE A 1 334 ? -7.105 0.143 -10.711 1 98.31 334 PHE A C 1
ATOM 2558 O O . PHE A 1 334 ? -7.953 -0.509 -10.094 1 98.31 334 PHE A O 1
ATOM 2565 N N . ILE A 1 335 ? -7.395 1.353 -11.195 1 98.44 335 ILE A N 1
ATOM 2566 C CA . ILE A 1 335 ? -8.742 1.915 -11.141 1 98.44 335 ILE A CA 1
ATOM 2567 C C . ILE A 1 335 ? -9.656 1.134 -12.078 1 98.44 335 ILE A C 1
ATOM 2569 O O . ILE A 1 335 ? -10.789 0.792 -11.711 1 98.44 335 ILE A O 1
ATOM 2573 N N . ARG A 1 336 ? -9.18 0.829 -13.273 1 98.19 336 ARG A N 1
ATOM 2574 C CA . ARG A 1 336 ? -9.922 0.022 -14.234 1 98.19 336 ARG A CA 1
ATOM 2575 C C . ARG A 1 336 ? -10.359 -1.301 -13.625 1 98.19 336 ARG A C 1
ATOM 2577 O O . ARG A 1 336 ? -11.539 -1.651 -13.672 1 98.19 336 ARG A O 1
ATOM 2584 N N . GLU A 1 337 ? -9.398 -2.025 -13.016 1 98.38 337 GLU A N 1
ATOM 2585 C CA . GLU A 1 337 ? -9.711 -3.342 -12.469 1 98.38 337 GLU A CA 1
ATOM 2586 C C . GLU A 1 337 ? -10.695 -3.236 -11.305 1 98.38 337 GLU A C 1
ATOM 2588 O O . GLU A 1 337 ? -11.531 -4.125 -11.109 1 98.38 337 GLU A O 1
ATOM 2593 N N . ALA A 1 338 ? -10.602 -2.18 -10.5 1 98.62 338 ALA A N 1
ATOM 2594 C CA . ALA A 1 338 ? -11.57 -1.957 -9.422 1 98.62 338 ALA A CA 1
ATOM 2595 C C . ALA A 1 338 ? -12.977 -1.752 -9.977 1 98.62 338 ALA A C 1
ATOM 2597 O O . ALA A 1 338 ? -13.945 -2.314 -9.461 1 98.62 338 ALA A O 1
ATOM 2598 N N . HIS A 1 339 ? -13.078 -0.93 -11.031 1 98.56 339 HIS A N 1
ATOM 2599 C CA . HIS A 1 339 ? -14.391 -0.672 -11.617 1 98.56 339 HIS A CA 1
ATOM 2600 C C . HIS A 1 339 ? -14.953 -1.926 -12.281 1 98.56 339 HIS A C 1
ATOM 2602 O O . HIS A 1 339 ? -16.141 -2.205 -12.18 1 98.56 339 HIS A O 1
ATOM 2608 N N . LEU A 1 340 ? -14.125 -2.688 -12.969 1 97.75 340 LEU A N 1
ATOM 2609 C CA . LEU A 1 340 ? -14.57 -3.953 -13.539 1 97.75 340 LEU A CA 1
ATOM 2610 C C . LEU A 1 340 ? -15.039 -4.906 -12.445 1 97.75 340 LEU A C 1
ATOM 2612 O O . LEU A 1 340 ? -16.047 -5.598 -12.602 1 97.75 340 LEU A O 1
ATOM 2616 N N . TRP A 1 341 ? -14.328 -4.969 -11.359 1 98 341 TRP A N 1
ATOM 2617 C CA . TRP A 1 341 ? -14.734 -5.762 -10.203 1 98 341 TRP A CA 1
ATOM 2618 C C . TRP A 1 341 ? -16.094 -5.309 -9.68 1 98 341 TRP A C 1
ATOM 2620 O O . TRP A 1 341 ? -16.953 -6.137 -9.367 1 98 341 TRP A O 1
ATOM 2630 N N . GLU A 1 342 ? -16.312 -3.965 -9.531 1 98.12 342 GLU A N 1
ATOM 2631 C CA . GLU A 1 342 ? -17.594 -3.447 -9.07 1 98.12 342 GLU A CA 1
ATOM 2632 C C . GLU A 1 342 ? -18.734 -3.875 -10 1 98.12 342 GLU A C 1
ATOM 2634 O O . GLU A 1 342 ? -19.812 -4.246 -9.539 1 98.12 342 GLU A O 1
ATOM 2639 N N . GLU A 1 343 ? -18.5 -3.805 -11.32 1 96.75 343 GLU A N 1
ATOM 2640 C CA . GLU A 1 343 ? -19.5 -4.234 -12.289 1 96.75 343 GLU A CA 1
ATOM 2641 C C . GLU A 1 343 ? -19.875 -5.699 -12.078 1 96.75 343 GLU A C 1
ATOM 2643 O O . GLU A 1 343 ? -21.047 -6.047 -12.047 1 96.75 343 GLU A O 1
ATOM 2648 N N . ARG A 1 344 ? -18.875 -6.566 -11.938 1 96.06 344 ARG A N 1
ATOM 2649 C CA . ARG A 1 344 ? -19.125 -7.992 -11.742 1 96.06 344 ARG A CA 1
ATOM 2650 C C . ARG A 1 344 ? -19.828 -8.242 -10.406 1 96.06 344 ARG A C 1
ATOM 2652 O O . ARG A 1 344 ? -20.719 -9.094 -10.32 1 96.06 344 ARG A O 1
ATOM 2659 N N . THR A 1 345 ? -19.438 -7.512 -9.383 1 97.38 345 THR A N 1
ATOM 2660 C CA . THR A 1 345 ? -20 -7.668 -8.047 1 97.38 345 THR A CA 1
ATOM 2661 C C . THR A 1 345 ? -21.484 -7.285 -8.039 1 97.38 345 THR A C 1
ATOM 2663 O O . THR A 1 345 ? -22.312 -8.031 -7.531 1 97.38 345 THR A O 1
ATOM 2666 N N . VAL A 1 346 ? -21.797 -6.152 -8.602 1 97.62 346 VAL A N 1
ATOM 2667 C CA . VAL A 1 346 ? -23.188 -5.695 -8.648 1 97.62 346 VAL A CA 1
ATOM 2668 C C . VAL A 1 346 ? -24.016 -6.66 -9.492 1 97.62 346 VAL A C 1
ATOM 2670 O O . VAL A 1 346 ? -25.172 -6.969 -9.148 1 97.62 346 VAL A O 1
ATOM 2673 N N . ALA A 1 347 ? -23.453 -7.125 -10.625 1 96.19 347 ALA A N 1
ATOM 2674 C CA . ALA A 1 347 ? -24.156 -8.109 -11.438 1 96.19 347 ALA A CA 1
ATOM 2675 C C . ALA A 1 347 ? -24.531 -9.336 -10.617 1 96.19 347 ALA A C 1
ATOM 2677 O O . ALA A 1 347 ? -25.641 -9.867 -10.75 1 96.19 347 ALA A O 1
ATOM 2678 N N . ARG A 1 348 ? -23.688 -9.812 -9.766 1 94.94 348 ARG A N 1
ATOM 2679 C CA . ARG A 1 348 ? -23.953 -10.961 -8.914 1 94.94 348 ARG A CA 1
ATOM 2680 C C . ARG A 1 348 ? -25.047 -10.656 -7.906 1 94.94 348 ARG A C 1
ATOM 2682 O O . ARG A 1 348 ? -25.891 -11.508 -7.617 1 94.94 348 ARG A O 1
ATOM 2689 N N . PHE A 1 349 ? -25 -9.406 -7.324 1 97 349 PHE A N 1
ATOM 2690 C CA . PHE A 1 349 ? -26.062 -8.992 -6.418 1 97 349 PHE A CA 1
ATOM 2691 C C . PHE A 1 349 ? -27.422 -9.094 -7.102 1 97 349 PHE A C 1
ATOM 2693 O O . PHE A 1 349 ? -28.359 -9.641 -6.531 1 97 349 PHE A O 1
ATOM 2700 N N . LEU A 1 350 ? -27.484 -8.625 -8.305 1 96.56 350 LEU A N 1
ATOM 2701 C CA . LEU A 1 350 ? -28.75 -8.562 -9.031 1 96.56 350 LEU A CA 1
ATOM 2702 C C . LEU A 1 350 ? -29.219 -9.953 -9.43 1 96.56 350 LEU A C 1
ATOM 2704 O O . LEU A 1 350 ? -30.422 -10.242 -9.414 1 96.56 350 LEU A O 1
ATOM 2708 N N . GLU A 1 351 ? -28.297 -10.75 -9.812 1 93.81 351 GLU A N 1
ATOM 2709 C CA . GLU A 1 351 ? -28.641 -12.133 -10.125 1 93.81 351 GLU A CA 1
ATOM 2710 C C . GLU A 1 351 ? -29.25 -12.836 -8.914 1 93.81 351 GLU A C 1
ATOM 2712 O O . GLU A 1 351 ? -30.281 -13.508 -9.039 1 93.81 351 GLU A O 1
ATOM 2717 N N . ARG A 1 352 ? -28.688 -12.688 -7.797 1 93.94 352 ARG A N 1
ATOM 2718 C CA . ARG A 1 352 ? -29.203 -13.305 -6.578 1 93.94 352 ARG A CA 1
ATOM 2719 C C . ARG A 1 352 ? -30.547 -12.711 -6.195 1 93.94 352 ARG A C 1
ATOM 2721 O O . ARG A 1 352 ? -31.438 -13.422 -5.699 1 93.94 352 ARG A O 1
ATOM 2728 N N . TRP A 1 353 ? -30.656 -11.445 -6.34 1 95.06 353 TRP A N 1
ATOM 2729 C CA . TRP A 1 353 ? -31.906 -10.766 -6.027 1 95.06 353 TRP A CA 1
ATOM 2730 C C . TRP A 1 353 ? -33.062 -11.297 -6.895 1 95.06 353 TRP A C 1
ATOM 2732 O O . TRP A 1 353 ? -34.156 -11.508 -6.41 1 95.06 353 TRP A O 1
ATOM 2742 N N . ALA A 1 354 ? -32.75 -11.523 -8.156 1 94.69 354 ALA A N 1
ATOM 2743 C CA . ALA A 1 354 ? -33.75 -12.039 -9.102 1 94.69 354 ALA A CA 1
ATOM 2744 C C . ALA A 1 354 ? -34.188 -13.453 -8.719 1 94.69 354 ALA A C 1
ATOM 2746 O O . ALA A 1 354 ? -35.312 -13.836 -8.953 1 94.69 354 ALA A O 1
ATOM 2747 N N . GLN A 1 355 ? -33.344 -14.18 -8.18 1 89.88 355 GLN A N 1
ATOM 2748 C CA . GLN A 1 355 ? -33.625 -15.547 -7.785 1 89.88 355 GLN A CA 1
ATOM 2749 C C . GLN A 1 355 ? -34.531 -15.586 -6.543 1 89.88 355 GLN A C 1
ATOM 2751 O O . GLN A 1 355 ? -35.188 -16.578 -6.277 1 89.88 355 GLN A O 1
ATOM 2756 N N . LYS A 1 356 ? -34.469 -14.594 -5.773 1 82.06 356 LYS A N 1
ATOM 2757 C CA . LYS A 1 356 ? -35.312 -14.5 -4.594 1 82.06 356 LYS A CA 1
ATOM 2758 C C . LYS A 1 356 ? -36.781 -14.25 -4.988 1 82.06 356 LYS A C 1
ATOM 2760 O O . LYS A 1 356 ? -37.688 -14.688 -4.297 1 82.06 356 LYS A O 1
ATOM 2765 N N . LYS A 1 357 ? -36.969 -13.469 -5.895 1 70.88 357 LYS A N 1
ATOM 2766 C CA . LYS A 1 357 ? -38.344 -13.094 -6.293 1 70.88 357 LYS A CA 1
ATOM 2767 C C . LYS A 1 357 ? -39.031 -14.266 -6.969 1 70.88 357 LYS A C 1
ATOM 2769 O O . LYS A 1 357 ? -40.281 -14.242 -7.117 1 70.88 357 LYS A O 1
ATOM 2774 N N . HIS A 1 358 ? -38.219 -15.266 -7.254 1 63.31 358 HIS A N 1
ATOM 2775 C CA . HIS A 1 358 ? -38.906 -16.438 -7.797 1 63.31 358 HIS A CA 1
ATOM 2776 C C . HIS A 1 358 ? -38.938 -17.578 -6.777 1 63.31 358 HIS A C 1
ATOM 2778 O O . HIS A 1 358 ? -38.031 -17.719 -5.965 1 63.31 358 HIS A O 1
ATOM 2784 N N . MET B 1 1 ? 25.547 6.004 -9.18 1 96.5 1 MET B N 1
ATOM 2785 C CA . MET B 1 1 ? 25.203 4.652 -9.617 1 96.5 1 MET B CA 1
ATOM 2786 C C . MET B 1 1 ? 23.703 4.398 -9.43 1 96.5 1 MET B C 1
ATOM 2788 O O . MET B 1 1 ? 23.109 4.852 -8.453 1 96.5 1 MET B O 1
ATOM 2792 N N . TYR B 1 2 ? 23.172 3.805 -10.367 1 97.75 2 TYR B N 1
ATOM 2793 C CA . TYR B 1 2 ? 21.781 3.393 -10.297 1 97.75 2 TYR B CA 1
ATOM 2794 C C . TYR B 1 2 ? 21.625 1.919 -10.656 1 97.75 2 TYR B C 1
ATOM 2796 O O . TYR B 1 2 ? 22.281 1.426 -11.578 1 97.75 2 TYR B O 1
ATOM 2804 N N . GLY B 1 3 ? 20.781 1.181 -9.906 1 98.31 3 GLY B N 1
ATOM 2805 C CA . GLY B 1 3 ? 20.422 -0.185 -10.242 1 98.31 3 GLY B CA 1
ATOM 2806 C C . GLY B 1 3 ? 19.031 -0.569 -9.742 1 98.31 3 GLY B C 1
ATOM 2807 O O . GLY B 1 3 ? 18.594 -0.09 -8.695 1 98.31 3 GLY B O 1
ATOM 2808 N N . GLY B 1 4 ? 18.375 -1.41 -10.453 1 97.81 4 GLY B N 1
ATOM 2809 C CA . GLY B 1 4 ? 17.109 -1.997 -10.047 1 97.81 4 GLY B CA 1
ATOM 2810 C C . GLY B 1 4 ? 17.203 -3.475 -9.727 1 97.81 4 GLY B C 1
ATOM 2811 O O . GLY B 1 4 ? 18 -4.195 -10.328 1 97.81 4 GLY B O 1
ATOM 2812 N N . SER B 1 5 ? 16.375 -3.881 -8.781 1 97.06 5 SER B N 1
ATOM 2813 C CA . SER B 1 5 ? 16.344 -5.301 -8.453 1 97.06 5 SER B CA 1
ATOM 2814 C C . SER B 1 5 ? 17.688 -5.785 -7.938 1 97.06 5 SER B C 1
ATOM 2816 O O . SER B 1 5 ? 18.266 -5.203 -7.012 1 97.06 5 SER B O 1
ATOM 2818 N N . LEU B 1 6 ? 18.281 -6.871 -8.555 1 95.81 6 LEU B N 1
ATOM 2819 C CA . LEU B 1 6 ? 19.594 -7.391 -8.156 1 95.81 6 LEU B CA 1
ATOM 2820 C C . LEU B 1 6 ? 20.672 -6.336 -8.359 1 95.81 6 LEU B C 1
ATOM 2822 O O . LEU B 1 6 ? 21.578 -6.203 -7.523 1 95.81 6 LEU B O 1
ATOM 2826 N N . ALA B 1 7 ? 20.578 -5.609 -9.477 1 97.44 7 ALA B N 1
ATOM 2827 C CA . ALA B 1 7 ? 21.531 -4.523 -9.703 1 97.44 7 ALA B CA 1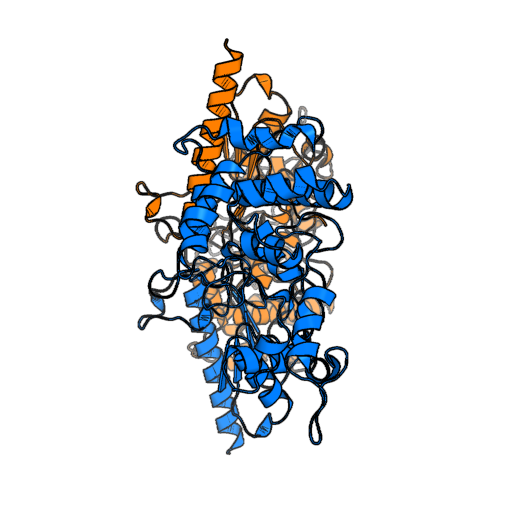
ATOM 2828 C C . ALA B 1 7 ? 21.375 -3.434 -8.648 1 97.44 7 ALA B C 1
ATOM 2830 O O . ALA B 1 7 ? 22.359 -2.777 -8.289 1 97.44 7 ALA B O 1
ATOM 2831 N N . GLY B 1 8 ? 20.125 -3.24 -8.148 1 98.5 8 GLY B N 1
ATOM 2832 C CA . GLY B 1 8 ? 19.922 -2.328 -7.035 1 98.5 8 GLY B CA 1
ATOM 2833 C C . GLY B 1 8 ? 20.641 -2.766 -5.77 1 98.5 8 GLY B C 1
ATOM 2834 O O . GLY B 1 8 ? 21.25 -1.948 -5.082 1 98.5 8 GLY B O 1
ATOM 2835 N N . ALA B 1 9 ? 20.516 -4.039 -5.516 1 98.19 9 ALA B N 1
ATOM 2836 C CA . ALA B 1 9 ? 21.234 -4.582 -4.367 1 98.19 9 ALA B CA 1
ATOM 2837 C C . ALA B 1 9 ? 22.734 -4.379 -4.516 1 98.19 9 ALA B C 1
ATOM 2839 O O . ALA B 1 9 ? 23.422 -3.998 -3.561 1 98.19 9 ALA B O 1
ATOM 2840 N N . GLN B 1 10 ? 23.25 -4.641 -5.703 1 97.62 10 GLN B N 1
ATOM 2841 C CA . GLN B 1 10 ? 24.672 -4.445 -5.945 1 97.62 10 GLN B CA 1
ATOM 2842 C C . GLN B 1 10 ? 25.078 -2.988 -5.734 1 97.62 10 GLN B C 1
ATOM 2844 O O . GLN B 1 10 ? 26.141 -2.705 -5.199 1 97.62 10 GLN B O 1
ATOM 2849 N N . THR B 1 11 ? 24.203 -2.066 -6.195 1 98.69 11 THR B N 1
ATOM 2850 C CA . THR B 1 11 ? 24.438 -0.652 -5.938 1 98.69 11 THR B CA 1
ATOM 2851 C C . THR B 1 11 ? 24.531 -0.382 -4.438 1 98.69 11 THR B C 1
ATOM 2853 O O . THR B 1 11 ? 25.453 0.286 -3.973 1 98.69 11 THR B O 1
ATOM 2856 N N . ALA B 1 12 ? 23.609 -0.921 -3.668 1 98.81 12 ALA B N 1
ATOM 2857 C CA . ALA B 1 12 ? 23.562 -0.713 -2.223 1 98.81 12 ALA B CA 1
ATOM 2858 C C . ALA B 1 12 ? 24.812 -1.287 -1.55 1 98.81 12 ALA B C 1
ATOM 2860 O O . ALA B 1 12 ? 25.422 -0.634 -0.701 1 98.81 12 ALA B O 1
ATOM 2861 N N . PHE B 1 13 ? 25.234 -2.484 -1.975 1 98.44 13 PHE B N 1
ATOM 2862 C CA . PHE B 1 13 ? 26.406 -3.121 -1.403 1 98.44 13 PHE B CA 1
ATOM 2863 C C . PHE B 1 13 ? 27.672 -2.334 -1.744 1 98.44 13 PHE B C 1
ATOM 2865 O O . PHE B 1 13 ? 28.562 -2.176 -0.902 1 98.44 13 PHE B O 1
ATOM 2872 N N . THR B 1 14 ? 27.688 -1.883 -2.977 1 98.5 14 THR B N 1
ATOM 2873 C CA . THR B 1 14 ? 28.828 -1.072 -3.402 1 98.5 14 THR B CA 1
ATOM 2874 C C . THR B 1 14 ? 28.922 0.201 -2.568 1 98.5 14 THR B C 1
ATOM 2876 O O . THR B 1 14 ? 30 0.546 -2.076 1 98.5 14 THR B O 1
ATOM 2879 N N . MET B 1 15 ? 27.859 0.893 -2.367 1 98.56 15 MET B N 1
ATOM 2880 C CA . MET B 1 15 ? 27.859 2.119 -1.574 1 98.56 15 MET B CA 1
ATOM 2881 C C . MET B 1 15 ? 28.219 1.831 -0.121 1 98.56 15 MET B C 1
ATOM 2883 O O . MET B 1 15 ? 28.875 2.645 0.533 1 98.56 15 MET B O 1
ATOM 2887 N N . LYS B 1 16 ? 27.75 0.683 0.399 1 98.12 16 LYS B N 1
ATOM 2888 C CA . LYS B 1 16 ? 28.062 0.287 1.768 1 98.12 16 LYS B CA 1
ATOM 2889 C C . LYS B 1 16 ? 29.562 0.02 1.93 1 98.12 16 LYS B C 1
ATOM 2891 O O . LYS B 1 16 ? 30.156 0.373 2.951 1 98.12 16 LYS B O 1
ATOM 2896 N N . THR B 1 17 ? 30.188 -0.487 0.941 1 98 17 THR B N 1
ATOM 2897 C CA . THR B 1 17 ? 31.547 -0.974 1.042 1 98 17 THR B CA 1
ATOM 2898 C C . THR B 1 17 ? 32.531 0.085 0.556 1 98 17 THR B C 1
ATOM 2900 O O . THR B 1 17 ? 33.625 0.246 1.131 1 98 17 THR B O 1
ATOM 2903 N N . TYR B 1 18 ? 32.219 0.759 -0.516 1 97.88 18 TYR B N 1
ATOM 2904 C CA . TYR B 1 18 ? 33.125 1.658 -1.192 1 97.88 18 TYR B CA 1
ATOM 2905 C C . TYR B 1 18 ? 32.562 3.07 -1.272 1 97.88 18 TYR B C 1
ATOM 2907 O O . TYR B 1 18 ? 32.656 3.729 -2.311 1 97.88 18 TYR B O 1
ATOM 2915 N N . ASN B 1 19 ? 31.969 3.5 -0.241 1 96.75 19 ASN B N 1
ATOM 2916 C CA . ASN B 1 19 ? 31.188 4.73 -0.208 1 96.75 19 ASN B CA 1
ATOM 2917 C C . ASN B 1 19 ? 32 5.93 -0.684 1 96.75 19 ASN B C 1
ATOM 2919 O O . ASN B 1 19 ? 31.516 6.73 -1.489 1 96.75 19 ASN B O 1
ATOM 2923 N N . ASP B 1 20 ? 33.25 5.992 -0.326 1 95.25 20 ASP B N 1
ATOM 2924 C CA . ASP B 1 20 ? 34.062 7.176 -0.559 1 95.25 20 ASP B CA 1
ATOM 2925 C C . ASP B 1 20 ? 34.438 7.305 -2.033 1 95.25 20 ASP B C 1
ATOM 2927 O O . ASP B 1 20 ? 34.906 8.359 -2.473 1 95.25 20 ASP B O 1
ATOM 2931 N N . LEU B 1 21 ? 34.219 6.25 -2.795 1 96.75 21 LEU B N 1
ATOM 2932 C CA . LEU B 1 21 ? 34.625 6.246 -4.195 1 96.75 21 LEU B CA 1
ATOM 2933 C C . LEU B 1 21 ? 33.5 6.762 -5.09 1 96.75 21 LEU B C 1
ATOM 2935 O O . LEU B 1 21 ? 33.719 7.02 -6.277 1 96.75 21 LEU B O 1
ATOM 2939 N N . PHE B 1 22 ? 32.344 6.996 -4.535 1 97.19 22 PHE B N 1
ATOM 2940 C CA . PHE B 1 22 ? 31.188 7.352 -5.348 1 97.19 22 PHE B CA 1
ATOM 2941 C C . PHE B 1 22 ? 30.484 8.578 -4.777 1 97.19 22 PHE B C 1
ATOM 2943 O O . PHE B 1 22 ? 30.391 8.734 -3.559 1 97.19 22 PHE B O 1
ATOM 2950 N N . ALA B 1 23 ? 29.938 9.438 -5.652 1 97.38 23 ALA B N 1
ATOM 2951 C CA . ALA B 1 23 ? 29.141 10.594 -5.227 1 97.38 23 ALA B CA 1
ATOM 2952 C C . ALA B 1 23 ? 27.844 10.148 -4.562 1 97.38 23 ALA B C 1
ATOM 2954 O O . ALA B 1 23 ? 27.359 10.805 -3.635 1 97.38 23 ALA B O 1
ATOM 2955 N N . GLY B 1 24 ? 27.266 9.102 -5.043 1 98.25 24 GLY B N 1
ATOM 2956 C CA . GLY B 1 24 ? 26.031 8.562 -4.512 1 98.25 24 GLY B CA 1
ATOM 2957 C C . GLY B 1 24 ? 25.484 7.41 -5.332 1 98.25 24 GLY B C 1
ATOM 2958 O O . GLY B 1 24 ? 26.062 7.043 -6.355 1 98.25 24 GLY B O 1
ATOM 2959 N N . GLY B 1 25 ? 24.453 6.805 -4.82 1 98.69 25 GLY B N 1
ATOM 2960 C CA . GLY B 1 25 ? 23.797 5.695 -5.5 1 98.69 25 GLY B CA 1
ATOM 2961 C C . GLY B 1 25 ? 22.312 5.586 -5.184 1 98.69 25 GLY B C 1
ATOM 2962 O O . GLY B 1 25 ? 21.859 6.055 -4.137 1 98.69 25 GLY B O 1
ATOM 2963 N N . ILE B 1 26 ? 21.594 5.062 -6.074 1 98.88 26 ILE B N 1
ATOM 2964 C CA . ILE B 1 26 ? 20.172 4.766 -5.887 1 98.88 26 ILE B CA 1
ATOM 2965 C C . ILE B 1 26 ? 19.922 3.281 -6.137 1 98.88 26 ILE B C 1
ATOM 2967 O O . ILE B 1 26 ? 20.156 2.783 -7.238 1 98.88 26 ILE B O 1
ATOM 2971 N N . GLY B 1 27 ? 19.578 2.561 -5.074 1 98.88 27 GLY B N 1
ATOM 2972 C CA . GLY B 1 27 ? 19.062 1.206 -5.215 1 98.88 27 GLY B CA 1
ATOM 2973 C C . GLY B 1 27 ? 17.562 1.147 -5.32 1 98.88 27 GLY B C 1
ATOM 2974 O O . GLY B 1 27 ? 16.844 1.44 -4.352 1 98.88 27 GLY B O 1
ATOM 2975 N N . SER B 1 28 ? 17.031 0.786 -6.496 1 98.88 28 SER B N 1
ATOM 2976 C CA . SER B 1 28 ? 15.602 0.65 -6.746 1 98.88 28 SER B CA 1
ATOM 2977 C C . SER B 1 28 ? 15.156 -0.802 -6.621 1 98.88 28 SER B C 1
ATOM 2979 O O . SER B 1 28 ? 15.75 -1.695 -7.227 1 98.88 28 SER B O 1
ATOM 2981 N N . SER B 1 29 ? 14.023 -1.02 -5.82 1 98.81 29 SER B N 1
ATOM 2982 C CA . SER B 1 29 ? 13.625 -2.395 -5.535 1 98.81 29 SER B CA 1
ATOM 2983 C C . SER B 1 29 ? 14.836 -3.271 -5.238 1 98.81 29 SER B C 1
ATOM 2985 O O . SER B 1 29 ? 14.961 -4.379 -5.766 1 98.81 29 SER B O 1
ATOM 2987 N N . ALA B 1 30 ? 15.805 -2.668 -4.449 1 98.81 30 ALA B N 1
ATOM 2988 C CA . ALA B 1 30 ? 17.062 -3.352 -4.156 1 98.81 30 ALA B CA 1
ATOM 2989 C C . ALA B 1 30 ? 16.844 -4.539 -3.225 1 98.81 30 ALA B C 1
ATOM 2991 O O . ALA B 1 30 ? 16.484 -4.359 -2.059 1 98.81 30 ALA B O 1
ATOM 2992 N N . THR B 1 31 ? 17.047 -5.719 -3.705 1 98.19 31 THR B N 1
ATOM 2993 C CA . THR B 1 31 ? 16.828 -6.918 -2.906 1 98.19 31 THR B CA 1
ATOM 2994 C C . THR B 1 31 ? 18.016 -7.172 -1.976 1 98.19 31 THR B C 1
ATOM 2996 O O . THR B 1 31 ? 18.75 -8.141 -2.152 1 98.19 31 THR B O 1
ATOM 2999 N N . VAL B 1 32 ? 18.094 -6.422 -0.928 1 98.5 32 VAL B N 1
ATOM 3000 C CA . VAL B 1 32 ? 19.266 -6.363 -0.061 1 98.5 32 VAL B CA 1
ATOM 3001 C C . VAL B 1 32 ? 19.141 -7.402 1.051 1 98.5 32 VAL B C 1
ATOM 3003 O O . VAL B 1 32 ? 20.109 -7.68 1.761 1 98.5 32 VAL B O 1
ATOM 3006 N N . GLN B 1 33 ? 18 -7.953 1.253 1 98.56 33 GLN B N 1
ATOM 3007 C CA . GLN B 1 33 ? 17.766 -8.977 2.266 1 98.56 33 GLN B CA 1
ATOM 3008 C C . GLN B 1 33 ? 17.734 -10.367 1.644 1 98.56 33 GLN B C 1
ATOM 3010 O O . GLN B 1 33 ? 16.969 -10.617 0.711 1 98.56 33 GLN B O 1
ATOM 3015 N N . ALA B 1 34 ? 18.594 -11.234 2.082 1 98.06 34 ALA B N 1
ATOM 3016 C CA . ALA B 1 34 ? 18.5 -12.648 1.725 1 98.06 34 ALA B CA 1
ATOM 3017 C C . ALA B 1 34 ? 17.547 -13.391 2.658 1 98.06 34 ALA B C 1
ATOM 3019 O O . ALA B 1 34 ? 17.469 -13.07 3.848 1 98.06 34 ALA B O 1
ATOM 3020 N N . HIS B 1 35 ? 16.875 -14.258 2.098 1 97 35 HIS B N 1
ATOM 3021 C CA . HIS B 1 35 ? 15.867 -15.023 2.834 1 97 35 HIS B CA 1
ATOM 3022 C C . HIS B 1 35 ? 15.672 -16.406 2.217 1 97 35 HIS B C 1
ATOM 3024 O O . HIS B 1 35 ? 15.477 -16.531 1.004 1 97 35 HIS B O 1
ATOM 3030 N N . LEU B 1 36 ? 15.766 -17.453 3.088 1 97.75 36 LEU B N 1
ATOM 3031 C CA . LEU B 1 36 ? 15.531 -18.797 2.559 1 97.75 36 LEU B CA 1
ATOM 3032 C C . LEU B 1 36 ? 14.039 -19.078 2.418 1 97.75 36 LEU B C 1
ATOM 3034 O O . LEU B 1 36 ? 13.336 -19.219 3.418 1 97.75 36 LEU B O 1
ATOM 3038 N N . GLY B 1 37 ? 13.602 -19.234 1.258 1 97.75 37 GLY B N 1
ATOM 3039 C CA . GLY B 1 37 ? 12.164 -19.328 1.015 1 97.75 37 GLY B CA 1
ATOM 3040 C C . GLY B 1 37 ? 11.461 -17.984 1.062 1 97.75 37 GLY B C 1
ATOM 3041 O O . GLY B 1 37 ? 11.695 -17.188 1.976 1 97.75 37 GLY B O 1
ATOM 3042 N N . TYR B 1 38 ? 10.633 -17.734 0.097 1 97.88 38 TYR B N 1
ATOM 3043 C CA . TYR B 1 38 ? 10.086 -16.391 -0.012 1 97.88 38 TYR B CA 1
ATOM 3044 C C . TYR B 1 38 ? 8.602 -16.438 -0.33 1 97.88 38 TYR B C 1
ATOM 3046 O O . TYR B 1 38 ? 8.172 -15.969 -1.393 1 97.88 38 TYR B O 1
ATOM 3054 N N . PRO B 1 39 ? 7.75 -16.844 0.615 1 97.94 39 PRO B N 1
ATOM 3055 C CA . PRO B 1 39 ? 6.305 -16.891 0.385 1 97.94 39 PRO B CA 1
ATOM 3056 C C . PRO B 1 39 ? 5.691 -15.492 0.262 1 97.94 39 PRO B C 1
ATOM 3058 O O . PRO B 1 39 ? 4.656 -15.32 -0.384 1 97.94 39 PRO B O 1
ATOM 3061 N N . SER B 1 40 ? 6.387 -14.445 0.764 1 97.25 40 SER B N 1
ATOM 3062 C CA . SER B 1 40 ? 5.852 -13.094 0.792 1 97.25 40 SER B CA 1
ATOM 3063 C C . SER B 1 40 ? 5.816 -12.484 -0.606 1 97.25 40 SER B C 1
ATOM 3065 O O . SER B 1 40 ? 5.211 -11.43 -0.815 1 97.25 40 SER B O 1
ATOM 3067 N N . TRP B 1 41 ? 6.422 -13.18 -1.597 1 97.81 41 TRP B N 1
ATOM 3068 C CA . TRP B 1 41 ? 6.328 -12.766 -2.992 1 97.81 41 TRP B CA 1
ATOM 3069 C C . TRP B 1 41 ? 4.875 -12.602 -3.418 1 97.81 41 TRP B C 1
ATOM 3071 O O . TRP B 1 41 ? 4.551 -11.727 -4.227 1 97.81 41 TRP B O 1
ATOM 3081 N N . TYR B 1 42 ? 3.975 -13.305 -2.828 1 98.38 42 TYR B N 1
ATOM 3082 C CA . TYR B 1 42 ? 2.594 -13.383 -3.293 1 98.38 42 TYR B CA 1
ATOM 3083 C C . TYR B 1 42 ? 1.688 -12.469 -2.48 1 98.38 42 TYR B C 1
ATOM 3085 O O . TYR B 1 42 ? 0.53 -12.25 -2.844 1 98.38 42 TYR B O 1
ATOM 3093 N N . THR B 1 43 ? 2.209 -11.891 -1.425 1 97.44 43 THR B N 1
ATOM 3094 C CA . THR B 1 43 ? 1.4 -11.109 -0.5 1 97.44 43 THR B CA 1
ATOM 3095 C C . THR B 1 43 ? 0.818 -9.883 -1.2 1 97.44 43 THR B C 1
ATOM 3097 O O . THR B 1 43 ? -0.379 -9.609 -1.092 1 97.44 43 THR B O 1
ATOM 3100 N N . PRO B 1 44 ? 1.604 -9.117 -1.977 1 98.06 44 PRO B N 1
ATOM 3101 C CA . PRO B 1 44 ? 0.996 -7.961 -2.639 1 98.06 44 PRO B CA 1
ATOM 3102 C C . PRO B 1 44 ? -0.074 -8.359 -3.652 1 98.06 44 PRO B C 1
ATOM 3104 O O . PRO B 1 44 ? -1.038 -7.613 -3.861 1 98.06 44 PRO B O 1
ATOM 3107 N N . ILE B 1 45 ? 0.094 -9.5 -4.246 1 98.75 45 ILE B N 1
ATOM 3108 C CA . ILE B 1 45 ? -0.9 -9.977 -5.203 1 98.75 45 ILE B CA 1
ATOM 3109 C C . ILE B 1 45 ? -2.205 -10.297 -4.477 1 98.75 45 ILE B C 1
ATOM 3111 O O . ILE B 1 45 ? -3.285 -9.922 -4.938 1 98.75 45 ILE B O 1
ATOM 3115 N N . MET B 1 46 ? -2.1 -10.984 -3.363 1 98.56 46 MET B N 1
ATOM 3116 C CA . MET B 1 46 ? -3.285 -11.305 -2.574 1 98.56 46 MET B CA 1
ATOM 3117 C C . MET B 1 46 ? -3.961 -10.039 -2.064 1 98.56 46 MET B C 1
ATOM 3119 O O . MET B 1 46 ? -5.188 -9.969 -1.982 1 98.56 46 MET B O 1
ATOM 3123 N N . LYS B 1 47 ? -3.215 -9.055 -1.796 1 97.81 47 LYS B N 1
ATOM 3124 C CA . LYS B 1 47 ? -3.73 -7.828 -1.194 1 97.81 47 LYS B CA 1
ATOM 3125 C C . LYS B 1 47 ? -4.363 -6.926 -2.248 1 97.81 47 LYS B C 1
ATOM 3127 O O . LYS B 1 47 ? -5.383 -6.281 -1.988 1 97.81 47 LYS B O 1
ATOM 3132 N N . PHE B 1 48 ? -3.748 -6.895 -3.475 1 98.69 48 PHE B N 1
ATOM 3133 C CA . PHE B 1 48 ? -4.062 -5.781 -4.359 1 98.69 48 PHE B CA 1
ATOM 3134 C C . PHE B 1 48 ? -4.57 -6.285 -5.703 1 98.69 48 PHE B C 1
ATOM 3136 O O . PHE B 1 48 ? -5.039 -5.5 -6.531 1 98.69 48 PHE B O 1
ATOM 3143 N N . GLY B 1 49 ? -4.402 -7.582 -5.996 1 98.69 49 GLY B N 1
ATOM 3144 C CA . GLY B 1 49 ? -4.941 -8.117 -7.238 1 98.69 49 GLY B CA 1
ATOM 3145 C C . GLY B 1 49 ? -6.457 -8.094 -7.293 1 98.69 49 GLY B C 1
ATOM 3146 O O . GLY B 1 49 ? -7.113 -7.863 -6.273 1 98.69 49 GLY B O 1
ATOM 3147 N N . PRO B 1 50 ? -7.035 -8.211 -8.547 1 98.62 50 PRO B N 1
ATOM 3148 C CA . PRO B 1 50 ? -8.492 -8.352 -8.57 1 98.62 50 PRO B CA 1
ATOM 3149 C C . PRO B 1 50 ? -9 -9.391 -7.574 1 98.62 50 PRO B C 1
ATOM 3151 O O . PRO B 1 50 ? -8.711 -10.578 -7.715 1 98.62 50 PRO B O 1
ATOM 3154 N N . SER B 1 51 ? -9.75 -8.922 -6.621 1 98.62 51 SER B N 1
ATOM 3155 C CA . SER B 1 51 ? -9.969 -9.703 -5.41 1 98.62 51 SER B CA 1
ATOM 3156 C C . SER B 1 51 ? -10.828 -10.93 -5.695 1 98.62 51 SER B C 1
ATOM 3158 O O . SER B 1 51 ? -10.672 -11.969 -5.039 1 98.62 51 SER B O 1
ATOM 3160 N N . ASP B 1 52 ? -11.727 -10.883 -6.637 1 98.12 52 ASP B N 1
ATOM 3161 C CA . ASP B 1 52 ? -12.523 -12.062 -6.965 1 98.12 52 ASP B CA 1
ATOM 3162 C C . ASP B 1 52 ? -11.672 -13.117 -7.672 1 98.12 52 ASP B C 1
ATOM 3164 O O . ASP B 1 52 ? -11.859 -14.32 -7.453 1 98.12 52 ASP B O 1
ATOM 3168 N N . CYS B 1 53 ? -10.75 -12.695 -8.523 1 98.44 53 CYS B N 1
ATOM 3169 C CA . CYS B 1 53 ? -9.789 -13.617 -9.109 1 98.44 53 CYS B CA 1
ATOM 3170 C C . CYS B 1 53 ? -8.922 -14.266 -8.039 1 98.44 53 CYS B C 1
ATOM 3172 O O . CYS B 1 53 ? -8.781 -15.484 -7.996 1 98.44 53 CYS B O 1
ATOM 3174 N N . VAL B 1 54 ? -8.352 -13.461 -7.133 1 98.75 54 VAL B N 1
ATOM 3175 C CA . VAL B 1 54 ? -7.477 -13.914 -6.055 1 98.75 54 VAL B CA 1
ATOM 3176 C C . VAL B 1 54 ? -8.203 -14.93 -5.188 1 98.75 54 VAL B C 1
ATOM 3178 O O . VAL B 1 54 ? -7.668 -16 -4.887 1 98.75 54 VAL B O 1
ATOM 3181 N N . SER B 1 55 ? -9.461 -14.641 -4.805 1 98.31 55 SER B N 1
ATOM 3182 C CA . SER B 1 55 ? -10.211 -15.531 -3.928 1 98.31 55 SER B CA 1
ATOM 3183 C C . SER B 1 55 ? -10.5 -16.859 -4.609 1 98.31 55 SER B C 1
ATOM 3185 O O . SER B 1 55 ? -10.484 -17.922 -3.965 1 98.31 55 SER B O 1
ATOM 3187 N N . ARG B 1 56 ? -10.781 -16.844 -5.895 1 97.75 56 ARG B N 1
ATOM 3188 C CA . ARG B 1 56 ? -11.023 -18.078 -6.625 1 97.75 56 ARG B CA 1
ATOM 3189 C C . ARG B 1 56 ? -9.766 -18.938 -6.676 1 97.75 56 ARG B C 1
AT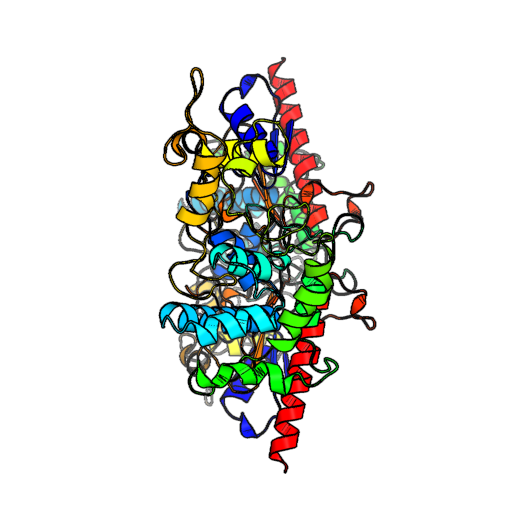OM 3191 O O . ARG B 1 56 ? -9.82 -20.156 -6.422 1 97.75 56 ARG B O 1
ATOM 3198 N N . VAL B 1 57 ? -8.641 -18.312 -7.008 1 98.81 57 VAL B N 1
ATOM 3199 C CA . VAL B 1 57 ? -7.391 -19.062 -7.09 1 98.81 57 VAL B CA 1
ATOM 3200 C C . VAL B 1 57 ? -7.047 -19.641 -5.723 1 98.81 57 VAL B C 1
ATOM 3202 O O . VAL B 1 57 ? -6.684 -20.812 -5.613 1 98.81 57 VAL B O 1
ATOM 3205 N N . ILE B 1 58 ? -7.172 -18.875 -4.664 1 98.75 58 ILE B N 1
ATOM 3206 C CA . ILE B 1 58 ? -6.883 -19.344 -3.314 1 98.75 58 ILE B CA 1
ATOM 3207 C C . ILE B 1 58 ? -7.766 -20.547 -2.984 1 98.75 58 ILE B C 1
ATOM 3209 O O . ILE B 1 58 ? -7.285 -21.562 -2.459 1 98.75 58 ILE B O 1
ATOM 3213 N N . SER B 1 59 ? -9.055 -20.438 -3.297 1 98.38 59 SER B N 1
ATOM 3214 C CA . SER B 1 59 ? -9.992 -21.516 -3.016 1 98.38 59 SER B CA 1
ATOM 3215 C C . SER B 1 59 ? -9.617 -22.781 -3.77 1 98.38 59 SER B C 1
ATOM 3217 O O . SER B 1 59 ? -9.648 -23.891 -3.207 1 98.38 59 SER B O 1
ATOM 3219 N N . ILE B 1 60 ? -9.289 -22.641 -5.023 1 98.5 60 ILE B N 1
ATOM 3220 C CA . ILE B 1 60 ? -8.898 -23.766 -5.852 1 98.5 60 ILE B CA 1
ATOM 3221 C C . ILE B 1 60 ? -7.621 -24.406 -5.289 1 98.5 60 ILE B C 1
ATOM 3223 O O . ILE B 1 60 ? -7.535 -25.625 -5.156 1 98.5 60 ILE B O 1
ATOM 3227 N N . VAL B 1 61 ? -6.641 -23.609 -4.902 1 98.81 61 VAL B N 1
ATOM 3228 C CA . VAL B 1 61 ? -5.367 -24.094 -4.371 1 98.81 61 VAL B CA 1
ATOM 3229 C C . VAL B 1 61 ? -5.598 -24.797 -3.037 1 98.81 61 VAL B C 1
ATOM 3231 O O . VAL B 1 61 ? -4.996 -25.844 -2.768 1 98.81 61 VAL B O 1
ATOM 3234 N N . ASP B 1 62 ? -6.449 -24.234 -2.213 1 98.44 62 ASP B N 1
ATOM 3235 C CA . ASP B 1 62 ? -6.762 -24.859 -0.934 1 98.44 62 ASP B CA 1
ATOM 3236 C C . ASP B 1 62 ? -7.352 -26.25 -1.137 1 98.44 62 ASP B C 1
ATOM 3238 O O . ASP B 1 62 ? -6.957 -27.203 -0.455 1 98.44 62 ASP B O 1
ATOM 3242 N N . LYS B 1 63 ? -8.289 -26.406 -2.012 1 98.62 63 LYS B N 1
ATOM 3243 C CA . LYS B 1 63 ? -8.906 -27.688 -2.305 1 98.62 63 LYS B CA 1
ATOM 3244 C C . LYS B 1 63 ? -7.902 -28.656 -2.926 1 98.62 63 LYS B C 1
ATOM 3246 O O . LYS B 1 63 ? -7.902 -29.844 -2.611 1 98.62 63 LYS B O 1
ATOM 3251 N N . MET B 1 64 ? -7.094 -28.125 -3.797 1 98.75 64 MET B N 1
ATOM 3252 C CA . MET B 1 64 ? -6.02 -28.922 -4.391 1 98.75 64 MET B CA 1
ATOM 3253 C C . MET B 1 64 ? -5.094 -29.469 -3.316 1 98.75 64 MET B C 1
ATOM 3255 O O . MET B 1 64 ? -4.766 -30.656 -3.324 1 98.75 64 MET B O 1
ATOM 3259 N N . ASP B 1 65 ? -4.664 -28.625 -2.414 1 98.62 65 ASP B N 1
ATOM 3260 C CA . ASP B 1 65 ? -3.76 -29.062 -1.351 1 98.62 65 ASP B CA 1
ATOM 3261 C C . ASP B 1 65 ? -4.418 -30.109 -0.46 1 98.62 65 ASP B C 1
ATOM 3263 O O . ASP B 1 65 ? -3.76 -31.047 -0.018 1 98.62 65 ASP B O 1
ATOM 3267 N N . ALA B 1 66 ? -5.691 -29.906 -0.201 1 98.44 66 ALA B N 1
ATOM 3268 C CA . ALA B 1 66 ? -6.414 -30.906 0.575 1 98.44 66 ALA B CA 1
ATOM 3269 C C . ALA B 1 66 ? -6.465 -32.25 -0.166 1 98.44 66 ALA B C 1
ATOM 3271 O O . ALA B 1 66 ? -6.277 -33.312 0.436 1 98.44 66 ALA B O 1
ATOM 3272 N N . LEU B 1 67 ? -6.754 -32.188 -1.417 1 98.69 67 LEU B N 1
ATOM 3273 C CA . LEU B 1 67 ? -6.785 -33.375 -2.25 1 98.69 67 LEU B CA 1
ATOM 3274 C C . LEU B 1 67 ? -5.434 -34.094 -2.244 1 98.69 67 LEU B C 1
ATOM 3276 O O . LEU B 1 67 ? -5.367 -35.312 -2.07 1 98.69 67 LEU B O 1
ATOM 3280 N N . ILE B 1 68 ? -4.383 -33.375 -2.402 1 98.44 68 ILE B N 1
ATOM 3281 C CA . ILE B 1 68 ? -3.031 -33.906 -2.404 1 98.44 68 ILE B CA 1
ATOM 3282 C C . ILE B 1 68 ? -2.729 -34.531 -1.049 1 98.44 68 ILE B C 1
ATOM 3284 O O . ILE B 1 68 ? -2.189 -35.656 -0.98 1 98.44 68 ILE B O 1
ATOM 3288 N N . ALA B 1 69 ? -3.059 -33.844 -0.014 1 97.62 69 ALA B N 1
ATOM 3289 C CA . ALA B 1 69 ? -2.812 -34.344 1.338 1 97.62 69 ALA B CA 1
ATOM 3290 C C . ALA B 1 69 ? -3.564 -35.656 1.589 1 97.62 69 ALA B C 1
ATOM 3292 O O . ALA B 1 69 ? -3.107 -36.5 2.355 1 97.62 69 ALA B O 1
ATOM 3293 N N . SER B 1 70 ? -4.711 -35.844 1.001 1 97.94 70 SER B N 1
ATOM 3294 C CA . SER B 1 70 ? -5.516 -37.031 1.179 1 97.94 70 SER B CA 1
ATOM 3295 C C . SER B 1 70 ? -4.844 -38.25 0.549 1 97.94 70 SER B C 1
ATOM 3297 O O . SER B 1 70 ? -5.195 -39.375 0.854 1 97.94 70 SER B O 1
ATOM 3299 N N . GLY B 1 71 ? -4 -38.031 -0.411 1 97.44 71 GLY B N 1
ATOM 3300 C CA . GLY B 1 71 ? -3.312 -39.125 -1.092 1 97.44 71 GLY B CA 1
ATOM 3301 C C . GLY B 1 71 ? -4.16 -39.812 -2.158 1 97.44 71 GLY B C 1
ATOM 3302 O O . GLY B 1 71 ? -3.822 -40.875 -2.639 1 97.44 71 GLY B O 1
ATOM 3303 N N . ASN B 1 72 ? -5.242 -39.188 -2.492 1 98.12 72 ASN B N 1
ATOM 3304 C CA . ASN B 1 72 ? -6.125 -39.75 -3.5 1 98.12 72 ASN B CA 1
ATOM 3305 C C . ASN B 1 72 ? -5.531 -39.625 -4.898 1 98.12 72 ASN B C 1
ATOM 3307 O O . ASN B 1 72 ? -5.746 -38.625 -5.586 1 98.12 72 ASN B O 1
ATOM 3311 N N . GLU B 1 73 ? -4.961 -40.656 -5.375 1 97.94 73 GLU B N 1
ATOM 3312 C CA . GLU B 1 73 ? -4.219 -40.656 -6.629 1 97.94 73 GLU B CA 1
ATOM 3313 C C . GLU B 1 73 ? -5.145 -40.406 -7.82 1 97.94 73 GLU B C 1
ATOM 3315 O O . GLU B 1 73 ? -4.781 -39.719 -8.773 1 97.94 73 GLU B O 1
ATOM 3320 N N . LYS B 1 74 ? -6.277 -41 -7.773 1 98.25 74 LYS B N 1
ATOM 3321 C CA . LYS B 1 74 ? -7.242 -40.844 -8.859 1 98.25 74 LYS B CA 1
ATOM 3322 C C . LYS B 1 74 ? -7.684 -39.375 -8.984 1 98.25 74 LYS B C 1
ATOM 3324 O O . LYS B 1 74 ? -7.734 -38.844 -10.086 1 98.25 74 LYS B O 1
ATOM 3329 N N . GLY B 1 75 ? -8.023 -38.781 -7.816 1 98.62 75 GLY B N 1
ATOM 3330 C CA . GLY B 1 75 ? -8.414 -37.375 -7.809 1 98.62 75 GLY B CA 1
ATOM 3331 C C . GLY B 1 75 ? -7.316 -36.438 -8.289 1 98.62 75 GLY B C 1
ATOM 3332 O O . GLY B 1 75 ? -7.574 -35.5 -9.047 1 98.62 75 GLY B O 1
ATOM 3333 N N . ILE B 1 76 ? -6.137 -36.719 -7.855 1 98.75 76 ILE B N 1
ATOM 3334 C CA . ILE B 1 76 ? -4.988 -35.906 -8.25 1 98.75 76 ILE B CA 1
ATOM 3335 C C . ILE B 1 76 ? -4.777 -36.031 -9.758 1 98.75 76 ILE B C 1
ATOM 3337 O O . ILE B 1 76 ? -4.559 -35 -10.438 1 98.75 76 ILE B O 1
ATOM 3341 N N . GLN B 1 77 ? -4.891 -37.25 -10.273 1 98.69 77 GLN B N 1
ATOM 3342 C CA . GLN B 1 77 ? -4.738 -37.438 -11.711 1 98.69 77 GLN B CA 1
ATOM 3343 C C . GLN B 1 77 ? -5.828 -36.719 -12.484 1 98.69 77 GLN B C 1
ATOM 3345 O O . GLN B 1 77 ? -5.555 -36.094 -13.508 1 98.69 77 GLN B O 1
ATOM 3350 N N . GLN B 1 78 ? -7.035 -36.812 -12.008 1 98.69 78 GLN B N 1
ATOM 3351 C CA . GLN B 1 78 ? -8.148 -36.125 -12.648 1 98.69 78 GLN B CA 1
ATOM 3352 C C . GLN B 1 78 ? -7.902 -34.594 -12.688 1 98.69 78 GLN B C 1
ATOM 3354 O O . GLN B 1 78 ? -8.164 -33.969 -13.703 1 98.69 78 GLN B O 1
ATOM 3359 N N . LEU B 1 79 ? -7.418 -34.031 -11.586 1 98.81 79 LEU B N 1
ATOM 3360 C CA . LEU B 1 79 ? -7.094 -32.625 -11.516 1 98.81 79 LEU B CA 1
ATOM 3361 C C . LEU B 1 79 ? -6.035 -32.25 -12.555 1 98.81 79 LEU B C 1
ATOM 3363 O O . LEU B 1 79 ? -6.199 -31.281 -13.297 1 98.81 79 LEU B O 1
ATOM 3367 N N . LYS B 1 80 ? -4.969 -32.969 -12.617 1 98.81 80 LYS B N 1
ATOM 3368 C CA . LYS B 1 80 ? -3.918 -32.719 -13.602 1 98.81 80 LYS B CA 1
ATOM 3369 C C . LYS B 1 80 ? -4.473 -32.781 -15.023 1 98.81 80 LYS B C 1
ATOM 3371 O O . LYS B 1 80 ? -4.102 -31.984 -15.867 1 98.81 80 LYS B O 1
ATOM 3376 N N . ASP B 1 81 ? -5.355 -33.75 -15.273 1 98.62 81 ASP B N 1
ATOM 3377 C CA . ASP B 1 81 ? -5.945 -33.938 -16.609 1 98.62 81 ASP B CA 1
ATOM 3378 C C . ASP B 1 81 ? -6.812 -32.719 -16.984 1 98.62 81 ASP B C 1
ATOM 3380 O O . ASP B 1 81 ? -6.848 -32.312 -18.141 1 98.62 81 ASP B O 1
ATOM 3384 N N . ILE B 1 82 ? -7.539 -32.188 -16 1 98.12 82 ILE B N 1
ATOM 3385 C CA . ILE B 1 82 ? -8.383 -31.031 -16.234 1 98.12 82 ILE B CA 1
ATOM 3386 C C . ILE B 1 82 ? -7.535 -29.875 -16.766 1 98.12 82 ILE B C 1
ATOM 3388 O O . ILE B 1 82 ? -7.965 -29.141 -17.656 1 98.12 82 ILE B O 1
ATOM 3392 N N . PHE B 1 83 ? -6.273 -29.734 -16.312 1 98.38 83 PHE B N 1
ATOM 3393 C CA . PHE B 1 83 ? -5.391 -28.656 -16.734 1 98.38 83 PHE B CA 1
ATOM 3394 C C . PHE B 1 83 ? -4.625 -29.047 -18 1 98.38 83 PHE B C 1
ATOM 3396 O O . PHE B 1 83 ? -3.865 -28.234 -18.531 1 98.38 83 PHE B O 1
ATOM 3403 N N . GLY B 1 84 ? -4.793 -30.281 -18.484 1 98.31 84 GLY B N 1
ATOM 3404 C CA . GLY B 1 84 ? -4.016 -30.75 -19.625 1 98.31 84 GLY B CA 1
ATOM 3405 C C . GLY B 1 84 ? -2.584 -31.109 -19.266 1 98.31 84 GLY B C 1
ATOM 3406 O O . GLY B 1 84 ? -1.698 -31.078 -20.125 1 98.31 84 GLY B O 1
ATOM 3407 N N . LEU B 1 85 ? -2.365 -31.359 -17.984 1 98.75 85 LEU B N 1
ATOM 3408 C CA . LEU B 1 85 ? -1.021 -31.609 -17.469 1 98.75 85 LEU B CA 1
ATOM 3409 C C . LEU B 1 85 ? -0.911 -33 -16.859 1 98.75 85 LEU B C 1
ATOM 3411 O O . LEU B 1 85 ? -0.092 -33.219 -15.961 1 98.75 85 LEU B O 1
ATOM 3415 N N . GLY B 1 86 ? -1.721 -33.906 -17.281 1 98.25 86 GLY B N 1
ATOM 3416 C CA . GLY B 1 86 ? -1.83 -35.25 -16.719 1 98.25 86 GLY B CA 1
ATOM 3417 C C . GLY B 1 86 ? -0.533 -36.031 -16.781 1 98.25 86 GLY B C 1
ATOM 3418 O O . GLY B 1 86 ? -0.273 -36.875 -15.938 1 98.25 86 GLY B O 1
ATOM 3419 N N . SER B 1 87 ? 0.306 -35.781 -17.719 1 97.88 87 SER B N 1
ATOM 3420 C CA . SER B 1 87 ? 1.516 -36.562 -17.953 1 97.88 87 SER B CA 1
ATOM 3421 C C . SER B 1 87 ? 2.641 -36.125 -17.016 1 97.88 87 SER B C 1
ATOM 3423 O O . SER B 1 87 ? 3.66 -36.812 -16.906 1 97.88 87 SER B O 1
ATOM 3425 N N . LEU B 1 88 ? 2.5 -35 -16.297 1 98.19 88 LEU B N 1
ATOM 3426 C CA . LEU B 1 88 ? 3.547 -34.531 -15.383 1 98.19 88 LEU B CA 1
ATOM 3427 C C . LEU B 1 88 ? 3.68 -35.5 -14.203 1 98.19 88 LEU B C 1
ATOM 3429 O O . LEU B 1 88 ? 2.695 -35.781 -13.523 1 98.19 88 LEU B O 1
ATOM 3433 N N . SER B 1 89 ? 4.859 -35.969 -13.969 1 96.62 89 SER B N 1
ATOM 3434 C CA . SER B 1 89 ? 5.102 -36.938 -12.906 1 96.62 89 SER B CA 1
ATOM 3435 C C . SER B 1 89 ? 5.258 -36.25 -11.555 1 96.62 89 SER B C 1
ATOM 3437 O O . SER B 1 89 ? 4.836 -36.781 -10.523 1 96.62 89 SER B O 1
ATOM 3439 N N . SER B 1 90 ? 5.828 -35.062 -11.508 1 97.62 90 SER B N 1
ATOM 3440 C CA . SER B 1 90 ? 6.105 -34.344 -10.273 1 97.62 90 SER B CA 1
ATOM 3441 C C . SER B 1 90 ? 4.938 -33.438 -9.891 1 97.62 90 SER B C 1
ATOM 3443 O O . SER B 1 90 ? 4.496 -32.625 -10.695 1 97.62 90 SER B O 1
ATOM 3445 N N . LEU B 1 91 ? 4.461 -33.594 -8.648 1 98.19 91 LEU B N 1
ATOM 3446 C CA . LEU B 1 91 ? 3.438 -32.656 -8.156 1 98.19 91 LEU B CA 1
ATOM 3447 C C . LEU B 1 91 ? 3.975 -31.25 -8.07 1 98.19 91 LEU B C 1
ATOM 3449 O O . LEU B 1 91 ? 3.227 -30.281 -8.258 1 98.19 91 LEU B O 1
ATOM 3453 N N . GLY B 1 92 ? 5.262 -31.078 -7.766 1 98 92 GLY B N 1
ATOM 3454 C CA . GLY B 1 92 ? 5.898 -29.781 -7.773 1 98 92 GLY B CA 1
ATOM 3455 C C . GLY B 1 92 ? 5.836 -29.094 -9.125 1 98 92 GLY B C 1
ATOM 3456 O O . GLY B 1 92 ? 5.504 -27.906 -9.219 1 98 92 GLY B O 1
ATOM 3457 N N . ASP B 1 93 ? 6.133 -29.891 -10.195 1 98.31 93 ASP B N 1
ATOM 3458 C CA . ASP B 1 93 ? 6.07 -29.344 -11.547 1 98.31 93 ASP B CA 1
ATOM 3459 C C . ASP B 1 93 ? 4.641 -28.969 -11.922 1 98.31 93 ASP B C 1
ATOM 3461 O O . ASP B 1 93 ? 4.418 -27.938 -12.57 1 98.31 93 ASP B O 1
ATOM 3465 N N . PHE B 1 94 ? 3.713 -29.844 -11.539 1 98.69 94 PHE B N 1
ATOM 3466 C CA . PHE B 1 94 ? 2.312 -29.531 -11.789 1 98.69 94 PHE B CA 1
ATOM 3467 C C . PHE B 1 94 ? 1.918 -28.219 -11.102 1 98.69 94 PHE B C 1
ATOM 3469 O O . PHE B 1 94 ? 1.387 -27.312 -11.742 1 98.69 94 PHE B O 1
ATOM 3476 N N . ALA B 1 95 ? 2.211 -28.109 -9.789 1 98.62 95 ALA B N 1
ATOM 3477 C CA . ALA B 1 95 ? 1.872 -26.938 -8.984 1 98.62 95 ALA B CA 1
ATOM 3478 C C . ALA B 1 95 ? 2.537 -25.672 -9.539 1 98.62 95 ALA B C 1
ATOM 3480 O O . ALA B 1 95 ? 1.905 -24.625 -9.633 1 98.62 95 ALA B O 1
ATOM 3481 N N . MET B 1 96 ? 3.73 -25.797 -9.914 1 97.88 96 MET B N 1
ATOM 3482 C CA . MET B 1 96 ? 4.461 -24.641 -10.461 1 97.88 96 MET B CA 1
ATOM 3483 C C . MET B 1 96 ? 3.855 -24.203 -11.789 1 97.88 96 MET B C 1
ATOM 3485 O O . MET B 1 96 ? 3.688 -23 -12.023 1 97.88 96 MET B O 1
ATOM 3489 N N . THR B 1 97 ? 3.531 -25.141 -12.641 1 98.44 97 THR B N 1
ATOM 3490 C CA . THR B 1 97 ? 3.025 -24.828 -13.977 1 98.44 97 THR B CA 1
ATOM 3491 C C . THR B 1 97 ? 1.718 -24.047 -13.883 1 98.44 97 THR B C 1
ATOM 3493 O O . THR B 1 97 ? 1.558 -23.016 -14.539 1 98.44 97 THR B O 1
ATOM 3496 N N . ILE B 1 98 ? 0.806 -24.5 -13.07 1 98.44 98 ILE B N 1
ATOM 3497 C CA . ILE B 1 98 ? -0.486 -23.828 -13.023 1 98.44 98 ILE B CA 1
ATOM 3498 C C . ILE B 1 98 ? -0.333 -22.469 -12.336 1 98.44 98 ILE B C 1
ATOM 3500 O O . ILE B 1 98 ? -1.217 -21.609 -12.438 1 98.44 98 ILE B O 1
ATOM 3504 N N . ALA B 1 99 ? 0.819 -22.219 -11.617 1 98.31 99 ALA B N 1
ATOM 3505 C CA . ALA B 1 99 ? 1.067 -20.953 -10.93 1 98.31 99 ALA B CA 1
ATOM 3506 C C . ALA B 1 99 ? 1.822 -19.969 -11.836 1 98.31 99 ALA B C 1
ATOM 3508 O O . ALA B 1 99 ? 2.012 -18.812 -11.477 1 98.31 99 ALA B O 1
ATOM 3509 N N . PHE B 1 100 ? 2.207 -20.344 -13.047 1 98.38 100 PHE B N 1
ATOM 3510 C CA . PHE B 1 100 ? 3.037 -19.531 -13.93 1 98.38 100 PHE B CA 1
ATOM 3511 C C . PHE B 1 100 ? 2.381 -18.188 -14.211 1 98.38 100 PHE B C 1
ATOM 3513 O O . PHE B 1 100 ? 3.051 -17.141 -14.211 1 98.38 100 PHE B O 1
ATOM 3520 N N . PRO B 1 101 ? 1.046 -18.078 -14.352 1 98.31 101 PRO B N 1
ATOM 3521 C CA . PRO B 1 101 ? 0.437 -16.781 -14.664 1 98.31 101 PRO B CA 1
ATOM 3522 C C . PRO B 1 101 ? 0.551 -15.789 -13.508 1 98.31 101 PRO B C 1
ATOM 3524 O O . PRO B 1 101 ? 0.387 -14.578 -13.711 1 98.31 101 PRO B O 1
ATOM 3527 N N . ILE B 1 102 ? 0.75 -16.281 -12.312 1 98.25 102 ILE B N 1
ATOM 3528 C CA . ILE B 1 102 ? 0.885 -15.445 -11.133 1 98.25 102 ILE B CA 1
ATOM 3529 C C . ILE B 1 102 ? 2.338 -15 -10.977 1 98.25 102 ILE B C 1
ATOM 3531 O O . ILE B 1 102 ? 2.607 -13.875 -10.539 1 98.25 102 ILE B O 1
ATOM 3535 N N . GLY B 1 103 ? 3.254 -15.844 -11.352 1 97.62 103 GLY B N 1
ATOM 3536 C CA . GLY B 1 103 ? 4.68 -15.578 -11.25 1 97.62 103 GLY B CA 1
ATOM 3537 C C . GLY B 1 103 ? 5.305 -16.125 -9.984 1 97.62 103 GLY B C 1
ATOM 3538 O O . GLY B 1 103 ? 4.742 -17.016 -9.344 1 97.62 103 GLY B O 1
ATOM 3539 N N . GLY B 1 104 ? 6.508 -15.695 -9.688 1 96.25 104 GLY B N 1
ATOM 3540 C CA . GLY B 1 104 ? 7.301 -16.078 -8.531 1 96.25 104 GLY B CA 1
ATOM 3541 C C . GLY B 1 104 ? 8.711 -15.523 -8.57 1 96.25 104 GLY B C 1
ATOM 3542 O O . GLY B 1 104 ? 9.094 -14.852 -9.531 1 96.25 104 GLY B O 1
ATOM 3543 N N . PRO B 1 105 ? 9.445 -15.727 -7.469 1 94.06 105 PRO B N 1
ATOM 3544 C CA . PRO B 1 105 ? 10.805 -15.18 -7.414 1 94.06 105 PRO B CA 1
ATOM 3545 C C . PRO B 1 105 ? 11.766 -15.906 -8.352 1 94.06 105 PRO B C 1
ATOM 3547 O O . PRO B 1 105 ? 12.883 -15.438 -8.578 1 94.06 105 PRO B O 1
ATOM 3550 N N . MET B 1 106 ? 11.359 -17.031 -8.953 1 90.19 106 MET B N 1
ATOM 3551 C CA . MET B 1 106 ? 12.234 -17.812 -9.828 1 90.19 106 MET B CA 1
ATOM 3552 C C . MET B 1 106 ? 11.836 -17.625 -11.289 1 90.19 106 MET B C 1
ATOM 3554 O O . MET B 1 106 ? 11.938 -16.531 -11.828 1 90.19 106 MET B O 1
ATOM 3558 N N . ASN B 1 107 ? 11.234 -18.594 -11.852 1 86.69 107 ASN B N 1
ATOM 3559 C CA . ASN B 1 107 ? 10.992 -18.547 -13.289 1 86.69 107 ASN B CA 1
ATOM 3560 C C . ASN B 1 107 ? 9.508 -18.688 -13.609 1 86.69 107 ASN B C 1
ATOM 3562 O O . ASN B 1 107 ? 8.797 -19.438 -12.938 1 86.69 107 ASN B O 1
ATOM 3566 N N . TYR B 1 108 ? 9.117 -17.922 -14.648 1 92.25 108 TYR B N 1
ATOM 3567 C CA . TYR B 1 108 ? 7.816 -18.016 -15.297 1 92.25 108 TYR B CA 1
ATOM 3568 C C . TYR B 1 108 ? 7.895 -17.578 -16.75 1 92.25 108 TYR B C 1
ATOM 3570 O O . TYR B 1 108 ? 8.656 -16.672 -17.094 1 92.25 108 TYR B O 1
ATOM 3578 N N . PRO B 1 109 ? 7.211 -18.297 -17.594 1 94.06 109 PRO B N 1
ATOM 3579 C CA . PRO B 1 109 ? 7.414 -18.125 -19.031 1 94.06 109 PRO B CA 1
ATOM 3580 C C . PRO B 1 109 ? 6.652 -16.938 -19.594 1 94.06 109 PRO B C 1
ATOM 3582 O O . PRO B 1 109 ? 6.918 -16.5 -20.719 1 94.06 109 PRO B O 1
ATOM 3585 N N . THR B 1 110 ? 5.625 -16.391 -18.922 1 94.88 110 THR B N 1
ATOM 3586 C CA . THR B 1 110 ? 4.84 -15.242 -19.375 1 94.88 110 THR B CA 1
ATOM 3587 C C . THR B 1 110 ? 4.965 -14.086 -18.391 1 94.88 110 THR B C 1
ATOM 3589 O O . THR B 1 110 ? 5.445 -14.266 -17.266 1 94.88 110 THR B O 1
ATOM 3592 N N . ASN B 1 111 ? 4.551 -12.891 -18.922 1 97.31 111 ASN B N 1
ATOM 3593 C CA . ASN B 1 111 ? 4.535 -11.766 -17.984 1 97.31 111 ASN B CA 1
ATOM 3594 C C . ASN B 1 111 ? 3.51 -11.977 -16.875 1 97.31 111 ASN B C 1
ATOM 3596 O O . ASN B 1 111 ? 2.525 -12.695 -17.062 1 97.31 111 ASN B O 1
ATOM 3600 N N . THR B 1 112 ? 3.799 -11.445 -15.781 1 98.12 112 THR B N 1
ATOM 3601 C CA . THR B 1 112 ? 3.002 -11.625 -14.578 1 98.12 112 THR B CA 1
ATOM 3602 C C . THR B 1 112 ? 2.822 -10.305 -13.844 1 98.12 112 THR B C 1
ATOM 3604 O O . THR B 1 112 ? 2.918 -9.234 -14.445 1 98.12 112 THR B O 1
ATOM 3607 N N . TRP B 1 113 ? 2.484 -10.359 -12.523 1 98.5 113 TRP B N 1
ATOM 3608 C CA . TRP B 1 113 ? 2.32 -9.172 -11.688 1 98.5 113 TRP B CA 1
ATOM 3609 C C . TRP B 1 113 ? 3.6 -8.344 -11.664 1 98.5 113 TRP B C 1
ATOM 3611 O O . TRP B 1 113 ? 3.549 -7.109 -11.68 1 98.5 113 TRP B O 1
ATOM 3621 N N . GLN B 1 114 ? 4.734 -8.969 -11.656 1 97.94 114 GLN B N 1
ATOM 3622 C CA . GLN B 1 114 ? 6.02 -8.281 -11.578 1 97.94 114 GLN B CA 1
ATOM 3623 C C . GLN B 1 114 ? 6.211 -7.344 -12.766 1 97.94 114 GLN B C 1
ATOM 3625 O O . GLN B 1 114 ? 6.848 -6.293 -12.641 1 97.94 114 GLN B O 1
ATOM 3630 N N . GLU B 1 115 ? 5.625 -7.688 -13.898 1 98 115 GLU B N 1
ATOM 3631 C CA . GLU B 1 115 ? 5.891 -6.953 -15.133 1 98 115 GLU B CA 1
ATOM 3632 C C . GLU B 1 115 ? 4.836 -5.879 -15.375 1 98 115 GLU B C 1
ATOM 3634 O O . GLU B 1 115 ? 4.781 -5.277 -16.453 1 98 115 GLU B O 1
ATOM 3639 N N . LEU B 1 116 ? 3.979 -5.68 -14.391 1 98.25 116 LEU B N 1
ATOM 3640 C CA . LEU B 1 116 ? 3.129 -4.496 -14.477 1 98.25 116 LEU B CA 1
ATOM 3641 C C . LEU B 1 116 ? 3.969 -3.223 -14.492 1 98.25 116 LEU B C 1
ATOM 3643 O O . LEU B 1 116 ? 5.074 -3.197 -13.938 1 98.25 116 LEU B O 1
ATOM 3647 N N . ASN B 1 117 ? 3.43 -2.186 -15.125 1 98.19 117 ASN B N 1
ATOM 3648 C CA . ASN B 1 117 ? 4.062 -0.872 -15.148 1 98.19 117 ASN B CA 1
ATOM 3649 C C . ASN B 1 117 ? 3.027 0.248 -15.219 1 98.19 117 ASN B C 1
ATOM 3651 O O . ASN B 1 117 ? 1.888 0.021 -15.633 1 98.19 117 ASN B O 1
ATOM 3655 N N . TRP B 1 118 ? 3.387 1.429 -14.758 1 96.56 118 TRP B N 1
ATOM 3656 C CA . TRP B 1 118 ? 2.461 2.557 -14.75 1 96.56 118 TRP B CA 1
ATOM 3657 C C . TRP B 1 118 ? 2.135 3.004 -16.172 1 96.56 118 TRP B C 1
ATOM 3659 O O . TRP B 1 118 ? 1.122 3.668 -16.406 1 96.56 118 TRP B O 1
ATOM 3669 N N . SER B 1 119 ? 2.965 2.625 -17.094 1 94.19 119 SER B N 1
ATOM 3670 C CA . SER B 1 119 ? 2.771 2.961 -18.5 1 94.19 119 SER B CA 1
ATOM 3671 C C . SER B 1 119 ? 2.629 1.705 -19.359 1 94.19 119 SER B C 1
ATOM 3673 O O . SER B 1 119 ? 3.443 0.785 -19.25 1 94.19 119 SER B O 1
ATOM 3675 N N . PRO B 1 120 ? 1.631 1.719 -20.203 1 91.12 120 PRO B N 1
ATOM 3676 C CA . PRO B 1 120 ? 1.486 0.564 -21.094 1 91.12 120 PRO B CA 1
ATOM 3677 C C . PRO B 1 120 ? 2.658 0.417 -22.062 1 91.12 120 PRO B C 1
ATOM 3679 O O . PRO B 1 120 ? 2.807 -0.629 -22.688 1 91.12 120 PRO B O 1
ATOM 3682 N N . LEU B 1 121 ? 3.502 1.487 -22.141 1 92.88 121 LEU B N 1
ATOM 3683 C CA . LEU B 1 121 ? 4.676 1.435 -23 1 92.88 121 LEU B CA 1
ATOM 3684 C C . LEU B 1 121 ? 5.688 0.416 -22.484 1 92.88 121 LEU B C 1
ATOM 3686 O O . LEU B 1 121 ? 6.496 -0.109 -23.25 1 92.88 121 LEU B O 1
ATOM 3690 N N . TYR B 1 122 ? 5.656 0.148 -21.203 1 94.62 122 TYR B N 1
ATOM 3691 C CA . TYR B 1 122 ? 6.738 -0.622 -20.594 1 94.62 122 TYR B CA 1
ATOM 3692 C C . TYR B 1 122 ? 6.211 -1.914 -19.984 1 94.62 122 TYR B C 1
ATOM 3694 O O . TYR B 1 122 ? 6.988 -2.803 -19.625 1 94.62 122 TYR B O 1
ATOM 3702 N N . GLY B 1 123 ? 4.922 -2.074 -19.797 1 94.69 123 GLY B N 1
ATOM 3703 C CA . GLY B 1 123 ? 4.391 -3.193 -19.031 1 94.69 123 GLY B CA 1
ATOM 3704 C C . GLY B 1 123 ? 3.572 -4.152 -19.875 1 94.69 123 GLY B C 1
ATOM 3705 O O . GLY B 1 123 ? 3.709 -4.176 -21.109 1 94.69 123 GLY B O 1
ATOM 3706 N N . SER B 1 124 ? 2.951 -5.094 -19.188 1 96.62 124 SER B N 1
ATOM 3707 C CA . SER B 1 124 ? 2.105 -6.102 -19.812 1 96.62 124 SER B CA 1
ATOM 3708 C C . SER B 1 124 ? 0.78 -6.254 -19.078 1 96.62 124 SER B C 1
ATOM 3710 O O . SER B 1 124 ? 0.714 -6.051 -17.859 1 96.62 124 SER B O 1
ATOM 3712 N N . SER B 1 125 ? -0.192 -6.613 -19.781 1 96.31 125 SER B N 1
ATOM 3713 C CA . SER B 1 125 ? -1.51 -6.816 -19.188 1 96.31 125 SER B CA 1
ATOM 3714 C C . SER B 1 125 ? -1.776 -8.297 -18.938 1 96.31 125 SER B C 1
ATOM 3716 O O . SER B 1 125 ? -2.891 -8.68 -18.562 1 96.31 125 SER B O 1
ATOM 3718 N N . ASP B 1 126 ? -0.792 -9.141 -19.094 1 97.75 126 ASP B N 1
ATOM 3719 C CA . ASP B 1 126 ? -0.964 -10.594 -19.031 1 97.75 126 ASP B CA 1
ATOM 3720 C C . ASP B 1 126 ? -1.62 -11.016 -17.719 1 97.75 126 ASP B C 1
ATOM 3722 O O . ASP B 1 126 ? -2.518 -11.859 -17.719 1 97.75 126 ASP B O 1
ATOM 3726 N N . PHE B 1 127 ? -1.188 -10.453 -16.641 1 98.56 127 PHE B N 1
ATOM 3727 C CA . PHE B 1 127 ? -1.745 -10.82 -15.344 1 98.56 127 PHE B CA 1
ATOM 3728 C C . PHE B 1 127 ? -3.234 -10.5 -15.281 1 98.56 127 PHE B C 1
ATOM 3730 O O . PHE B 1 127 ? -4.031 -11.32 -14.828 1 98.56 127 PHE B O 1
ATOM 3737 N N . PHE B 1 128 ? -3.58 -9.312 -15.703 1 98.31 128 PHE B N 1
ATOM 3738 C CA . PHE B 1 128 ? -4.98 -8.906 -15.68 1 98.31 128 PHE B CA 1
ATOM 3739 C C . PHE B 1 128 ? -5.801 -9.742 -16.656 1 98.31 128 PHE B C 1
ATOM 3741 O O . PHE B 1 128 ? -6.965 -10.047 -16.391 1 98.31 128 PHE B O 1
ATOM 3748 N N . ASP B 1 129 ? -5.234 -10.086 -17.812 1 97.25 129 ASP B N 1
ATOM 3749 C CA . ASP B 1 129 ? -5.91 -10.984 -18.75 1 97.25 129 ASP B CA 1
ATOM 3750 C C . ASP B 1 129 ? -6.191 -12.336 -18.094 1 97.25 129 ASP B C 1
ATOM 3752 O O . ASP B 1 129 ? -7.281 -12.891 -18.266 1 97.25 129 ASP B O 1
ATOM 3756 N N . PHE B 1 130 ? -5.25 -12.836 -17.406 1 98.44 130 PHE B N 1
ATOM 3757 C CA . PHE B 1 130 ? -5.426 -14.086 -16.672 1 98.44 130 PHE B CA 1
ATOM 3758 C C . PHE B 1 130 ? -6.578 -13.969 -15.672 1 98.44 130 PHE B C 1
ATOM 3760 O O . PHE B 1 130 ? -7.469 -14.82 -15.648 1 98.44 130 PHE B O 1
ATOM 3767 N N . CYS B 1 131 ? -6.59 -12.891 -14.859 1 98.19 131 CYS B N 1
ATOM 3768 C CA . CYS B 1 131 ? -7.629 -12.711 -13.852 1 98.19 131 CYS B CA 1
ATOM 3769 C C . CYS B 1 131 ? -8.992 -12.531 -14.5 1 98.19 131 CYS B C 1
ATOM 3771 O O . CYS B 1 131 ? -9.992 -13.062 -14.008 1 98.19 131 CYS B O 1
ATOM 3773 N N . SER B 1 132 ? -8.945 -11.75 -15.594 1 96.12 132 SER B N 1
ATOM 3774 C CA . SER B 1 132 ? -10.195 -11.586 -16.328 1 96.12 132 SER B CA 1
ATOM 3775 C C . SER B 1 132 ? -10.727 -12.922 -16.828 1 96.12 132 SER B C 1
ATOM 3777 O O . SER B 1 132 ? -11.938 -13.156 -16.812 1 96.12 132 SER B O 1
ATOM 3779 N N . ASN B 1 133 ? -9.883 -13.789 -17.25 1 95.62 133 ASN B N 1
ATOM 3780 C CA . ASN B 1 133 ? -10.273 -15.125 -17.688 1 95.62 133 ASN B CA 1
ATOM 3781 C C . ASN B 1 133 ? -10.859 -15.938 -16.531 1 95.62 133 ASN B C 1
ATOM 3783 O O . ASN B 1 133 ? -11.945 -16.5 -16.656 1 95.62 133 ASN B O 1
ATOM 3787 N N . VAL B 1 134 ? -10.195 -15.969 -15.414 1 96.31 134 VAL B N 1
ATOM 3788 C CA . VAL B 1 134 ? -10.57 -16.781 -14.258 1 96.31 134 VAL B CA 1
ATOM 3789 C C . VAL B 1 134 ? -11.945 -16.359 -13.75 1 96.31 134 VAL B C 1
ATOM 3791 O O . VAL B 1 134 ? -12.727 -17.188 -13.289 1 96.31 134 VAL B O 1
ATOM 3794 N N . THR B 1 135 ? -12.266 -15.062 -13.836 1 94.5 135 THR B N 1
ATOM 3795 C CA . THR B 1 135 ? -13.492 -14.539 -13.234 1 94.5 135 THR B CA 1
ATOM 3796 C C . THR B 1 135 ? -14.562 -14.312 -14.297 1 94.5 135 THR B C 1
ATOM 3798 O O . THR B 1 135 ? -15.609 -13.727 -14.016 1 94.5 135 THR B O 1
ATOM 3801 N N . ASN B 1 136 ? -14.312 -14.727 -15.523 1 90.19 136 ASN B N 1
ATOM 3802 C CA . ASN B 1 136 ? -15.266 -14.523 -16.609 1 90.19 136 ASN B CA 1
ATOM 3803 C C . ASN B 1 136 ? -16.562 -15.297 -16.375 1 90.19 136 ASN B C 1
ATOM 3805 O O . ASN B 1 136 ? -16.547 -16.531 -16.344 1 90.19 136 ASN B O 1
ATOM 3809 N N . PRO B 1 137 ? -17.656 -14.586 -16.219 1 80.56 137 PRO B N 1
ATOM 3810 C CA . PRO B 1 137 ? -18.906 -15.281 -15.945 1 80.56 137 PRO B CA 1
ATOM 3811 C C . PRO B 1 137 ? -19.484 -15.992 -17.172 1 80.56 137 PRO B C 1
ATOM 3813 O O . PRO B 1 137 ? -20.328 -16.875 -17.047 1 80.56 137 PRO B O 1
ATOM 3816 N N . SER B 1 138 ? -19.109 -15.586 -18.375 1 73.81 138 SER B N 1
ATOM 3817 C CA . SER B 1 138 ? -19.688 -16.078 -19.609 1 73.81 138 SER B CA 1
ATOM 3818 C C . SER B 1 138 ? -18.734 -17 -20.359 1 73.81 138 SER B C 1
ATOM 3820 O O . SER B 1 138 ? -18.719 -17.031 -21.578 1 73.81 138 SER B O 1
ATOM 3822 N N . SER B 1 139 ? -17.953 -17.625 -19.641 1 70.94 139 SER B N 1
ATOM 3823 C CA . SER B 1 139 ? -17.016 -18.484 -20.344 1 70.94 139 SER B CA 1
ATOM 3824 C C . SER B 1 139 ? -17.734 -19.531 -21.188 1 70.94 139 SER B C 1
ATOM 3826 O O . SER B 1 139 ? -18.734 -20.109 -20.75 1 70.94 139 SER B O 1
ATOM 3828 N N . PRO B 1 140 ? -17.25 -19.578 -22.531 1 61.94 140 PRO B N 1
ATOM 3829 C CA . PRO B 1 140 ? -17.891 -20.562 -23.422 1 61.94 140 PRO B CA 1
ATOM 3830 C C . PRO B 1 140 ? -17.734 -22 -22.922 1 61.94 140 PRO B C 1
ATOM 3832 O O . PRO B 1 140 ? -16.703 -22.344 -22.344 1 61.94 140 PRO B O 1
ATOM 3835 N N . GLY B 1 141 ? -18.781 -22.75 -23.062 1 60.62 141 GLY B N 1
ATOM 3836 C CA . GLY B 1 141 ? -18.734 -24.172 -22.781 1 60.62 141 GLY B CA 1
ATOM 3837 C C . GLY B 1 141 ? -19.344 -24.547 -21.438 1 60.62 141 GLY B C 1
ATOM 3838 O O . GLY B 1 141 ? -19.891 -23.688 -20.75 1 60.62 141 GLY B O 1
ATOM 3839 N N . ASN B 1 142 ? -19.266 -25.75 -21.156 1 64.25 142 ASN B N 1
ATOM 3840 C CA . ASN B 1 142 ? -19.906 -26.281 -19.953 1 64.25 142 ASN B CA 1
ATOM 3841 C C . ASN B 1 142 ? -19.031 -26.078 -18.719 1 64.25 142 ASN B C 1
ATOM 3843 O O . ASN B 1 142 ? -18.5 -27.031 -18.172 1 64.25 142 ASN B O 1
ATOM 3847 N N . THR B 1 143 ? -18.812 -24.859 -18.219 1 75.69 143 THR B N 1
ATOM 3848 C CA . THR B 1 143 ? -17.984 -24.484 -17.094 1 75.69 143 THR B CA 1
ATOM 3849 C C . THR B 1 143 ? -18.469 -25.156 -15.812 1 75.69 143 THR B C 1
ATOM 3851 O O . THR B 1 143 ? -17.672 -25.562 -14.969 1 75.69 143 THR B O 1
ATOM 3854 N N . SER B 1 144 ? -19.734 -25.453 -15.883 1 80.69 144 SER B N 1
ATOM 3855 C CA . SER B 1 144 ? -20.297 -26.031 -14.664 1 80.69 144 SER B CA 1
ATOM 3856 C C . SER B 1 144 ? -19.844 -27.484 -14.477 1 80.69 144 SER B C 1
ATOM 3858 O O . SER B 1 144 ? -19.531 -27.891 -13.359 1 80.69 144 SER B O 1
ATOM 3860 N N . SER B 1 145 ? -19.734 -28.188 -15.562 1 90.25 145 SER B N 1
ATOM 3861 C CA . SER B 1 145 ? -19.344 -29.594 -15.469 1 90.25 145 SER B CA 1
ATOM 3862 C C . SER B 1 145 ? -17.922 -29.719 -14.938 1 90.25 145 SER B C 1
ATOM 3864 O O . SER B 1 145 ? -17.656 -30.547 -14.062 1 90.25 145 SER B O 1
ATOM 3866 N N . VAL B 1 146 ? -17.031 -28.859 -15.367 1 94.5 146 VAL B N 1
ATOM 3867 C CA . VAL B 1 146 ? -15.641 -28.922 -14.922 1 94.5 146 VAL B CA 1
ATOM 3868 C C . VAL B 1 146 ? -15.539 -28.406 -13.492 1 94.5 146 VAL B C 1
ATOM 3870 O O . VAL B 1 146 ? -14.836 -29 -12.664 1 94.5 146 VAL B O 1
ATOM 3873 N N . ASP B 1 147 ? -16.234 -27.453 -13.156 1 95.88 147 ASP B N 1
ATOM 3874 C CA . ASP B 1 147 ? -16.188 -26.844 -11.828 1 95.88 147 ASP B CA 1
ATOM 3875 C C . ASP B 1 147 ? -16.703 -27.812 -10.766 1 95.88 147 ASP B C 1
ATOM 3877 O O . ASP B 1 147 ? -16.328 -27.703 -9.594 1 95.88 147 ASP B O 1
ATOM 3881 N N . THR B 1 148 ? -17.531 -28.766 -11.203 1 96.25 148 THR B N 1
ATOM 3882 C CA . THR B 1 148 ? -18.094 -29.703 -10.227 1 96.25 148 THR B CA 1
ATOM 3883 C C . THR B 1 148 ? -17.438 -31.062 -10.352 1 96.25 148 THR B C 1
ATOM 3885 O O . THR B 1 148 ? -17.734 -31.984 -9.578 1 96.25 148 THR B O 1
ATOM 3888 N N . ALA B 1 149 ? -16.562 -31.219 -11.266 1 97 149 ALA B N 1
ATOM 3889 C CA . ALA B 1 149 ? -15.977 -32.5 -11.602 1 97 149 ALA B CA 1
ATOM 3890 C C . ALA B 1 149 ? -15.242 -33.094 -10.406 1 97 149 ALA B C 1
ATOM 3892 O O . ALA B 1 149 ? -15.172 -34.344 -10.258 1 97 149 ALA B O 1
ATOM 3893 N N . LEU B 1 150 ? -14.695 -32.219 -9.602 1 98.31 150 LEU B N 1
ATOM 3894 C CA . LEU B 1 150 ? -13.891 -32.719 -8.484 1 98.31 150 LEU B CA 1
ATOM 3895 C C . LEU B 1 150 ? -14.602 -32.469 -7.156 1 98.31 150 LEU B C 1
ATOM 3897 O O . LEU B 1 150 ? -13.984 -32.562 -6.09 1 98.31 150 LEU B O 1
ATOM 3901 N N . ALA B 1 151 ? -15.867 -32.188 -7.184 1 98 151 ALA B N 1
ATOM 3902 C CA . ALA B 1 151 ? -16.625 -31.812 -5.992 1 98 151 ALA B CA 1
ATOM 3903 C C . ALA B 1 151 ? -16.641 -32.938 -4.977 1 98 151 ALA B C 1
ATOM 3905 O O . ALA B 1 151 ? -16.703 -32.719 -3.768 1 98 151 ALA B O 1
ATOM 3906 N N . GLN B 1 152 ? -16.562 -34.188 -5.387 1 97.81 152 GLN B N 1
ATOM 3907 C CA . GLN B 1 152 ? -16.562 -35.344 -4.488 1 97.81 152 GLN B CA 1
ATOM 3908 C C . GLN B 1 152 ? -15.359 -35.312 -3.557 1 97.81 152 GLN B C 1
ATOM 3910 O O . GLN B 1 152 ? -15.398 -35.906 -2.473 1 97.81 152 GLN B O 1
ATOM 3915 N N . TYR B 1 153 ? -14.328 -34.594 -3.92 1 98.12 153 TYR B N 1
ATOM 3916 C CA . TYR B 1 153 ? -13.109 -34.562 -3.115 1 98.12 153 TYR B CA 1
ATOM 3917 C C . TYR B 1 153 ? -13.078 -33.312 -2.229 1 98.12 153 TYR B C 1
ATOM 3919 O O . TYR B 1 153 ? -12.078 -33.031 -1.562 1 98.12 153 TYR B O 1
ATOM 3927 N N . SER B 1 154 ? -14.055 -32.5 -2.277 1 97.75 154 SER B N 1
ATOM 3928 C CA . SER B 1 154 ? -14.164 -31.297 -1.465 1 97.75 154 SER B CA 1
ATOM 3929 C C . SER B 1 154 ? -15.531 -31.203 -0.795 1 97.75 154 SER B C 1
ATOM 3931 O O . SER B 1 154 ? -16.141 -30.125 -0.7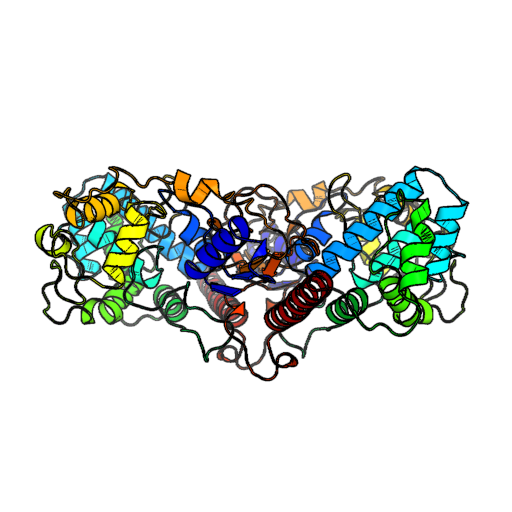53 1 97.75 154 SER B O 1
ATOM 3933 N N . ASP B 1 155 ? -16.031 -32.344 -0.334 1 97.19 155 ASP B N 1
ATOM 3934 C CA . ASP B 1 155 ? -17.297 -32.469 0.406 1 97.19 155 ASP B CA 1
ATOM 3935 C C . ASP B 1 155 ? -18.453 -31.875 -0.4 1 97.19 155 ASP B C 1
ATOM 3937 O O . ASP B 1 155 ? -19.297 -31.172 0.147 1 97.19 155 ASP B O 1
ATOM 3941 N N . GLY B 1 156 ? -18.391 -32.031 -1.668 1 97.19 156 GLY B N 1
ATOM 3942 C CA . GLY B 1 156 ? -19.484 -31.625 -2.539 1 97.19 156 GLY B CA 1
ATOM 3943 C C . GLY B 1 156 ? -19.359 -30.188 -3.023 1 97.19 156 GLY B C 1
ATOM 3944 O O . GLY B 1 156 ? -20.141 -29.75 -3.869 1 97.19 156 GLY B O 1
ATOM 3945 N N . GLU B 1 157 ? -18.422 -29.5 -2.537 1 96.5 157 GLU B N 1
ATOM 3946 C CA . GLU B 1 157 ? -18.25 -28.109 -2.92 1 96.5 157 GLU B CA 1
ATOM 3947 C C . GLU B 1 157 ? -17.641 -27.984 -4.312 1 96.5 157 GLU B C 1
ATOM 3949 O O . GLU B 1 157 ? -16.641 -28.641 -4.625 1 96.5 157 GLU B O 1
ATOM 3954 N N . ALA B 1 158 ? -18.234 -27.109 -5.125 1 95.94 158 ALA B N 1
ATOM 3955 C CA . ALA B 1 158 ? -17.719 -26.844 -6.469 1 95.94 158 ALA B CA 1
ATOM 3956 C C . ALA B 1 158 ? -16.375 -26.109 -6.414 1 95.94 158 ALA B C 1
ATOM 3958 O O . ALA B 1 158 ? -16.125 -25.359 -5.477 1 95.94 158 ALA B O 1
ATOM 3959 N N . TRP B 1 159 ? -15.555 -26.359 -7.387 1 97.06 159 TRP B N 1
ATOM 3960 C CA . TRP B 1 159 ? -14.312 -25.625 -7.586 1 97.06 159 TRP B CA 1
ATOM 3961 C C . TRP B 1 159 ? -14.531 -24.453 -8.539 1 97.06 159 TRP B C 1
ATOM 3963 O O . TRP B 1 159 ? -14.031 -24.453 -9.664 1 97.06 159 TRP B O 1
ATOM 3973 N N . THR B 1 160 ? -15.219 -23.422 -8.008 1 94.19 160 THR B N 1
ATOM 3974 C CA . THR B 1 160 ? -15.648 -22.297 -8.828 1 94.19 160 THR B CA 1
ATOM 3975 C C . THR B 1 160 ? -14.453 -21.609 -9.484 1 94.19 160 THR B C 1
ATOM 3977 O O . THR B 1 160 ? -13.516 -21.188 -8.797 1 94.19 160 THR B O 1
ATOM 3980 N N . GLY B 1 161 ? -14.453 -21.469 -10.82 1 95.31 161 GLY B N 1
ATOM 3981 C CA . GLY B 1 161 ? -13.391 -20.828 -11.578 1 95.31 161 GLY B CA 1
ATOM 3982 C C . GLY B 1 161 ? -12.375 -21.812 -12.133 1 95.31 161 GLY B C 1
ATOM 3983 O O . GLY B 1 161 ? -11.516 -21.438 -12.938 1 95.31 161 GLY B O 1
ATOM 3984 N N . LEU B 1 162 ? -12.461 -23.109 -11.734 1 97.25 162 LEU B N 1
ATOM 3985 C CA . LEU B 1 162 ? -11.5 -24.109 -12.164 1 97.25 162 LEU B CA 1
ATOM 3986 C C . LEU B 1 162 ? -11.5 -24.266 -13.688 1 97.25 162 LEU B C 1
ATOM 3988 O O . LEU B 1 162 ? -10.445 -24.344 -14.305 1 97.25 162 LEU B O 1
ATOM 3992 N N . SER B 1 163 ? -12.695 -24.297 -14.258 1 96.19 163 SER B N 1
ATOM 3993 C CA . SER B 1 163 ? -12.828 -24.438 -15.711 1 96.19 163 SER B CA 1
ATOM 3994 C C . SER B 1 163 ? -12.086 -23.312 -16.438 1 96.19 163 SER B C 1
ATOM 3996 O O . SER B 1 163 ? -11.32 -23.562 -17.359 1 96.19 163 SER B O 1
ATOM 3998 N N . ASN B 1 164 ? -12.312 -22.078 -15.992 1 96.5 164 ASN B N 1
ATOM 3999 C CA . ASN B 1 164 ? -11.703 -20.906 -16.625 1 96.5 164 ASN B CA 1
ATOM 4000 C C . ASN B 1 164 ? -10.195 -20.875 -16.391 1 96.5 164 ASN B C 1
ATOM 4002 O O . ASN B 1 164 ? -9.438 -20.484 -17.281 1 96.5 164 ASN B O 1
ATOM 4006 N N . TYR B 1 165 ? -9.797 -21.234 -15.18 1 97.31 165 TYR B N 1
ATOM 4007 C CA . TYR B 1 165 ? -8.383 -21.312 -14.859 1 97.31 165 TYR B CA 1
ATOM 4008 C C . TYR B 1 165 ? -7.676 -22.328 -15.758 1 97.31 165 TYR B C 1
ATOM 4010 O O . TYR B 1 165 ? -6.668 -22 -16.391 1 97.31 165 TYR B O 1
ATOM 4018 N N . ALA B 1 166 ? -8.227 -23.469 -15.883 1 97.12 166 ALA B N 1
ATOM 4019 C CA . ALA B 1 166 ? -7.672 -24.531 -16.719 1 97.12 166 ALA B CA 1
ATOM 4020 C C . ALA B 1 166 ? -7.652 -24.109 -18.188 1 97.12 166 ALA B C 1
ATOM 4022 O O . ALA B 1 166 ? -6.688 -24.391 -18.906 1 97.12 166 ALA B O 1
ATOM 4023 N N . ALA B 1 167 ? -8.727 -23.484 -18.609 1 96.25 167 ALA B N 1
ATOM 4024 C CA . ALA B 1 167 ? -8.789 -23.016 -20 1 96.25 167 ALA B CA 1
ATOM 4025 C C . ALA B 1 167 ? -7.641 -22.062 -20.312 1 96.25 167 ALA B C 1
ATOM 4027 O O . ALA B 1 167 ? -7.062 -22.109 -21.391 1 96.25 167 ALA B O 1
ATOM 4028 N N . TYR B 1 168 ? -7.359 -21.156 -19.375 1 96.88 168 TYR B N 1
ATOM 4029 C CA . TYR B 1 168 ? -6.25 -20.234 -19.578 1 96.88 168 TYR B CA 1
ATOM 4030 C C . TYR B 1 168 ? -4.934 -20.984 -19.719 1 96.88 168 TYR B C 1
ATOM 4032 O O . TYR B 1 168 ? -4.141 -20.688 -20.609 1 96.88 168 TYR B O 1
ATOM 4040 N N . ILE B 1 169 ? -4.664 -21.938 -18.844 1 97.94 169 ILE B N 1
ATOM 4041 C CA . ILE B 1 169 ? -3.438 -22.734 -18.906 1 97.94 169 ILE B CA 1
ATOM 4042 C C . ILE B 1 169 ? -3.336 -23.438 -20.25 1 97.94 169 ILE B C 1
ATOM 4044 O O . ILE B 1 169 ? -2.291 -23.391 -20.906 1 97.94 169 ILE B O 1
ATOM 4048 N N . LYS B 1 170 ? -4.359 -24.047 -20.688 1 97 170 LYS B N 1
ATOM 4049 C CA . LYS B 1 170 ? -4.375 -24.812 -21.938 1 97 170 LYS B CA 1
ATOM 4050 C C . LYS B 1 170 ? -4.156 -23.891 -23.141 1 97 170 LYS B C 1
ATOM 4052 O O . LYS B 1 170 ? -3.465 -24.266 -24.094 1 97 170 LYS B O 1
ATOM 4057 N N . ARG B 1 171 ? -4.719 -22.734 -23.062 1 96.56 171 ARG B N 1
ATOM 4058 C CA . ARG B 1 171 ? -4.688 -21.828 -24.219 1 96.56 171 ARG B CA 1
ATOM 4059 C C . ARG B 1 171 ? -3.371 -21.062 -24.266 1 96.56 171 ARG B C 1
ATOM 4061 O O . ARG B 1 171 ? -2.842 -20.797 -25.359 1 96.56 171 ARG B O 1
ATOM 4068 N N . VAL B 1 172 ? -2.816 -20.719 -23.156 1 97.25 172 VAL B N 1
ATOM 4069 C CA . VAL B 1 172 ? -1.725 -19.75 -23.125 1 97.25 172 VAL B CA 1
ATOM 4070 C C . VAL B 1 172 ? -0.408 -20.469 -22.828 1 97.25 172 VAL B C 1
ATOM 4072 O O . VAL B 1 172 ? 0.625 -20.156 -23.422 1 97.25 172 VAL B O 1
ATOM 4075 N N . LEU B 1 173 ? -0.384 -21.469 -21.938 1 97.31 173 LEU B N 1
ATOM 4076 C CA . LEU B 1 173 ? 0.872 -22.031 -21.453 1 97.31 173 LEU B CA 1
ATOM 4077 C C . LEU B 1 173 ? 1.22 -23.312 -22.234 1 97.31 173 LEU B C 1
ATOM 4079 O O . LEU B 1 173 ? 2.359 -23.469 -22.672 1 97.31 173 LEU B O 1
ATOM 4083 N N . LEU B 1 174 ? 0.249 -24.203 -22.453 1 97.75 174 LEU B N 1
ATOM 4084 C CA . LEU B 1 174 ? 0.526 -25.516 -23.047 1 97.75 174 LEU B CA 1
ATOM 4085 C C . LEU B 1 174 ? 1.149 -25.359 -24.438 1 97.75 174 LEU B C 1
ATOM 4087 O O . LEU B 1 174 ? 2.064 -26.109 -24.797 1 97.75 174 LEU B O 1
ATOM 4091 N N . PRO B 1 175 ? 0.704 -24.359 -25.188 1 97.31 175 PRO B N 1
ATOM 4092 C CA . PRO B 1 175 ? 1.278 -24.219 -26.531 1 97.31 175 PRO B CA 1
ATOM 4093 C C . PRO B 1 175 ? 2.76 -23.844 -26.5 1 97.31 175 PRO B C 1
ATOM 4095 O O . PRO B 1 175 ? 3.439 -23.922 -27.531 1 97.31 175 PRO B O 1
ATOM 4098 N N . GLU B 1 176 ? 3.264 -23.391 -25.375 1 95.81 176 GLU B N 1
ATOM 4099 C CA . GLU B 1 176 ? 4.688 -23.094 -25.266 1 95.81 176 GLU B CA 1
ATOM 4100 C C . GLU B 1 176 ? 5.539 -24.344 -25.422 1 95.81 176 GLU B C 1
ATOM 4102 O O . GLU B 1 176 ? 6.711 -24.266 -25.797 1 95.81 176 GLU B O 1
ATOM 4107 N N . CYS B 1 177 ? 4.969 -25.453 -25 1 97.5 177 CYS B N 1
ATOM 4108 C CA . CYS B 1 177 ? 5.633 -26.75 -25.188 1 97.5 177 CYS B CA 1
ATOM 4109 C C . CYS B 1 177 ? 5.387 -27.281 -26.594 1 97.5 177 CYS B C 1
ATOM 4111 O O . CYS B 1 177 ? 4.516 -28.141 -26.797 1 97.5 177 CYS B O 1
ATOM 4113 N N . THR B 1 178 ? 6.246 -27.031 -27.516 1 97.19 178 THR B N 1
ATOM 4114 C CA . THR B 1 178 ? 5.988 -27.281 -28.922 1 97.19 178 THR B CA 1
ATOM 4115 C C . THR B 1 178 ? 6.223 -28.75 -29.266 1 97.19 178 THR B C 1
ATOM 4117 O O . THR B 1 178 ? 5.652 -29.266 -30.234 1 97.19 178 THR B O 1
ATOM 4120 N N . THR B 1 179 ? 7.023 -29.453 -28.516 1 97.5 179 THR B N 1
ATOM 4121 C CA . THR B 1 179 ? 7.309 -30.859 -28.797 1 97.5 179 THR B CA 1
ATOM 4122 C C . THR B 1 179 ? 6.141 -31.734 -28.375 1 97.5 179 THR B C 1
ATOM 4124 O O . THR B 1 179 ? 6.043 -32.906 -28.797 1 97.5 179 THR B O 1
ATOM 4127 N N . GLY B 1 180 ? 5.398 -31.172 -27.484 1 96.06 180 GLY B N 1
ATOM 4128 C CA . GLY B 1 180 ? 4.285 -31.953 -26.953 1 96.06 180 GLY B CA 1
ATOM 4129 C C . GLY B 1 180 ? 4.691 -32.875 -25.828 1 96.06 180 GLY B C 1
ATOM 4130 O O . GLY B 1 180 ? 3.842 -33.531 -25.203 1 96.06 180 GLY B O 1
ATOM 4131 N N . ARG B 1 181 ? 6.008 -33 -25.547 1 97.62 181 ARG B N 1
ATOM 4132 C CA . ARG B 1 181 ? 6.484 -33.812 -24.422 1 97.62 181 ARG B CA 1
ATOM 4133 C C . ARG B 1 181 ? 6.371 -33.031 -23.109 1 97.62 181 ARG B C 1
ATOM 4135 O O . ARG B 1 181 ? 7.379 -32.594 -22.547 1 97.62 181 ARG B O 1
ATOM 4142 N N . ILE B 1 182 ? 5.207 -32.969 -22.594 1 97.56 182 ILE B N 1
ATOM 4143 C CA . ILE B 1 182 ? 4.809 -32.125 -21.469 1 97.56 182 ILE B CA 1
ATOM 4144 C C . ILE B 1 182 ? 5.703 -32.438 -20.266 1 97.56 182 ILE B C 1
ATOM 4146 O O . ILE B 1 182 ? 6.152 -31.516 -19.578 1 97.56 182 ILE B O 1
ATOM 4150 N N . ASN B 1 183 ? 6.004 -33.656 -20.031 1 98.25 183 ASN B N 1
ATOM 4151 C CA . ASN B 1 183 ? 6.828 -34.094 -18.906 1 98.25 183 ASN B CA 1
ATOM 4152 C C . ASN B 1 183 ? 8.297 -34.188 -19.297 1 98.25 183 ASN B C 1
ATOM 4154 O O . ASN B 1 183 ? 8.93 -35.25 -19.109 1 98.25 183 ASN B O 1
ATOM 4158 N N . SER B 1 184 ? 8.805 -33.156 -19.828 1 98.12 184 SER B N 1
ATOM 4159 C CA . SER B 1 184 ? 10.203 -33.125 -20.25 1 98.12 184 SER B CA 1
ATOM 4160 C C . SER B 1 184 ? 10.812 -31.734 -20 1 98.12 184 SER B C 1
ATOM 4162 O O . SER B 1 184 ? 10.109 -30.797 -19.641 1 98.12 184 SER B O 1
ATOM 4164 N N . THR B 1 185 ? 12.117 -31.641 -20.172 1 96.62 185 THR B N 1
ATOM 4165 C CA . THR B 1 185 ? 12.844 -30.375 -20.062 1 96.62 185 THR B CA 1
ATOM 4166 C C . THR B 1 185 ? 13.047 -29.75 -21.453 1 96.62 185 THR B C 1
ATOM 4168 O O . THR B 1 185 ? 13.945 -28.938 -21.641 1 96.62 185 THR B O 1
ATOM 4171 N N . ASP B 1 186 ? 12.25 -30.234 -22.422 1 96.75 186 ASP B N 1
ATOM 4172 C CA . ASP B 1 186 ? 12.289 -29.562 -23.719 1 96.75 186 ASP B CA 1
ATOM 4173 C C . ASP B 1 186 ? 11.969 -28.078 -23.578 1 96.75 186 ASP B C 1
ATOM 4175 O O . ASP B 1 186 ? 11.266 -27.672 -22.641 1 96.75 186 ASP B O 1
ATOM 4179 N N . PRO B 1 187 ? 12.57 -27.297 -24.516 1 94 187 PRO B N 1
ATOM 4180 C CA . PRO B 1 187 ? 12.25 -25.875 -24.422 1 94 187 PRO B CA 1
ATOM 4181 C C . PRO B 1 187 ? 10.742 -25.609 -24.375 1 94 187 PRO B C 1
ATOM 4183 O O . PRO B 1 187 ? 9.992 -26.094 -25.219 1 94 187 PRO B O 1
ATOM 4186 N N . GLY B 1 188 ? 10.328 -24.859 -23.344 1 95.69 188 GLY B N 1
ATOM 4187 C CA . GLY B 1 188 ? 8.938 -24.453 -23.188 1 95.69 188 GLY B CA 1
ATOM 4188 C C . GLY B 1 188 ? 8.086 -25.5 -22.5 1 95.69 188 GLY B C 1
ATOM 4189 O O . GLY B 1 188 ? 6.91 -25.266 -22.219 1 95.69 188 GLY B O 1
ATOM 4190 N N . CYS B 1 189 ? 8.617 -26.656 -22.172 1 97.69 189 CYS B N 1
ATOM 4191 C CA . CYS B 1 189 ? 7.844 -27.719 -21.516 1 97.69 189 CYS B CA 1
ATOM 4192 C C . CYS B 1 189 ? 8.016 -27.641 -20 1 97.69 189 CYS B C 1
ATOM 4194 O O . CYS B 1 189 ? 8.68 -26.75 -19.484 1 97.69 189 CYS B O 1
ATOM 4196 N N . PHE B 1 190 ? 7.391 -28.562 -19.156 1 98 190 PHE B N 1
ATOM 4197 C CA . PHE B 1 190 ? 6.988 -28.141 -17.828 1 98 190 PHE B CA 1
ATOM 4198 C C . PHE B 1 190 ? 7.621 -29.031 -16.766 1 98 190 PHE B C 1
ATOM 4200 O O . PHE B 1 190 ? 7.367 -28.859 -15.562 1 98 190 PHE B O 1
ATOM 4207 N N . SER B 1 191 ? 8.492 -29.969 -17.141 1 97.75 191 SER B N 1
ATOM 4208 C CA . SER B 1 191 ? 9.18 -30.781 -16.141 1 97.75 191 SER B CA 1
ATOM 4209 C C . SER B 1 191 ? 10.531 -30.172 -15.773 1 97.75 191 SER B C 1
ATOM 4211 O O . SER B 1 191 ? 11.242 -29.656 -16.641 1 97.75 191 SER B O 1
ATOM 4213 N N . THR B 1 192 ? 10.867 -30.266 -14.516 1 96.44 192 THR B N 1
ATOM 4214 C CA . THR B 1 192 ? 12.188 -29.875 -14.039 1 96.44 192 THR B CA 1
ATOM 4215 C C . THR B 1 192 ? 12.945 -31.094 -13.5 1 96.44 192 THR B C 1
ATOM 4217 O O . THR B 1 192 ? 14.039 -30.953 -12.945 1 96.44 192 THR B O 1
ATOM 4220 N N . GLN B 1 193 ? 12.336 -32.281 -13.578 1 96.88 193 GLN B N 1
ATOM 4221 C CA . GLN B 1 193 ? 12.883 -33.469 -12.961 1 96.88 193 GLN B CA 1
ATOM 4222 C C . GLN B 1 193 ? 13.914 -34.156 -13.867 1 96.88 193 GLN B C 1
ATOM 4224 O O . GLN B 1 193 ? 13.711 -35.281 -14.32 1 96.88 193 GLN B O 1
ATOM 4229 N N . ASN B 1 194 ? 14.984 -33.5 -14.078 1 97.62 194 ASN B N 1
ATOM 4230 C CA . ASN B 1 194 ? 16.016 -33.938 -14.992 1 97.62 194 ASN B CA 1
ATOM 4231 C C . ASN B 1 194 ? 17.406 -33.5 -14.547 1 97.62 194 ASN B C 1
ATOM 4233 O O . ASN B 1 194 ? 17.875 -32.406 -14.922 1 97.62 194 ASN B O 1
ATOM 4237 N N . GLN B 1 195 ? 18.094 -34.344 -13.844 1 96.56 195 GLN B N 1
ATOM 4238 C CA . GLN B 1 195 ? 19.406 -34.031 -13.297 1 96.56 195 GLN B CA 1
ATOM 4239 C C . GLN B 1 195 ? 20.422 -33.75 -14.398 1 96.56 195 GLN B C 1
ATOM 4241 O O . GLN B 1 195 ? 21.234 -32.812 -14.273 1 96.56 195 GLN B O 1
ATOM 4246 N N . THR B 1 196 ? 20.359 -34.469 -15.453 1 95.62 196 THR B N 1
ATOM 4247 C CA . THR B 1 196 ? 21.297 -34.312 -16.562 1 95.62 196 THR B CA 1
ATOM 4248 C C . THR B 1 196 ? 21.125 -32.938 -17.203 1 95.62 196 THR B C 1
ATOM 4250 O O . THR B 1 196 ? 22.125 -32.281 -17.531 1 95.62 196 THR B O 1
ATOM 4253 N N . PHE B 1 197 ? 19.938 -32.5 -17.375 1 95.06 197 PHE B N 1
ATOM 4254 C CA . PHE B 1 197 ? 19.641 -31.203 -17.922 1 95.06 197 PHE B CA 1
ATOM 4255 C C . PHE B 1 197 ? 20.266 -30.094 -17.094 1 95.06 197 PHE B C 1
ATOM 4257 O O . PHE B 1 197 ? 20.938 -29.219 -17.625 1 95.06 197 PHE B O 1
ATOM 4264 N N . TYR B 1 198 ? 20.125 -30.156 -15.789 1 95.38 198 TYR B N 1
ATOM 4265 C CA . TYR B 1 198 ? 20.609 -29.109 -14.883 1 95.38 198 TYR B CA 1
ATOM 4266 C C . TYR B 1 198 ? 22.125 -29.156 -14.75 1 95.38 198 TYR B C 1
ATOM 4268 O O . TYR B 1 198 ? 22.75 -28.125 -14.484 1 95.38 198 TYR B O 1
ATOM 4276 N N . ALA B 1 199 ? 22.656 -30.297 -14.992 1 92.81 199 ALA B N 1
ATOM 4277 C CA . ALA B 1 199 ? 24.094 -30.469 -14.805 1 92.81 199 ALA B CA 1
ATOM 4278 C C . ALA B 1 199 ? 24.875 -29.859 -15.969 1 92.81 199 ALA B C 1
ATOM 4280 O O . ALA B 1 199 ? 26.094 -29.688 -15.883 1 92.81 199 ALA B O 1
ATOM 4281 N N . ASP B 1 200 ? 24.219 -29.594 -17.047 1 93.31 200 ASP B N 1
ATOM 4282 C CA . ASP B 1 200 ? 24.875 -28.906 -18.156 1 93.31 200 ASP B CA 1
ATOM 4283 C C . ASP B 1 200 ? 25.531 -27.609 -17.688 1 93.31 200 ASP B C 1
ATOM 4285 O O . ASP B 1 200 ? 24.859 -26.688 -17.234 1 93.31 200 ASP B O 1
ATOM 4289 N N . PRO B 1 201 ? 26.828 -27.484 -17.828 1 91.56 201 PRO B N 1
ATOM 4290 C CA . PRO B 1 201 ? 27.547 -26.328 -17.266 1 91.56 201 PRO B CA 1
ATOM 4291 C C . PRO B 1 201 ? 27.5 -25.109 -18.172 1 91.56 201 PRO B C 1
ATOM 4293 O O . PRO B 1 201 ? 28.078 -24.078 -17.844 1 91.56 201 PRO B O 1
ATOM 4296 N N . THR B 1 202 ? 26.875 -25.219 -19.344 1 93.88 202 THR B N 1
ATOM 4297 C CA . THR B 1 202 ? 26.781 -24.047 -20.219 1 93.88 202 THR B CA 1
ATOM 4298 C C . THR B 1 202 ? 26.125 -22.875 -19.5 1 93.88 202 THR B C 1
ATOM 4300 O O . THR B 1 202 ? 25.062 -23.031 -18.891 1 93.88 202 THR B O 1
ATOM 4303 N N . ASN B 1 203 ? 26.797 -21.781 -19.578 1 91.25 203 ASN B N 1
ATOM 4304 C CA . ASN B 1 203 ? 26.328 -20.641 -18.812 1 91.25 203 ASN B CA 1
ATOM 4305 C C . ASN B 1 203 ? 25.188 -19.906 -19.531 1 91.25 203 ASN B C 1
ATOM 4307 O O . ASN B 1 203 ? 25.109 -19.938 -20.75 1 91.25 203 ASN B O 1
ATOM 4311 N N . GLY B 1 204 ? 24.297 -19.312 -18.734 1 91.19 204 GLY B N 1
ATOM 4312 C CA . GLY B 1 204 ? 23.172 -18.469 -19.156 1 91.19 204 GLY B CA 1
ATOM 4313 C C . GLY B 1 204 ? 22.578 -17.656 -18.031 1 91.19 204 GLY B C 1
ATOM 4314 O O . GLY B 1 204 ? 22.984 -17.812 -16.875 1 91.19 204 GLY B O 1
ATOM 4315 N N . ALA B 1 205 ? 21.703 -16.766 -18.438 1 89.44 205 ALA B N 1
ATOM 4316 C CA . ALA B 1 205 ? 21.078 -15.891 -17.453 1 89.44 205 ALA B CA 1
ATOM 4317 C C . ALA B 1 205 ? 20.406 -16.703 -16.359 1 89.44 205 ALA B C 1
ATOM 4319 O O . ALA B 1 205 ? 20.547 -16.391 -15.164 1 89.44 205 ALA B O 1
ATOM 4320 N N . SER B 1 206 ? 19.688 -17.703 -16.766 1 90.62 206 SER B N 1
ATOM 4321 C CA . SER B 1 206 ? 18.953 -18.516 -15.805 1 90.62 206 SER B CA 1
ATOM 4322 C C . SER B 1 206 ? 19.906 -19.266 -14.867 1 90.62 206 SER B C 1
ATOM 4324 O O . SER B 1 206 ? 19.641 -19.359 -13.672 1 90.62 206 SER B O 1
ATOM 4326 N N . ARG B 1 207 ? 20.938 -19.812 -15.414 1 93.31 207 ARG B N 1
ATOM 4327 C CA . ARG B 1 207 ? 21.891 -20.531 -14.586 1 93.31 207 ARG B CA 1
ATOM 4328 C C . ARG B 1 207 ? 22.609 -19.594 -13.625 1 93.31 207 ARG B C 1
ATOM 4330 O O . ARG B 1 207 ? 22.828 -19.938 -12.461 1 93.31 207 ARG B O 1
ATOM 4337 N N . SER B 1 208 ? 22.969 -18.438 -14.125 1 94.06 208 SER B N 1
ATOM 4338 C CA . SER B 1 208 ? 23.625 -17.453 -13.281 1 94.06 208 SER B CA 1
ATOM 4339 C C . SER B 1 208 ? 22.734 -17.016 -12.125 1 94.06 208 SER B C 1
ATOM 4341 O O . SER B 1 208 ? 23.203 -16.875 -10.992 1 94.06 208 SER B O 1
ATOM 4343 N N . TYR B 1 209 ? 21.5 -16.781 -12.445 1 93.5 209 TYR B N 1
ATOM 4344 C CA . TYR B 1 209 ? 20.547 -16.438 -11.398 1 93.5 209 TYR B CA 1
ATOM 4345 C C . TYR B 1 209 ? 20.406 -17.562 -10.391 1 93.5 209 TYR B C 1
ATOM 4347 O O . TYR B 1 209 ? 20.391 -17.328 -9.18 1 93.5 209 TYR B O 1
ATOM 4355 N N . LEU B 1 210 ? 20.281 -18.75 -10.898 1 95.25 210 LEU B N 1
ATOM 4356 C CA . LEU B 1 210 ? 20.156 -19.906 -10.023 1 95.25 210 LEU B CA 1
ATOM 4357 C C . LEU B 1 210 ? 21.375 -20.031 -9.125 1 95.25 210 LEU B C 1
ATOM 4359 O O . LEU B 1 210 ? 21.25 -20.375 -7.941 1 95.25 210 LEU B O 1
ATOM 4363 N N . TYR B 1 211 ? 22.531 -19.766 -9.68 1 96.06 211 TYR B N 1
ATOM 4364 C CA . TYR B 1 211 ? 23.766 -19.859 -8.898 1 96.06 211 TYR B CA 1
ATOM 4365 C C . TYR B 1 211 ? 23.719 -18.891 -7.719 1 96.06 211 TYR B C 1
ATOM 4367 O O . TYR B 1 211 ? 23.984 -19.281 -6.578 1 96.06 211 TYR B O 1
ATOM 4375 N N . SER B 1 212 ? 23.359 -17.656 -8.023 1 95.12 212 SER B N 1
ATOM 4376 C CA . SER B 1 212 ? 23.297 -16.641 -6.977 1 95.12 212 SER B CA 1
ATOM 4377 C C . SER B 1 212 ? 22.25 -17 -5.93 1 95.12 212 SER B C 1
ATOM 4379 O O . SER B 1 212 ? 22.469 -16.797 -4.73 1 95.12 212 SER B O 1
ATOM 4381 N N . THR B 1 213 ? 21.125 -17.516 -6.379 1 96.5 213 THR B N 1
ATOM 4382 C CA . THR B 1 213 ? 20.062 -17.922 -5.484 1 96.5 213 THR B CA 1
ATOM 4383 C C . THR B 1 213 ? 20.5 -19.078 -4.59 1 96.5 213 THR B C 1
ATOM 4385 O O . THR B 1 213 ? 20.297 -19.031 -3.375 1 96.5 213 THR B O 1
ATOM 4388 N N . CYS B 1 214 ? 21.234 -20.016 -5.137 1 97.06 214 CYS B N 1
ATOM 4389 C CA . CYS B 1 214 ? 21.672 -21.234 -4.449 1 97.06 214 CYS B CA 1
ATOM 4390 C C . CYS B 1 214 ? 22.797 -20.938 -3.479 1 97.06 214 CYS B C 1
ATOM 4392 O O . CYS B 1 214 ? 22.984 -21.656 -2.494 1 97.06 214 CYS B O 1
ATOM 4394 N N . THR B 1 215 ? 23.547 -19.922 -3.77 1 97.12 215 THR B N 1
ATOM 4395 C CA . THR B 1 215 ? 24.75 -19.703 -2.992 1 97.12 215 THR B CA 1
ATOM 4396 C C . THR B 1 215 ? 24.5 -18.719 -1.854 1 97.12 215 THR B C 1
ATOM 4398 O O . THR B 1 215 ? 24.969 -18.906 -0.735 1 97.12 215 THR B O 1
ATOM 4401 N N . GLU B 1 216 ? 23.672 -17.641 -2.215 1 96.81 216 GLU B N 1
ATOM 4402 C CA . GLU B 1 216 ? 23.719 -16.609 -1.181 1 96.81 216 GLU B CA 1
ATOM 4403 C C . GLU B 1 216 ? 22.375 -15.922 -1.021 1 96.81 216 GLU B C 1
ATOM 4405 O O . GLU B 1 216 ? 22.094 -15.32 0.017 1 96.81 216 GLU B O 1
ATOM 4410 N N . SER B 1 217 ? 21.422 -15.922 -1.927 1 96 217 SER B N 1
ATOM 4411 C CA . SER B 1 217 ? 20.203 -15.102 -1.862 1 96 217 SER B CA 1
ATOM 4412 C C . SER B 1 217 ? 19.047 -15.875 -1.241 1 96 217 SER B C 1
ATOM 4414 O O . SER B 1 217 ? 18.344 -15.344 -0.385 1 96 217 SER B O 1
ATOM 4416 N N . GLY B 1 218 ? 18.891 -17.328 -1.687 1 96.56 218 GLY B N 1
ATOM 4417 C CA . GLY B 1 218 ? 17.922 -18.25 -1.114 1 96.56 218 GLY B CA 1
ATOM 4418 C C . GLY B 1 218 ? 16.516 -18.016 -1.622 1 96.56 218 GLY B C 1
ATOM 4419 O O . GLY B 1 218 ? 15.727 -18.953 -1.731 1 96.56 218 GLY B O 1
ATOM 4420 N N . ALA B 1 219 ? 15.938 -16.812 -1.892 1 96.94 219 ALA B N 1
ATOM 4421 C CA . ALA B 1 219 ? 14.578 -16.422 -2.262 1 96.94 219 ALA B CA 1
ATOM 4422 C C . ALA B 1 219 ? 13.914 -17.5 -3.115 1 96.94 219 ALA B C 1
ATOM 4424 O O . ALA B 1 219 ? 13.422 -17.219 -4.211 1 96.94 219 ALA B O 1
ATOM 4425 N N . TYR B 1 220 ? 13.82 -18.781 -2.514 1 97.62 220 TYR B N 1
ATOM 4426 C CA . TYR B 1 220 ? 13.148 -19.906 -3.17 1 97.62 220 TYR B CA 1
ATOM 4427 C C . TYR B 1 220 ? 11.648 -19.672 -3.244 1 97.62 220 TYR B C 1
ATOM 4429 O O . TYR B 1 220 ? 11.062 -19.031 -2.361 1 97.62 220 TYR B O 1
ATOM 4437 N N . GLN B 1 221 ? 11.102 -20.141 -4.336 1 95.75 221 GLN B N 1
ATOM 4438 C CA . GLN B 1 221 ? 9.648 -20.109 -4.449 1 95.75 221 GLN B CA 1
ATOM 4439 C C . GLN B 1 221 ? 8.992 -21.109 -3.496 1 95.75 221 GLN B C 1
ATOM 4441 O O . GLN B 1 221 ? 9.172 -22.312 -3.641 1 95.75 221 GLN B O 1
ATOM 4446 N N . VAL B 1 222 ? 8.234 -20.641 -2.518 1 98.06 222 VAL B N 1
ATOM 4447 C CA . VAL B 1 222 ? 7.562 -21.516 -1.562 1 98.06 222 VAL B CA 1
ATOM 4448 C C . VAL B 1 222 ? 6.18 -20.953 -1.236 1 98.06 222 VAL B C 1
ATOM 4450 O O . VAL B 1 222 ? 5.969 -19.734 -1.276 1 98.06 222 VAL B O 1
ATOM 4453 N N . ALA B 1 223 ? 5.238 -21.828 -0.962 1 98.31 223 ALA B N 1
ATOM 4454 C CA . ALA B 1 223 ? 3.955 -21.438 -0.384 1 98.31 223 ALA B CA 1
ATOM 4455 C C . ALA B 1 223 ? 4.074 -21.219 1.122 1 98.31 223 ALA B C 1
ATOM 4457 O O . ALA B 1 223 ? 4.949 -21.797 1.771 1 98.31 223 ALA B O 1
ATOM 4458 N N . PRO B 1 224 ? 3.225 -20.297 1.671 1 97.25 224 PRO B N 1
ATOM 4459 C CA . PRO B 1 224 ? 3.17 -20.266 3.135 1 97.25 224 PRO B CA 1
ATOM 4460 C C . PRO B 1 224 ? 2.699 -21.594 3.729 1 97.25 224 PRO B C 1
ATOM 4462 O O . PRO B 1 224 ? 1.895 -22.297 3.113 1 97.25 224 PRO B O 1
ATOM 4465 N N . ALA B 1 225 ? 3.184 -21.875 4.91 1 94.25 225 ALA B N 1
ATOM 4466 C CA . ALA B 1 225 ? 2.816 -23.125 5.566 1 94.25 225 ALA B CA 1
ATOM 4467 C C . ALA B 1 225 ? 1.335 -23.141 5.934 1 94.25 225 ALA B C 1
ATOM 4469 O O . ALA B 1 225 ? 0.696 -24.188 5.926 1 94.25 225 ALA B O 1
ATOM 4470 N N . HIS B 1 226 ? 0.866 -21.969 6.285 1 94.25 226 HIS B N 1
ATOM 4471 C CA . HIS B 1 226 ? -0.528 -21.844 6.691 1 94.25 226 HIS B CA 1
ATOM 4472 C C . HIS B 1 226 ? -1.163 -20.594 6.086 1 94.25 226 HIS B C 1
ATOM 4474 O O . HIS B 1 226 ? -0.457 -19.703 5.617 1 94.25 226 HIS B O 1
ATOM 4480 N N . GLY B 1 227 ? -2.477 -20.594 6.109 1 95.75 227 GLY B N 1
ATOM 4481 C CA . GLY B 1 227 ? -3.193 -19.422 5.637 1 95.75 227 GLY B CA 1
ATOM 4482 C C . GLY B 1 227 ? -3.414 -19.422 4.137 1 95.75 227 GLY B C 1
ATOM 4483 O O . GLY B 1 227 ? -3.137 -20.422 3.463 1 95.75 227 GLY B O 1
ATOM 4484 N N . PRO B 1 228 ? -3.951 -18.281 3.645 1 97.69 228 PRO B N 1
ATOM 4485 C CA . PRO B 1 228 ? -4.23 -18.203 2.209 1 97.69 228 PRO B CA 1
ATOM 4486 C C . PRO B 1 228 ? -2.969 -18.297 1.354 1 97.69 228 PRO B C 1
ATOM 4488 O O . PRO B 1 228 ? -1.917 -17.766 1.741 1 97.69 228 PRO B O 1
ATOM 4491 N N . SER B 1 229 ? -3.09 -18.969 0.267 1 98.69 229 SER B N 1
ATOM 4492 C CA . SER B 1 229 ? -1.956 -19.125 -0.639 1 98.69 229 SER B CA 1
ATOM 4493 C C . SER B 1 229 ? -2.408 -19.125 -2.096 1 98.69 229 SER B C 1
ATOM 4495 O O . SER B 1 229 ? -3.453 -19.688 -2.428 1 98.69 229 SER B O 1
ATOM 4497 N N . LEU B 1 230 ? -1.6 -18.5 -2.938 1 98.81 230 LEU B N 1
ATOM 4498 C CA . LEU B 1 230 ? -1.879 -18.5 -4.371 1 98.81 230 LEU B CA 1
ATOM 4499 C C . LEU B 1 230 ? -1.203 -19.672 -5.062 1 98.81 230 LEU B C 1
ATOM 4501 O O . LEU B 1 230 ? -1.48 -19.953 -6.23 1 98.81 230 LEU B O 1
ATOM 4505 N N . ILE B 1 231 ? -0.356 -20.375 -4.355 1 98.75 231 ILE B N 1
ATOM 4506 C CA . ILE B 1 231 ? 0.318 -21.547 -4.918 1 98.75 231 ILE B CA 1
ATOM 4507 C C . ILE B 1 231 ? 0.207 -22.719 -3.951 1 98.75 231 ILE B C 1
ATOM 4509 O O . ILE B 1 231 ? -0.074 -22.531 -2.766 1 98.75 231 ILE B O 1
ATOM 4513 N N . SER B 1 232 ? 0.402 -23.891 -4.465 1 98.75 232 SER B N 1
ATOM 4514 C CA . SER B 1 232 ? 0.241 -25.109 -3.676 1 98.75 232 SER B CA 1
ATOM 4515 C C . SER B 1 232 ? 1.364 -25.266 -2.654 1 98.75 232 SER B C 1
ATOM 4517 O O . SER B 1 232 ? 2.516 -24.922 -2.938 1 98.75 232 SER B O 1
ATOM 4519 N N . ARG B 1 233 ? 1.056 -25.906 -1.597 1 98.31 233 ARG B N 1
ATOM 4520 C CA . ARG B 1 233 ? 1.997 -26.125 -0.502 1 98.31 233 ARG B CA 1
ATOM 4521 C C . ARG B 1 233 ? 2.965 -27.25 -0.825 1 98.31 233 ARG B C 1
ATOM 4523 O O . ARG B 1 233 ? 3.922 -27.5 -0.084 1 98.31 233 ARG B O 1
ATOM 4530 N N . VAL B 1 234 ? 2.783 -27.891 -1.935 1 98.06 234 VAL B N 1
ATOM 4531 C CA . VAL B 1 234 ? 3.787 -28.859 -2.379 1 98.06 234 VAL B CA 1
ATOM 4532 C C . VAL B 1 234 ? 5.07 -28.125 -2.768 1 98.06 234 VAL B C 1
ATOM 4534 O O . VAL B 1 234 ? 6.148 -28.719 -2.801 1 98.06 234 VAL B O 1
ATOM 4537 N N . LEU B 1 235 ? 4.957 -26.875 -3.137 1 98.25 235 LEU B N 1
ATOM 4538 C CA . LEU B 1 235 ? 6.129 -26.062 -3.441 1 98.25 235 LEU B CA 1
ATOM 4539 C C . LEU B 1 235 ? 6.781 -25.547 -2.162 1 98.25 235 LEU B C 1
ATOM 4541 O O . LEU B 1 235 ? 6.289 -24.594 -1.55 1 98.25 235 LEU B O 1
ATOM 4545 N N . GLN B 1 236 ? 7.828 -26.203 -1.793 1 98.06 236 GLN B N 1
ATOM 4546 C CA . GLN B 1 236 ? 8.633 -25.875 -0.617 1 98.06 236 GLN B CA 1
ATOM 4547 C C . GLN B 1 236 ? 10.117 -25.875 -0.952 1 98.06 236 GLN B C 1
ATOM 4549 O O . GLN B 1 236 ? 10.508 -26.125 -2.096 1 98.06 236 GLN B O 1
ATOM 4554 N N . ILE B 1 237 ? 10.93 -25.609 0.01 1 98 237 ILE B N 1
ATOM 4555 C CA . ILE B 1 237 ? 12.367 -25.391 -0.139 1 98 237 ILE B CA 1
ATOM 4556 C C . ILE B 1 237 ? 12.992 -26.547 -0.901 1 98 237 ILE B C 1
ATOM 4558 O O . ILE B 1 237 ? 13.781 -26.344 -1.828 1 98 237 ILE B O 1
ATOM 4562 N N . PRO B 1 238 ? 12.617 -27.859 -0.645 1 97.44 238 PRO B N 1
ATOM 4563 C CA . PRO B 1 238 ? 13.281 -28.969 -1.326 1 97.44 238 PRO B CA 1
ATOM 4564 C C . PRO B 1 238 ? 13.078 -28.938 -2.838 1 97.44 238 PRO B C 1
ATOM 4566 O O . PRO B 1 238 ? 13.945 -29.391 -3.592 1 97.44 238 PRO B O 1
ATOM 4569 N N . TYR B 1 239 ? 12.008 -28.391 -3.27 1 96.62 239 TYR B N 1
ATOM 4570 C CA . TYR B 1 239 ? 11.727 -28.359 -4.699 1 96.62 239 TYR B CA 1
ATOM 4571 C C . TYR B 1 239 ? 12.773 -27.547 -5.445 1 96.62 239 TYR B C 1
ATOM 4573 O O . TYR B 1 239 ? 13.297 -27.984 -6.473 1 96.62 239 TYR B O 1
ATOM 4581 N N . THR B 1 240 ? 13.125 -26.391 -4.953 1 95.62 240 THR B N 1
ATOM 4582 C CA . THR B 1 240 ? 14.133 -25.547 -5.586 1 95.62 240 THR B CA 1
ATOM 4583 C C . THR B 1 240 ? 15.539 -26.031 -5.242 1 95.62 240 THR B C 1
ATOM 4585 O O . THR B 1 240 ? 16.438 -25.969 -6.074 1 95.62 240 THR B O 1
ATOM 4588 N N . GLN B 1 241 ? 15.695 -26.469 -3.984 1 96.69 241 GLN B N 1
ATOM 4589 C CA . GLN B 1 241 ? 17.016 -26.938 -3.543 1 96.69 241 GLN B CA 1
ATOM 4590 C C . GLN B 1 241 ? 17.531 -28.062 -4.441 1 96.69 241 GLN B C 1
ATOM 4592 O O . GLN B 1 241 ? 18.734 -28.172 -4.684 1 96.69 241 GLN B O 1
ATOM 4597 N N . GLN B 1 242 ? 16.672 -28.906 -4.926 1 96.19 242 GLN B N 1
ATOM 4598 C CA . GLN B 1 242 ? 17.078 -30 -5.793 1 96.19 242 GLN B CA 1
ATOM 4599 C C . GLN B 1 242 ? 17.734 -29.484 -7.07 1 96.19 242 GLN B C 1
ATOM 4601 O O . GLN B 1 242 ? 18.688 -30.062 -7.57 1 96.19 242 GLN B O 1
ATOM 4606 N N . TRP B 1 243 ? 17.188 -28.375 -7.609 1 96.06 243 TRP B N 1
ATOM 4607 C CA . TRP B 1 243 ? 17.781 -27.766 -8.797 1 96.06 243 TRP B CA 1
ATOM 4608 C C . TRP B 1 243 ? 19.203 -27.281 -8.508 1 96.06 243 TRP B C 1
ATOM 4610 O O . TRP B 1 243 ? 20.078 -27.406 -9.352 1 96.06 243 TRP B O 1
ATOM 4620 N N . CYS B 1 244 ? 19.391 -26.688 -7.348 1 96.38 244 CYS B N 1
ATOM 4621 C CA . CYS B 1 244 ? 20.719 -26.234 -6.93 1 96.38 244 CYS B CA 1
ATOM 4622 C C . CYS B 1 244 ? 21.703 -27.406 -6.91 1 96.38 244 CYS B C 1
ATOM 4624 O O . CYS B 1 244 ? 22.797 -27.297 -7.461 1 96.38 244 CYS B O 1
ATOM 4626 N N . THR B 1 245 ? 21.297 -28.516 -6.301 1 95.81 245 THR B N 1
ATOM 4627 C CA . THR B 1 245 ? 22.141 -29.703 -6.148 1 95.81 245 THR B CA 1
ATOM 4628 C C . THR B 1 245 ? 22.516 -30.281 -7.516 1 95.81 245 THR B C 1
ATOM 4630 O O . THR B 1 245 ? 23.656 -30.688 -7.73 1 95.81 245 THR B O 1
ATOM 4633 N N . TRP B 1 246 ? 21.562 -30.266 -8.398 1 96.44 246 TRP B N 1
ATOM 4634 C CA . TRP B 1 246 ? 21.781 -30.859 -9.719 1 96.44 246 TRP B CA 1
ATOM 4635 C C . TRP B 1 246 ? 22.594 -29.922 -10.602 1 96.44 246 TRP B C 1
ATOM 4637 O O . TRP B 1 246 ? 23.422 -30.391 -11.398 1 96.44 246 TRP B O 1
ATOM 4647 N N . ALA B 1 247 ? 22.391 -28.672 -10.508 1 96.25 247 ALA B N 1
ATOM 4648 C CA . ALA B 1 247 ? 23 -27.688 -11.406 1 96.25 247 ALA B CA 1
ATOM 4649 C C . ALA B 1 247 ? 24.453 -27.422 -11.039 1 96.25 247 ALA B C 1
ATOM 4651 O O . ALA B 1 247 ? 25.266 -27.125 -11.914 1 96.25 247 ALA B O 1
ATOM 4652 N N . PHE B 1 248 ? 24.75 -27.594 -9.781 1 96.25 248 PHE B N 1
ATOM 4653 C CA . PHE B 1 248 ? 26.094 -27.234 -9.32 1 96.25 248 PHE B CA 1
ATOM 4654 C C . PHE B 1 248 ? 26.672 -28.344 -8.461 1 96.25 248 PHE B C 1
ATOM 4656 O O . PHE B 1 248 ? 27 -28.125 -7.289 1 96.25 248 PHE B O 1
ATOM 4663 N N . PRO B 1 249 ? 26.844 -29.422 -9 1 92.25 249 PRO B N 1
ATOM 4664 C CA . PRO B 1 249 ? 27.531 -30.469 -8.242 1 92.25 249 PRO B CA 1
ATOM 4665 C C . PRO B 1 249 ? 28.953 -30.078 -7.828 1 92.25 249 PRO B C 1
ATOM 4667 O O . PRO B 1 249 ? 29.594 -29.281 -8.508 1 92.25 249 PRO B O 1
ATOM 4670 N N . PRO B 1 250 ? 29.281 -30.672 -6.66 1 91.62 250 PRO B N 1
ATOM 4671 C CA . PRO B 1 250 ? 30.641 -30.344 -6.242 1 91.62 250 PRO B CA 1
ATOM 4672 C C . PRO B 1 250 ? 31.688 -30.734 -7.281 1 91.62 250 PRO B C 1
ATOM 4674 O O . PRO B 1 250 ? 31.609 -31.812 -7.867 1 91.62 250 PRO B O 1
ATOM 4677 N N . GLY B 1 251 ? 32.594 -29.734 -7.531 1 89.75 251 GLY B N 1
ATOM 4678 C CA . GLY B 1 251 ? 33.688 -29.984 -8.445 1 89.75 251 GLY B CA 1
ATOM 4679 C C . GLY B 1 251 ? 35.031 -29.844 -7.793 1 89.75 251 GLY B C 1
ATOM 4680 O O . GLY B 1 251 ? 35.156 -29.812 -6.566 1 89.75 251 GLY B O 1
ATOM 4681 N N . GLN B 1 252 ? 36.031 -29.922 -8.703 1 92.19 252 GLN B N 1
ATOM 4682 C CA . GLN B 1 252 ? 37.406 -29.844 -8.242 1 92.19 252 GLN B CA 1
ATOM 4683 C C . GLN B 1 252 ? 37.719 -28.453 -7.668 1 92.19 252 GLN B C 1
ATOM 4685 O O . GLN B 1 252 ? 38.438 -28.344 -6.688 1 92.19 252 GLN B O 1
ATOM 4690 N N . TYR B 1 253 ? 37.156 -27.422 -8.25 1 91.06 253 TYR B N 1
ATOM 4691 C CA . TYR B 1 253 ? 37.562 -26.062 -7.941 1 91.06 253 TYR B CA 1
ATOM 4692 C C . TYR B 1 253 ? 36.438 -25.266 -7.281 1 91.06 253 TYR B C 1
ATOM 4694 O O . TYR B 1 253 ? 36.656 -24.172 -6.781 1 91.06 253 TYR B O 1
ATOM 4702 N N . ASN B 1 254 ? 35.219 -25.797 -7.398 1 87.06 254 ASN B N 1
ATOM 4703 C CA . ASN B 1 254 ? 34.094 -25.047 -6.871 1 87.06 254 ASN B CA 1
ATOM 4704 C C . ASN B 1 254 ? 33.031 -25.969 -6.266 1 87.06 254 ASN B C 1
ATOM 4706 O O . ASN B 1 254 ? 32.844 -27.094 -6.738 1 87.06 254 ASN B O 1
ATOM 4710 N N . SER B 1 255 ? 32.5 -25.516 -5.188 1 93.88 255 SER B N 1
ATOM 4711 C CA . SER B 1 255 ? 31.344 -26.141 -4.574 1 93.88 255 SER B CA 1
ATOM 4712 C C . SER B 1 255 ? 30.406 -25.094 -3.959 1 93.88 255 SER B C 1
ATOM 4714 O O . SER B 1 255 ? 30.859 -24.062 -3.471 1 93.88 255 SER B O 1
ATOM 4716 N N . ILE B 1 256 ? 29.109 -25.375 -4.055 1 95.12 256 ILE B N 1
ATOM 4717 C CA . ILE B 1 256 ? 28.172 -24.469 -3.412 1 95.12 256 ILE B CA 1
ATOM 4718 C C . ILE B 1 256 ? 27.781 -25.016 -2.039 1 95.12 256 ILE B C 1
ATOM 4720 O O . ILE B 1 256 ? 27.938 -26.203 -1.771 1 95.12 256 ILE B O 1
ATOM 4724 N N . PRO B 1 257 ? 27.359 -24.156 -1.126 1 96.31 257 PRO B N 1
ATOM 4725 C CA . PRO B 1 257 ? 26.875 -24.641 0.166 1 96.31 257 PRO B CA 1
ATOM 4726 C C . PRO B 1 257 ? 25.609 -25.5 0.039 1 96.31 257 PRO B C 1
ATOM 4728 O O . PRO B 1 257 ? 24.875 -25.375 -0.948 1 96.31 257 PRO B O 1
ATOM 4731 N N . PRO B 1 258 ? 25.375 -26.391 1.02 1 95.5 258 PRO B N 1
ATOM 4732 C CA . PRO B 1 258 ? 24.188 -27.234 0.973 1 95.5 258 PRO B CA 1
ATOM 4733 C C . PRO B 1 258 ? 22.891 -26.438 1.034 1 95.5 258 PRO B C 1
ATOM 4735 O O . PRO B 1 258 ? 21.844 -26.906 0.594 1 95.5 258 PRO B O 1
ATOM 4738 N N . THR B 1 259 ? 22.906 -25.297 1.688 1 97.12 259 THR B N 1
ATOM 4739 C CA . THR B 1 259 ? 21.859 -24.281 1.723 1 97.12 259 THR B CA 1
ATOM 4740 C C . THR B 1 259 ? 22.453 -22.891 1.557 1 97.12 259 THR B C 1
ATOM 4742 O O . THR B 1 259 ? 23.625 -22.656 1.879 1 97.12 259 THR B O 1
ATOM 4745 N N . PRO B 1 260 ? 21.656 -22.016 0.914 1 98 260 PRO B N 1
ATOM 4746 C CA . PRO B 1 260 ? 22.234 -20.688 0.661 1 98 260 PRO B CA 1
ATOM 4747 C C . PRO B 1 260 ? 22.859 -20.062 1.912 1 98 260 PRO B C 1
ATOM 4749 O O . PRO B 1 260 ? 22.25 -20.094 2.984 1 98 260 PRO B O 1
ATOM 4752 N N . ALA B 1 261 ? 24.062 -19.562 1.761 1 98.12 261 ALA B N 1
ATOM 4753 C CA . ALA B 1 261 ? 24.75 -18.859 2.834 1 98.12 261 ALA B CA 1
ATOM 4754 C C . ALA B 1 261 ? 24.25 -17.406 2.938 1 98.12 261 ALA B C 1
ATOM 4756 O O . ALA B 1 261 ? 24.938 -16.484 2.498 1 98.12 261 ALA B O 1
ATOM 4757 N N . LEU B 1 262 ? 23.188 -17.188 3.615 1 98.25 262 LEU B N 1
ATOM 4758 C CA . LEU B 1 262 ? 22.438 -15.945 3.623 1 98.25 262 LEU B CA 1
ATOM 4759 C C . LEU B 1 262 ? 23.25 -14.82 4.258 1 98.25 262 LEU B C 1
ATOM 4761 O O . LEU B 1 262 ? 23.016 -13.641 3.98 1 98.25 262 LEU B O 1
ATOM 4765 N N . HIS B 1 263 ? 24.188 -15.164 5.125 1 97.06 263 HIS B N 1
ATOM 4766 C CA . HIS B 1 263 ? 24.922 -14.164 5.883 1 97.06 263 HIS B CA 1
ATOM 4767 C C . HIS B 1 263 ? 25.766 -13.289 4.961 1 97.06 263 HIS B C 1
ATOM 4769 O O . HIS B 1 263 ? 26.109 -12.156 5.316 1 97.06 263 HIS B O 1
ATOM 4775 N N . TYR B 1 264 ? 26.109 -13.781 3.75 1 94.19 264 TYR B N 1
ATOM 4776 C CA . TYR B 1 264 ? 26.891 -12.953 2.828 1 94.19 264 TYR B CA 1
ATOM 4777 C C . TYR B 1 264 ? 26.109 -11.711 2.416 1 94.19 264 TYR B C 1
ATOM 4779 O O . TYR B 1 264 ? 26.641 -10.602 2.424 1 94.19 264 TYR B O 1
ATOM 4787 N N . TYR B 1 265 ? 24.797 -11.797 2.096 1 94.06 265 TYR B N 1
ATOM 4788 C CA . TYR B 1 265 ? 23.906 -10.68 1.793 1 94.06 265 TYR B CA 1
ATOM 4789 C C . TYR B 1 265 ? 23.625 -9.859 3.045 1 94.06 265 TYR B C 1
ATOM 4791 O O . TYR B 1 265 ? 23.719 -8.625 3.025 1 94.06 265 TYR B O 1
ATOM 4799 N N . ASN B 1 266 ? 23.344 -10.602 4.035 1 97.62 266 ASN B N 1
ATOM 4800 C CA . ASN B 1 266 ? 22.766 -9.953 5.207 1 97.62 266 ASN B CA 1
ATOM 4801 C C . ASN B 1 266 ? 23.812 -9.188 6 1 97.62 266 ASN B C 1
ATOM 4803 O O . ASN B 1 266 ? 23.484 -8.328 6.816 1 97.62 266 ASN B O 1
ATOM 4807 N N . SER B 1 267 ? 25.078 -9.461 5.746 1 97.31 267 SER B N 1
ATOM 4808 C CA . SER B 1 267 ? 26.156 -8.805 6.465 1 97.31 267 SER B CA 1
ATOM 4809 C C . SER B 1 267 ? 26.266 -7.332 6.078 1 97.31 267 SER B C 1
ATOM 4811 O O . SER B 1 267 ? 26.844 -6.531 6.809 1 97.31 267 SER B O 1
ATOM 4813 N N . TYR B 1 268 ? 25.656 -6.949 4.984 1 98 268 TYR B N 1
ATOM 4814 C CA . TYR B 1 268 ? 25.719 -5.559 4.547 1 98 268 TYR B CA 1
ATOM 4815 C C . TYR B 1 268 ? 24.672 -4.715 5.277 1 98 268 TYR B C 1
ATOM 4817 O O . TYR B 1 268 ? 24.656 -3.49 5.141 1 98 268 TYR B O 1
ATOM 4825 N N . GLY B 1 269 ? 23.766 -5.352 6.039 1 97.69 269 GLY B N 1
ATOM 4826 C CA . GLY B 1 269 ? 22.781 -4.613 6.824 1 97.69 269 GLY B CA 1
ATOM 4827 C C . GLY B 1 269 ? 21.359 -5.098 6.609 1 97.69 269 GLY B C 1
ATOM 4828 O O . GLY B 1 269 ? 20.453 -4.742 7.371 1 97.69 269 GLY B O 1
ATOM 4829 N N . GLY B 1 270 ? 21.125 -5.945 5.555 1 97.81 270 GLY B N 1
ATOM 4830 C CA . GLY B 1 270 ? 19.781 -6.438 5.285 1 97.81 270 GLY B CA 1
ATOM 4831 C C . GLY B 1 270 ? 18.766 -5.328 5.125 1 97.81 270 GLY B C 1
ATOM 4832 O O . GLY B 1 270 ? 18.984 -4.367 4.387 1 97.81 270 GLY B O 1
ATOM 4833 N N . TRP B 1 271 ? 17.625 -5.492 5.812 1 97.94 271 TRP B N 1
ATOM 4834 C CA . TRP B 1 271 ? 16.547 -4.516 5.754 1 97.94 271 TRP B CA 1
ATOM 4835 C C . TRP B 1 271 ? 17 -3.162 6.281 1 97.94 271 TRP B C 1
ATOM 4837 O O . TRP B 1 271 ? 16.359 -2.139 6.02 1 97.94 271 TRP B O 1
ATOM 4847 N N . ASN B 1 272 ? 18.094 -3.127 6.996 1 97.56 272 ASN B N 1
ATOM 4848 C CA . ASN B 1 272 ? 18.547 -1.891 7.629 1 97.56 272 ASN B CA 1
ATOM 4849 C C . ASN B 1 272 ? 19.797 -1.342 6.969 1 97.56 272 ASN B C 1
ATOM 4851 O O . ASN B 1 272 ? 20.531 -0.561 7.578 1 97.56 272 ASN B O 1
ATOM 4855 N N . ILE B 1 273 ? 20.047 -1.798 5.746 1 98.25 273 ILE B N 1
ATOM 4856 C CA . ILE B 1 273 ? 21.234 -1.311 5.059 1 98.25 273 ILE B CA 1
ATOM 4857 C C . ILE B 1 273 ? 21.172 0.21 4.934 1 98.25 273 ILE B C 1
ATOM 4859 O O . ILE B 1 273 ? 20.109 0.772 4.648 1 98.25 273 ILE B O 1
ATOM 4863 N N . GLN B 1 274 ? 22.297 0.821 5.199 1 97.81 274 GLN B N 1
ATOM 4864 C CA . GLN B 1 274 ? 22.453 2.268 5.066 1 97.81 274 GLN B CA 1
ATOM 4865 C C . GLN B 1 274 ? 23.875 2.643 4.707 1 97.81 274 GLN B C 1
ATOM 4867 O O . GLN B 1 274 ? 24.828 1.973 5.125 1 97.81 274 GLN B O 1
ATOM 4872 N N . ALA B 1 275 ? 23.984 3.592 3.949 1 98.44 275 ALA B N 1
ATOM 4873 C CA . ALA B 1 275 ? 25.25 4.266 3.633 1 98.44 275 ALA B CA 1
ATOM 4874 C C . ALA B 1 275 ? 25.016 5.723 3.254 1 98.44 275 ALA B C 1
ATOM 4876 O O . ALA B 1 275 ? 23.938 6.074 2.76 1 98.44 275 ALA B O 1
ATOM 4877 N N . LYS B 1 276 ? 26.031 6.539 3.623 1 97.69 276 LYS B N 1
ATOM 4878 C CA . LYS B 1 276 ? 25.906 7.941 3.229 1 97.69 276 LYS B CA 1
ATOM 4879 C C . LYS B 1 276 ? 25.656 8.07 1.729 1 97.69 276 LYS B C 1
ATOM 4881 O O . LYS B 1 276 ? 26.344 7.438 0.923 1 97.69 276 LYS B O 1
ATOM 4886 N N . ASN B 1 277 ? 24.688 8.805 1.282 1 98.31 277 ASN B N 1
ATOM 4887 C CA . ASN B 1 277 ? 24.328 9.109 -0.101 1 98.31 277 ASN B CA 1
ATOM 4888 C C . ASN B 1 277 ? 23.875 7.867 -0.854 1 98.31 277 ASN B C 1
ATOM 4890 O O . ASN B 1 277 ? 24.094 7.754 -2.062 1 98.31 277 ASN B O 1
ATOM 4894 N N . LEU B 1 278 ? 23.406 6.887 -0.145 1 98.88 278 LEU B N 1
ATOM 4895 C CA . LEU B 1 278 ? 22.672 5.777 -0.741 1 98.88 278 LEU B CA 1
ATOM 4896 C C . LEU B 1 278 ? 21.156 6 -0.612 1 98.88 278 LEU B C 1
ATOM 4898 O O . LEU B 1 278 ? 20.641 6.09 0.499 1 98.88 278 LEU B O 1
ATOM 4902 N N . ALA B 1 279 ? 20.531 6.176 -1.697 1 98.88 279 ALA B N 1
ATOM 4903 C CA . ALA B 1 279 ? 19.078 6.277 -1.719 1 98.88 279 ALA B CA 1
ATOM 4904 C C . ALA B 1 279 ? 18.438 4.922 -2.014 1 98.88 279 ALA B C 1
ATOM 4906 O O . ALA B 1 279 ? 18.906 4.18 -2.877 1 98.88 279 ALA B O 1
ATOM 4907 N N . LEU B 1 280 ? 17.469 4.555 -1.271 1 98.94 280 LEU B N 1
ATOM 4908 C CA . LEU B 1 280 ? 16.688 3.334 -1.495 1 98.94 280 LEU B CA 1
ATOM 4909 C C . LEU B 1 280 ? 15.242 3.662 -1.821 1 98.94 280 LEU B C 1
ATOM 4911 O O . LEU B 1 280 ? 14.578 4.379 -1.068 1 98.94 280 LEU B O 1
ATOM 4915 N N . ILE B 1 281 ? 14.75 3.201 -2.971 1 98.94 281 ILE B N 1
ATOM 4916 C CA . ILE B 1 281 ? 13.406 3.514 -3.443 1 98.94 281 ILE B CA 1
ATOM 4917 C C . ILE B 1 281 ? 12.68 2.227 -3.834 1 98.94 281 ILE B C 1
ATOM 4919 O O . ILE B 1 281 ? 13.266 1.343 -4.461 1 98.94 281 ILE B O 1
ATOM 4923 N N . ASP B 1 282 ? 11.438 2.01 -3.387 1 98.88 282 ASP B N 1
ATOM 4924 C CA . ASP B 1 282 ? 10.656 0.796 -3.607 1 98.88 282 ASP B CA 1
ATOM 4925 C C . ASP B 1 282 ? 9.227 1.131 -4.023 1 98.88 282 ASP B C 1
ATOM 4927 O O . ASP B 1 282 ? 8.766 2.264 -3.846 1 98.88 282 ASP B O 1
ATOM 4931 N N . GLY B 1 283 ? 8.586 0.194 -4.672 1 98.75 283 GLY B N 1
ATOM 4932 C CA . GLY B 1 283 ? 7.16 0.271 -4.926 1 98.75 283 GLY B CA 1
ATOM 4933 C C . GLY B 1 283 ? 6.336 -0.554 -3.951 1 98.75 283 GLY B C 1
ATOM 4934 O O . GLY B 1 283 ? 6.711 -1.68 -3.615 1 98.75 283 GLY B O 1
ATOM 4935 N N . ASN B 1 284 ? 5.203 -0.004 -3.568 1 98.06 284 ASN B N 1
ATOM 4936 C CA . ASN B 1 284 ? 4.473 -0.613 -2.461 1 98.06 284 ASN B CA 1
ATOM 4937 C C . ASN B 1 284 ? 3.74 -1.878 -2.9 1 98.06 284 ASN B C 1
ATOM 4939 O O . ASN B 1 284 ? 3.268 -2.648 -2.062 1 98.06 284 ASN B O 1
ATOM 4943 N N . THR B 1 285 ? 3.57 -2.145 -4.199 1 98.56 285 THR B N 1
ATOM 4944 C CA . THR B 1 285 ? 2.92 -3.369 -4.652 1 98.56 285 THR B CA 1
ATOM 4945 C C . THR B 1 285 ? 3.938 -4.324 -5.27 1 98.56 285 THR B C 1
ATOM 4947 O O . THR B 1 285 ? 3.564 -5.309 -5.91 1 98.56 285 THR B O 1
ATOM 4950 N N . ASP B 1 286 ? 5.199 -3.965 -5.098 1 98.75 286 ASP B N 1
ATOM 4951 C CA . ASP B 1 286 ? 6.305 -4.77 -5.609 1 98.75 286 ASP B CA 1
ATOM 4952 C C . ASP B 1 286 ? 6.332 -6.145 -4.945 1 98.75 286 ASP B C 1
ATOM 4954 O O . ASP B 1 286 ? 6.41 -6.246 -3.719 1 98.75 286 ASP B O 1
ATOM 4958 N N . VAL B 1 287 ? 6.379 -7.188 -5.73 1 98.69 287 VAL B N 1
ATOM 4959 C CA . VAL B 1 287 ? 6.414 -8.547 -5.199 1 98.69 287 VAL B CA 1
ATOM 4960 C C . VAL B 1 287 ? 7.758 -8.797 -4.52 1 98.69 287 VAL B C 1
ATOM 4962 O O . VAL B 1 287 ? 7.887 -9.719 -3.707 1 98.69 287 VAL B O 1
ATOM 4965 N N . TRP B 1 288 ? 8.75 -8 -4.754 1 98.56 288 TRP B N 1
ATOM 4966 C CA . TRP B 1 288 ? 10.07 -8.148 -4.141 1 98.56 288 TRP B CA 1
ATOM 4967 C C . TRP B 1 288 ? 10.195 -7.254 -2.912 1 98.56 288 TRP B C 1
ATOM 4969 O O . TRP B 1 288 ? 11.234 -7.25 -2.246 1 98.56 288 TRP B O 1
ATOM 4979 N N . LEU B 1 289 ? 9.18 -6.516 -2.537 1 98.62 289 LEU B N 1
ATOM 4980 C CA . LEU B 1 289 ? 9.258 -5.488 -1.506 1 98.62 289 LEU B CA 1
ATOM 4981 C C . LEU B 1 289 ? 9.797 -6.066 -0.201 1 98.62 289 LEU B C 1
ATOM 4983 O O . LEU B 1 289 ? 10.594 -5.426 0.486 1 98.62 289 LEU B O 1
ATOM 4987 N N . ASP B 1 290 ? 9.383 -7.246 0.139 1 98.25 290 ASP B N 1
ATOM 4988 C CA . ASP B 1 290 ? 9.711 -7.793 1.451 1 98.25 290 ASP B CA 1
ATOM 4989 C C . ASP B 1 290 ? 11.148 -8.305 1.487 1 98.25 290 ASP B C 1
ATOM 4991 O O . ASP B 1 290 ? 11.609 -8.82 2.512 1 98.25 290 ASP B O 1
ATOM 4995 N N . LEU B 1 291 ? 11.906 -8.125 0.427 1 98.5 291 LEU B N 1
ATOM 4996 C CA . LEU B 1 291 ? 13.352 -8.297 0.43 1 98.5 291 LEU B CA 1
ATOM 4997 C C . LEU B 1 291 ? 14.062 -6.957 0.303 1 98.5 291 LEU B C 1
ATOM 4999 O O . LEU B 1 291 ? 15.273 -6.906 0.1 1 98.5 291 LEU B O 1
ATOM 5003 N N . CYS B 1 292 ? 13.344 -5.91 0.341 1 98.44 292 CYS B N 1
ATOM 5004 C CA . CYS B 1 292 ? 13.883 -4.566 0.148 1 98.44 292 CYS B CA 1
ATOM 5005 C C . CYS B 1 292 ? 13.773 -3.744 1.427 1 98.44 292 CYS B C 1
ATOM 5007 O O . CYS B 1 292 ? 13.266 -4.234 2.441 1 98.44 292 CYS B O 1
ATOM 5009 N N . TYR B 1 293 ? 14.258 -2.521 1.352 1 98.5 293 TYR B N 1
ATOM 5010 C CA . TYR B 1 293 ? 14.383 -1.612 2.484 1 98.5 293 TYR B CA 1
ATOM 5011 C C . TYR B 1 293 ? 13.023 -1.332 3.113 1 98.5 293 TYR B C 1
ATOM 5013 O O . TYR B 1 293 ? 12.898 -1.267 4.34 1 98.5 293 TYR B O 1
ATOM 5021 N N . HIS B 1 294 ? 11.969 -1.232 2.32 1 98.38 294 HIS B N 1
ATOM 5022 C CA . HIS B 1 294 ? 10.656 -0.85 2.824 1 98.38 294 HIS B CA 1
ATOM 5023 C C . HIS B 1 294 ? 9.789 -2.076 3.1 1 98.38 294 HIS B C 1
ATOM 5025 O O . HIS B 1 294 ? 8.562 -1.997 3.059 1 98.38 294 HIS B O 1
ATOM 5031 N N . SER B 1 295 ? 10.375 -3.15 3.428 1 98.19 295 SER B N 1
ATOM 5032 C CA . SER B 1 295 ? 9.688 -4.406 3.699 1 98.19 295 SER B CA 1
ATOM 5033 C C . SER B 1 295 ? 8.562 -4.211 4.707 1 98.19 295 SER B C 1
ATOM 5035 O O . SER B 1 295 ? 8.719 -3.479 5.688 1 98.19 295 SER B O 1
ATOM 5037 N N . ASN B 1 296 ? 7.418 -4.902 4.465 1 95.38 296 ASN B N 1
ATOM 5038 C CA . ASN B 1 296 ? 6.32 -4.938 5.43 1 95.38 296 ASN B CA 1
ATOM 5039 C C . ASN B 1 296 ? 6.676 -5.777 6.648 1 95.38 296 ASN B C 1
ATOM 5041 O O . ASN B 1 296 ? 5.949 -5.777 7.645 1 95.38 296 ASN B O 1
ATOM 5045 N N . LEU B 1 297 ? 7.727 -6.461 6.578 1 94.69 297 LEU B N 1
ATOM 5046 C CA . LEU B 1 297 ? 8.125 -7.359 7.652 1 94.69 297 LEU B CA 1
ATOM 5047 C C . LEU B 1 297 ? 8.969 -6.625 8.688 1 94.69 297 LEU B C 1
ATOM 5049 O O . LEU B 1 297 ? 9.273 -7.176 9.75 1 94.69 297 LEU B O 1
ATOM 5053 N N . VAL B 1 298 ? 9.258 -5.422 8.305 1 92.88 298 VAL B N 1
ATOM 5054 C CA . VAL B 1 298 ? 9.961 -4.578 9.266 1 92.88 298 VAL B CA 1
ATOM 5055 C C . VAL B 1 298 ? 8.953 -3.766 10.078 1 92.88 298 VAL B C 1
ATOM 5057 O O . VAL B 1 298 ? 7.965 -3.275 9.531 1 92.88 298 VAL B O 1
ATOM 5060 N N . ASP B 1 299 ? 8.891 -3.791 11.359 1 77.5 299 ASP B N 1
ATOM 5061 C CA . ASP B 1 299 ? 7.863 -3.271 12.266 1 77.5 299 ASP B CA 1
ATOM 5062 C C . ASP B 1 299 ? 7.98 -1.756 12.414 1 77.5 299 ASP B C 1
ATOM 5064 O O . ASP B 1 299 ? 7.336 -1.161 13.281 1 77.5 299 ASP B O 1
ATOM 5068 N N . LYS B 1 300 ? 8.711 -1.049 11.539 1 85 300 LYS B N 1
ATOM 5069 C CA . LYS B 1 300 ? 8.867 0.384 11.773 1 85 300 LYS B CA 1
ATOM 5070 C C . LYS B 1 300 ? 8.594 1.183 10.5 1 85 300 LYS B C 1
ATOM 5072 O O . LYS B 1 300 ? 8.938 0.746 9.398 1 85 300 LYS B O 1
ATOM 5077 N N . LEU B 1 301 ? 7.832 2.285 10.766 1 93.31 301 LEU B N 1
ATOM 5078 C CA . LEU B 1 301 ? 7.719 3.285 9.711 1 93.31 301 LEU B CA 1
ATOM 5079 C C . LEU B 1 301 ? 9.078 3.896 9.391 1 93.31 301 LEU B C 1
ATOM 5081 O O . LEU B 1 301 ? 9.773 4.387 10.289 1 93.31 301 LEU B O 1
ATOM 5085 N N . ARG B 1 302 ? 9.5 3.799 8.211 1 96.25 302 ARG B N 1
ATOM 5086 C CA . ARG B 1 302 ? 10.797 4.328 7.801 1 96.25 302 ARG B CA 1
ATOM 5087 C C . ARG B 1 302 ? 10.688 5.793 7.391 1 96.25 302 ARG B C 1
ATOM 5089 O O . ARG B 1 302 ? 9.969 6.121 6.441 1 96.25 302 ARG B O 1
ATOM 5096 N N . ILE B 1 303 ? 11.312 6.602 8.125 1 97.38 303 ILE B N 1
ATOM 5097 C CA . ILE B 1 303 ? 11.328 8.023 7.816 1 97.38 303 ILE B CA 1
ATOM 5098 C C . ILE B 1 303 ? 12.633 8.383 7.109 1 97.38 303 ILE B C 1
ATOM 5100 O O . ILE B 1 303 ? 13.719 8.102 7.613 1 97.38 303 ILE B O 1
ATOM 5104 N N . SER B 1 304 ? 12.609 8.945 5.957 1 98.06 304 SER B N 1
ATOM 5105 C CA . SER B 1 304 ? 13.734 9.328 5.113 1 98.06 304 SER B CA 1
ATOM 5106 C C . SER B 1 304 ? 14.562 10.438 5.758 1 98.06 304 SER B C 1
ATOM 5108 O O . SER B 1 304 ? 14.141 11.031 6.758 1 98.06 304 SER B O 1
ATOM 5110 N N . SER B 1 305 ? 15.766 10.664 5.309 1 96.75 305 SER B N 1
ATOM 5111 C CA . SER B 1 305 ? 16.625 11.789 5.676 1 96.75 305 SER B CA 1
ATOM 5112 C C . SER B 1 305 ? 17.531 12.188 4.516 1 96.75 305 SER B C 1
ATOM 5114 O O . SER B 1 305 ? 17.641 11.461 3.525 1 96.75 305 SER B O 1
ATOM 5116 N N . ASP B 1 306 ? 18.156 13.336 4.613 1 93.5 306 ASP B N 1
ATOM 5117 C CA . ASP B 1 306 ? 19.047 13.812 3.553 1 93.5 306 ASP B CA 1
ATOM 5118 C C . ASP B 1 306 ? 20.266 12.898 3.414 1 93.5 306 ASP B C 1
ATOM 5120 O O . ASP B 1 306 ? 20.766 12.68 2.307 1 93.5 306 ASP B O 1
ATOM 5124 N N . LEU B 1 307 ? 20.734 12.391 4.535 1 95.06 307 LEU B N 1
ATOM 5125 C CA . LEU B 1 307 ? 21.938 11.562 4.527 1 95.06 307 LEU B CA 1
ATOM 5126 C C . LEU B 1 307 ? 21.609 10.148 4.07 1 95.06 307 LEU B C 1
ATOM 5128 O O . LEU B 1 307 ? 22.453 9.484 3.457 1 95.06 307 LEU B O 1
ATOM 5132 N N . HIS B 1 308 ? 20.5 9.648 4.414 1 98 308 HIS B N 1
ATOM 5133 C CA . HIS B 1 308 ? 20.031 8.32 4.059 1 98 308 HIS B CA 1
ATOM 5134 C C . HIS B 1 308 ? 18.625 8.375 3.441 1 98 308 HIS B C 1
ATOM 5136 O O . HIS B 1 308 ? 17.672 7.871 4.027 1 98 308 HIS B O 1
ATOM 5142 N N . PRO B 1 309 ? 18.562 8.883 2.219 1 98.62 309 PRO B N 1
ATOM 5143 C CA . PRO B 1 309 ? 17.25 9.086 1.608 1 98.62 309 PRO B CA 1
ATOM 5144 C C . PRO B 1 309 ? 16.562 7.773 1.257 1 98.62 309 PRO B C 1
ATOM 5146 O O . PRO B 1 309 ? 17.219 6.812 0.852 1 98.62 309 PRO B O 1
ATOM 5149 N N . SER B 1 310 ? 15.312 7.688 1.404 1 98.81 310 SER B N 1
ATOM 5150 C CA . SER B 1 310 ? 14.484 6.551 1.012 1 98.81 310 SER B CA 1
ATOM 5151 C C . SER B 1 310 ? 13.094 7 0.575 1 98.81 310 SER B C 1
ATOM 5153 O O . SER B 1 310 ? 12.641 8.078 0.952 1 98.81 310 SER B O 1
ATOM 5155 N N . TYR B 1 311 ? 12.438 6.227 -0.272 1 98.88 311 TYR B N 1
ATOM 5156 C CA . TYR B 1 311 ? 11.156 6.59 -0.857 1 98.88 311 TYR B CA 1
ATOM 5157 C C . TYR B 1 311 ? 10.328 5.352 -1.171 1 98.88 311 TYR B C 1
ATOM 5159 O O . TYR B 1 311 ? 10.828 4.395 -1.761 1 98.88 311 TYR B O 1
ATOM 5167 N N . LEU B 1 312 ? 9.062 5.27 -0.722 1 98.81 312 LEU B N 1
ATOM 5168 C CA . LEU B 1 312 ? 8.109 4.223 -1.067 1 98.81 312 LEU B CA 1
ATOM 5169 C C . LEU B 1 312 ? 7.008 4.77 -1.968 1 98.81 312 LEU B C 1
ATOM 5171 O O . LEU B 1 312 ? 6.215 5.617 -1.543 1 98.81 312 LEU B O 1
ATOM 5175 N N . ILE B 1 313 ? 6.945 4.336 -3.193 1 98.88 313 ILE B N 1
ATOM 5176 C CA . ILE B 1 313 ? 6.016 4.863 -4.184 1 98.88 313 ILE B CA 1
ATOM 5177 C C . ILE B 1 313 ? 4.66 4.176 -4.039 1 98.88 313 ILE B C 1
ATOM 5179 O O . ILE B 1 313 ? 4.559 2.953 -4.164 1 98.88 313 ILE B O 1
ATOM 5183 N N . ALA B 1 314 ? 3.627 4.941 -3.842 1 98.56 314 ALA B N 1
ATOM 5184 C CA . ALA B 1 314 ? 2.268 4.422 -3.727 1 98.56 314 ALA B CA 1
ATOM 5185 C C . ALA B 1 314 ? 1.823 3.752 -5.023 1 98.56 314 ALA B C 1
ATOM 5187 O O . ALA B 1 314 ? 1.887 4.359 -6.098 1 98.56 314 ALA B O 1
ATOM 5188 N N . GLY B 1 315 ? 1.413 2.484 -4.895 1 98.44 315 GLY B N 1
ATOM 5189 C CA . GLY B 1 315 ? 0.825 1.762 -6.012 1 98.44 315 GLY B CA 1
ATOM 5190 C C . GLY B 1 315 ? 1.858 1.219 -6.98 1 98.44 315 GLY B C 1
ATOM 5191 O O . GLY B 1 315 ? 1.516 0.503 -7.922 1 98.44 315 GLY B O 1
ATOM 5192 N N . ALA B 1 316 ? 3.127 1.528 -6.797 1 98.75 316 ALA B N 1
ATOM 5193 C CA . ALA B 1 316 ? 4.141 1.157 -7.781 1 98.75 316 ALA B CA 1
ATOM 5194 C C . ALA B 1 316 ? 4.602 -0.282 -7.574 1 98.75 316 ALA B C 1
ATOM 5196 O O . ALA B 1 316 ? 4.578 -0.795 -6.453 1 98.75 316 ALA B O 1
ATOM 5197 N N . GLY B 1 317 ? 4.996 -0.903 -8.703 1 98.5 317 GLY B N 1
ATOM 5198 C CA . GLY B 1 317 ? 5.543 -2.25 -8.688 1 98.5 317 GLY B CA 1
ATOM 5199 C C . GLY B 1 317 ? 7.059 -2.277 -8.742 1 98.5 317 GLY B C 1
ATOM 5200 O O . GLY B 1 317 ? 7.719 -1.377 -8.219 1 98.5 317 GLY B O 1
ATOM 5201 N N . HIS B 1 318 ? 7.582 -3.332 -9.336 1 98.5 318 HIS B N 1
ATOM 5202 C CA . HIS B 1 318 ? 9.008 -3.641 -9.359 1 98.5 318 HIS B CA 1
ATOM 5203 C C . HIS B 1 318 ? 9.789 -2.572 -10.125 1 98.5 318 HIS B C 1
ATOM 5205 O O . HIS B 1 318 ? 9.703 -2.488 -11.352 1 98.5 318 HIS B O 1
ATOM 5211 N N . HIS B 1 319 ? 10.516 -1.662 -9.375 1 98 319 HIS B N 1
ATOM 5212 C CA . HIS B 1 319 ? 11.352 -0.538 -9.766 1 98 319 HIS B CA 1
ATOM 5213 C C . HIS B 1 319 ? 10.688 0.295 -10.859 1 98 319 HIS B C 1
ATOM 5215 O O . HIS B 1 319 ? 11.289 0.568 -11.898 1 98 319 HIS B O 1
ATOM 5221 N N . TRP B 1 320 ? 9.469 0.632 -10.633 1 98.5 320 TRP B N 1
ATOM 5222 C CA . TRP B 1 320 ? 8.711 1.438 -11.586 1 98.5 320 TRP B CA 1
ATOM 5223 C C . TRP B 1 320 ? 9.391 2.781 -11.828 1 98.5 320 TRP B C 1
ATOM 5225 O O . TRP B 1 320 ? 9.188 3.41 -12.867 1 98.5 320 TRP B O 1
ATOM 5235 N N . ASP B 1 321 ? 10.18 3.248 -10.914 1 98.44 321 ASP B N 1
ATOM 5236 C CA . ASP B 1 321 ? 10.859 4.535 -11.039 1 98.44 321 ASP B CA 1
ATOM 5237 C C . ASP B 1 321 ? 11.906 4.496 -12.148 1 98.44 321 ASP B C 1
ATOM 5239 O O . ASP B 1 321 ? 12.383 5.539 -12.602 1 98.44 321 ASP B O 1
ATOM 5243 N N . SER B 1 322 ? 12.273 3.232 -12.594 1 97.62 322 SER B N 1
ATOM 5244 C CA . SER B 1 322 ? 13.25 3.102 -13.672 1 97.62 322 SER B CA 1
ATOM 5245 C C . SER B 1 322 ? 12.648 3.498 -15.016 1 97.62 322 SER B C 1
ATOM 5247 O O . SER B 1 322 ? 13.375 3.689 -15.992 1 97.62 322 SER B O 1
ATOM 5249 N N . TYR B 1 323 ? 11.352 3.611 -15.031 1 96.5 323 TYR B N 1
ATOM 5250 C CA . TYR B 1 323 ? 10.641 3.895 -16.281 1 96.5 323 TYR B CA 1
ATOM 5251 C C . TYR B 1 323 ? 10.086 5.312 -16.281 1 96.5 323 TYR B C 1
ATOM 5253 O O . TYR B 1 323 ? 9.312 5.688 -15.391 1 96.5 323 TYR B O 1
ATOM 5261 N N . GLY B 1 324 ? 10.609 6.16 -17.094 1 93.62 324 GLY B N 1
ATOM 5262 C CA . GLY B 1 324 ? 10.164 7.543 -17.188 1 93.62 324 GLY B CA 1
ATOM 5263 C C . GLY B 1 324 ? 9.945 8.008 -18.609 1 93.62 324 GLY B C 1
ATOM 5264 O O . GLY B 1 324 ? 10.242 7.281 -19.562 1 93.62 324 GLY B O 1
ATOM 5265 N N . ILE B 1 325 ? 9.258 9.055 -18.703 1 91.5 325 ILE B N 1
ATOM 5266 C CA . ILE B 1 325 ? 9.125 9.758 -19.984 1 91.5 325 ILE B CA 1
ATOM 5267 C C . ILE B 1 325 ? 9.875 11.094 -19.906 1 91.5 325 ILE B C 1
ATOM 5269 O O . ILE B 1 325 ? 10.273 11.531 -18.828 1 91.5 325 ILE B O 1
ATOM 5273 N N . LYS B 1 326 ? 10.086 11.703 -21.062 1 90.62 326 LYS B N 1
ATOM 5274 C CA . LYS B 1 326 ? 10.914 12.898 -21.109 1 90.62 326 LYS B CA 1
ATOM 5275 C C . LYS B 1 326 ? 10.273 14.047 -20.328 1 90.62 326 LYS B C 1
ATOM 5277 O O . LYS B 1 326 ? 10.953 14.742 -19.578 1 90.62 326 LYS B O 1
ATOM 5282 N N . HIS B 1 327 ? 9.008 14.195 -20.453 1 94.06 327 HIS B N 1
ATOM 5283 C CA . HIS B 1 327 ? 8.297 15.242 -19.734 1 94.06 327 HIS B CA 1
ATOM 5284 C C . HIS B 1 327 ? 7.762 14.727 -18.406 1 94.06 327 HIS B C 1
ATOM 5286 O O . HIS B 1 327 ? 6.598 14.336 -18.312 1 94.06 327 HIS B O 1
ATOM 5292 N N . VAL B 1 328 ? 8.586 14.867 -17.328 1 94.06 328 VAL B N 1
ATOM 5293 C CA . VAL B 1 328 ? 8.32 14.305 -16.016 1 94.06 328 VAL B CA 1
ATOM 5294 C C . VAL B 1 328 ? 6.969 14.789 -15.5 1 94.06 328 VAL B C 1
ATOM 5296 O O . VAL B 1 328 ? 6.215 14.031 -14.883 1 94.06 328 VAL B O 1
ATOM 5299 N N . LEU B 1 329 ? 6.609 16.047 -15.766 1 94.12 329 LEU B N 1
ATOM 5300 C CA . LEU B 1 329 ? 5.391 16.641 -15.242 1 94.12 329 LEU B CA 1
ATOM 5301 C C . LEU B 1 329 ? 4.156 15.984 -15.852 1 94.12 329 LEU B C 1
ATOM 5303 O O . LEU B 1 329 ? 3.043 16.156 -15.352 1 94.12 329 LEU B O 1
ATOM 5307 N N . ALA B 1 330 ? 4.34 15.227 -16.922 1 94.12 330 ALA B N 1
ATOM 5308 C CA . ALA B 1 330 ? 3.234 14.547 -17.594 1 94.12 330 ALA B CA 1
ATOM 5309 C C . ALA B 1 330 ? 3.031 13.141 -17.031 1 94.12 330 ALA B C 1
ATOM 5311 O O . ALA B 1 330 ? 2.072 12.453 -17.391 1 94.12 330 ALA B O 1
ATOM 5312 N N . GLU B 1 331 ? 3.906 12.688 -16.156 1 96.31 331 GLU B N 1
ATOM 5313 C CA . GLU B 1 331 ? 3.768 11.383 -15.523 1 96.31 331 GLU B CA 1
ATOM 5314 C C . GLU B 1 331 ? 2.635 11.375 -14.5 1 96.31 331 GLU B C 1
ATOM 5316 O O . GLU B 1 331 ? 2.234 12.43 -14.008 1 96.31 331 GLU B O 1
ATOM 5321 N N . PRO B 1 332 ? 2.074 10.156 -14.188 1 96.12 332 PRO B N 1
ATOM 5322 C CA . PRO B 1 332 ? 1.086 10.094 -13.109 1 96.12 332 PRO B CA 1
ATOM 5323 C C . PRO B 1 332 ? 1.628 10.609 -11.773 1 96.12 332 PRO B C 1
ATOM 5325 O O . PRO B 1 332 ? 2.826 10.5 -11.508 1 96.12 332 PRO B O 1
ATOM 5328 N N . GLN B 1 333 ? 0.799 11.133 -10.938 1 97.5 333 GLN B N 1
ATOM 5329 C CA . GLN B 1 333 ? 1.158 11.977 -9.812 1 97.5 333 GLN B CA 1
ATOM 5330 C C . GLN B 1 333 ? 2.193 11.305 -8.922 1 97.5 333 GLN B C 1
ATOM 5332 O O . GLN B 1 333 ? 3.17 11.93 -8.5 1 97.5 333 GLN B O 1
ATOM 5337 N N . PHE B 1 334 ? 2.029 9.977 -8.602 1 98.31 334 PHE B N 1
ATOM 5338 C CA . PHE B 1 334 ? 2.951 9.352 -7.656 1 98.31 334 PHE B CA 1
ATOM 5339 C C . PHE B 1 334 ? 4.281 9.031 -8.328 1 98.31 334 PHE B C 1
ATOM 5341 O O . PHE B 1 334 ? 5.332 9.078 -7.691 1 98.31 334 PHE B O 1
ATOM 5348 N N . ILE B 1 335 ? 4.281 8.664 -9.617 1 98.44 335 ILE B N 1
ATOM 5349 C CA . ILE B 1 335 ? 5.512 8.445 -10.375 1 98.44 335 ILE B CA 1
ATOM 5350 C C . ILE B 1 335 ? 6.242 9.773 -10.57 1 98.44 335 ILE B C 1
ATOM 5352 O O . ILE B 1 335 ? 7.457 9.852 -10.391 1 98.44 335 ILE B O 1
ATOM 5356 N N . ARG B 1 336 ? 5.508 10.812 -10.906 1 98.19 336 ARG B N 1
ATOM 5357 C CA . ARG B 1 336 ? 6.059 12.156 -11.062 1 98.19 336 ARG B CA 1
ATOM 5358 C C . ARG B 1 336 ? 6.809 12.586 -9.805 1 98.19 336 ARG B C 1
ATOM 5360 O O . ARG B 1 336 ? 7.969 13 -9.883 1 98.19 336 ARG B O 1
ATOM 5367 N N . GLU B 1 337 ? 6.137 12.453 -8.641 1 98.38 337 GLU B N 1
ATOM 5368 C CA . GLU B 1 337 ? 6.742 12.906 -7.391 1 98.38 337 GLU B CA 1
ATOM 5369 C C . GLU B 1 337 ? 7.98 12.086 -7.051 1 98.38 337 GLU B C 1
ATOM 5371 O O . GLU B 1 337 ? 8.945 12.609 -6.48 1 98.38 337 GLU B O 1
ATOM 5376 N N . ALA B 1 338 ? 7.98 10.789 -7.355 1 98.62 338 ALA B N 1
ATOM 5377 C CA . ALA B 1 338 ? 9.156 9.953 -7.145 1 98.62 338 ALA B CA 1
ATOM 5378 C C . ALA B 1 338 ? 10.328 10.422 -8 1 98.62 338 ALA B C 1
ATOM 5380 O O . ALA B 1 338 ? 11.461 10.508 -7.523 1 98.62 338 ALA B O 1
ATOM 5381 N N . HIS B 1 339 ? 10.047 10.711 -9.273 1 98.5 339 HIS B N 1
ATOM 5382 C CA . HIS B 1 339 ? 11.109 11.164 -10.172 1 98.5 339 HIS B CA 1
ATOM 5383 C C . HIS B 1 339 ? 11.625 12.539 -9.758 1 98.5 339 HIS B C 1
ATOM 5385 O O . HIS B 1 339 ? 12.836 12.789 -9.797 1 98.5 339 HIS B O 1
ATOM 5391 N N . LEU B 1 340 ? 10.75 13.438 -9.359 1 97.75 340 LEU B N 1
ATOM 5392 C CA . LEU B 1 340 ? 11.195 14.734 -8.852 1 97.75 340 LEU B CA 1
ATOM 5393 C C . LEU B 1 340 ? 12.047 14.562 -7.598 1 97.75 340 LEU B C 1
ATOM 5395 O O . LEU B 1 340 ? 13.062 15.258 -7.434 1 97.75 340 LEU B O 1
ATOM 5399 N N . TRP B 1 341 ? 11.664 13.688 -6.727 1 98 341 TRP B N 1
ATOM 5400 C CA . TRP B 1 341 ? 12.461 13.367 -5.547 1 98 341 TRP B CA 1
ATOM 5401 C C . TRP B 1 341 ? 13.844 12.852 -5.945 1 98 341 TRP B C 1
ATOM 5403 O O . TRP B 1 341 ? 14.852 13.242 -5.355 1 98 341 TRP B O 1
ATOM 5413 N N . GLU B 1 342 ? 13.914 11.914 -6.938 1 98.19 342 GLU B N 1
ATOM 5414 C CA . GLU B 1 342 ? 15.203 11.391 -7.398 1 98.19 342 GLU B CA 1
ATOM 5415 C C . GLU B 1 342 ? 16.094 12.516 -7.922 1 98.19 342 GLU B C 1
ATOM 5417 O O . GLU B 1 342 ? 17.297 12.539 -7.652 1 98.19 342 GLU B O 1
ATOM 5422 N N . GLU B 1 343 ? 15.516 13.453 -8.688 1 96.75 343 GLU B N 1
ATOM 5423 C CA . GLU B 1 343 ? 16.281 14.586 -9.195 1 96.75 343 GLU B CA 1
ATOM 5424 C C . GLU B 1 343 ? 16.875 15.406 -8.055 1 96.75 343 GLU B C 1
ATOM 5426 O O . GLU B 1 343 ? 18.047 15.75 -8.086 1 96.75 343 GLU B O 1
ATOM 5431 N N . ARG B 1 344 ? 16.062 15.719 -7.047 1 96 344 ARG B N 1
ATOM 5432 C CA . ARG B 1 344 ? 16.531 16.516 -5.914 1 96 344 ARG B CA 1
ATOM 5433 C C . ARG B 1 344 ? 17.594 15.742 -5.121 1 96 344 ARG B C 1
ATOM 5435 O O . ARG B 1 344 ? 18.578 16.328 -4.66 1 96 344 ARG B O 1
ATOM 5442 N N . THR B 1 345 ? 17.391 14.445 -4.973 1 97.31 345 THR B N 1
ATOM 5443 C CA . THR B 1 345 ? 18.312 13.602 -4.215 1 97.31 345 THR B CA 1
ATOM 5444 C C . THR B 1 345 ? 19.672 13.539 -4.895 1 97.31 345 THR B C 1
ATOM 5446 O O . THR B 1 345 ? 20.703 13.734 -4.246 1 97.31 345 THR B O 1
ATOM 5449 N N . VAL B 1 346 ? 19.688 13.289 -6.176 1 97.69 346 VAL B N 1
ATOM 5450 C CA . VAL B 1 346 ? 20.953 13.219 -6.922 1 97.69 346 VAL B CA 1
ATOM 5451 C C . VAL B 1 346 ? 21.641 14.578 -6.902 1 97.69 346 VAL B C 1
ATOM 5453 O O . VAL B 1 346 ? 22.859 14.648 -6.766 1 97.69 346 VAL B O 1
ATOM 5456 N N . ALA B 1 347 ? 20.859 15.664 -7.059 1 96.12 347 ALA B N 1
ATOM 5457 C CA . ALA B 1 347 ? 21.438 17 -6.973 1 96.12 347 ALA B CA 1
ATOM 5458 C C . ALA B 1 347 ? 22.172 17.203 -5.648 1 96.12 347 ALA B C 1
ATOM 5460 O O . ALA B 1 347 ? 23.266 17.766 -5.613 1 96.12 347 ALA B O 1
ATOM 5461 N N . ARG B 1 348 ? 21.641 16.734 -4.566 1 94.88 348 ARG B N 1
ATOM 5462 C CA . ARG B 1 348 ? 22.266 16.844 -3.256 1 94.88 348 ARG B CA 1
ATOM 5463 C C . ARG B 1 348 ? 23.547 16.016 -3.189 1 94.88 348 ARG B C 1
ATOM 5465 O O . ARG B 1 348 ? 24.547 16.453 -2.59 1 94.88 348 ARG B O 1
ATOM 5472 N N . PHE B 1 349 ? 23.5 14.773 -3.789 1 97 349 PHE B N 1
ATOM 5473 C CA . PHE B 1 349 ? 24.703 13.961 -3.854 1 97 349 PHE B CA 1
ATOM 5474 C C . PHE B 1 349 ? 25.828 14.719 -4.535 1 97 349 PHE B C 1
ATOM 5476 O O . PHE B 1 349 ? 26.953 14.758 -4.027 1 97 349 PHE B O 1
ATOM 5483 N N . LEU B 1 350 ? 25.516 15.359 -5.625 1 96.5 350 LEU B N 1
ATOM 5484 C CA . LEU B 1 350 ? 26.531 16.031 -6.434 1 96.5 350 LEU B CA 1
ATOM 5485 C C . LEU B 1 350 ? 27.047 17.281 -5.723 1 96.5 350 LEU B C 1
ATOM 5487 O O . LEU B 1 350 ? 28.234 17.609 -5.809 1 96.5 350 LEU B O 1
ATOM 5491 N N . GLU B 1 351 ? 26.172 17.953 -5.09 1 93.69 351 GLU B N 1
ATOM 5492 C CA . GLU B 1 351 ? 26.594 19.109 -4.309 1 93.69 351 GLU B CA 1
ATOM 5493 C C . GLU B 1 351 ? 27.594 18.719 -3.225 1 93.69 351 GLU B C 1
ATOM 5495 O O . GLU B 1 351 ? 28.625 19.359 -3.051 1 93.69 351 GLU B O 1
ATOM 5500 N N . ARG B 1 352 ? 27.328 17.688 -2.535 1 93.81 352 ARG B N 1
ATOM 5501 C CA . ARG B 1 352 ? 28.219 17.219 -1.481 1 93.81 352 ARG B CA 1
ATOM 5502 C C . ARG B 1 352 ? 29.531 16.719 -2.062 1 93.81 352 ARG B C 1
ATOM 5504 O O . ARG B 1 352 ? 30.594 16.906 -1.46 1 93.81 352 ARG B O 1
ATOM 5511 N N . TRP B 1 353 ? 29.438 16.031 -3.143 1 95 353 TRP B N 1
ATOM 5512 C CA . TRP B 1 353 ? 30.625 15.523 -3.803 1 95 353 TRP B CA 1
ATOM 5513 C C . TRP B 1 353 ? 31.562 16.672 -4.211 1 95 353 TRP B C 1
ATOM 5515 O O . TRP B 1 353 ? 32.781 16.562 -4.059 1 95 353 TRP B O 1
ATOM 5525 N N . ALA B 1 354 ? 30.969 17.734 -4.695 1 94.62 354 ALA B N 1
ATOM 5526 C CA . ALA B 1 354 ? 31.734 18.906 -5.121 1 94.62 354 ALA B CA 1
ATOM 5527 C C . ALA B 1 354 ? 32.438 19.578 -3.934 1 94.62 354 ALA B C 1
ATOM 5529 O O . ALA B 1 354 ? 33.531 20.141 -4.078 1 94.62 354 ALA B O 1
ATOM 5530 N N . GLN B 1 355 ? 31.859 19.516 -2.836 1 89.62 355 GLN B N 1
ATOM 5531 C CA . GLN B 1 355 ? 32.406 20.109 -1.632 1 89.62 355 GLN B CA 1
ATOM 5532 C C . GLN B 1 355 ? 33.594 19.297 -1.106 1 89.62 355 GLN B C 1
ATOM 5534 O O . GLN B 1 355 ? 34.438 19.812 -0.367 1 89.62 355 GLN B O 1
ATOM 5539 N N . LYS B 1 356 ? 33.625 18.078 -1.403 1 81.62 356 LYS B N 1
ATOM 5540 C CA . LYS B 1 356 ? 34.75 17.234 -1.008 1 81.62 356 LYS B CA 1
ATOM 5541 C C . LYS B 1 356 ? 36 17.547 -1.821 1 81.62 356 LYS B C 1
ATOM 5543 O O . LYS B 1 356 ? 37.125 17.406 -1.325 1 81.62 356 LYS B O 1
ATOM 5548 N N . LYS B 1 357 ? 35.844 17.75 -3.002 1 70.56 357 LYS B N 1
ATOM 5549 C CA . LYS B 1 357 ? 36.969 17.984 -3.887 1 70.56 357 LYS B CA 1
ATOM 5550 C C . LYS B 1 357 ? 37.625 19.328 -3.596 1 70.56 357 LYS B C 1
ATOM 5552 O O . LYS B 1 357 ? 38.781 19.578 -4.02 1 70.56 357 LYS B O 1
ATOM 5557 N N . HIS B 1 358 ? 36.938 20.062 -2.783 1 64.38 358 HIS B N 1
ATOM 5558 C CA . HIS B 1 358 ? 37.562 21.312 -2.387 1 64.38 358 HIS B CA 1
ATOM 5559 C C . HIS B 1 358 ? 38.031 21.25 -0.93 1 64.38 358 HIS B C 1
ATOM 5561 O O . HIS B 1 358 ? 37.375 20.594 -0.105 1 64.38 358 HIS B O 1
#

Solvent-accessible surface area (backbone atoms only — not comparable to full-atom values): 37569 Å² total; per-residue (Å²): 89,77,21,49,34,70,49,1,20,50,36,47,50,44,37,57,72,48,35,90,81,47,57,37,31,36,14,22,34,18,50,35,31,41,38,58,65,35,41,63,43,48,48,37,47,59,54,44,40,62,29,69,33,46,34,32,46,25,52,46,29,51,49,49,44,50,38,58,72,68,63,44,60,67,59,52,45,51,54,30,44,66,42,72,46,53,73,44,83,46,68,49,34,49,44,49,57,78,27,25,58,64,42,64,75,73,72,52,94,55,61,13,61,61,41,39,51,98,42,80,91,78,30,54,61,49,30,59,52,51,37,50,45,32,57,44,88,76,58,86,69,71,45,64,58,54,14,43,67,59,6,83,71,50,86,62,42,60,38,63,41,47,36,38,45,24,49,46,42,47,68,64,50,50,66,47,22,73,82,65,55,52,59,26,73,50,78,58,30,53,30,78,93,45,56,71,68,40,43,51,77,75,82,45,72,67,54,52,51,47,48,47,26,35,38,25,40,33,38,30,58,26,35,50,94,64,78,86,32,79,44,36,63,72,31,29,62,66,65,55,50,50,53,41,53,33,40,45,53,76,53,95,90,49,68,63,56,99,55,43,44,34,63,70,40,34,68,66,40,23,58,65,49,72,29,77,38,33,29,41,37,37,17,70,44,16,42,58,30,72,25,13,68,79,19,82,84,48,96,65,89,75,74,30,42,91,54,48,31,40,43,42,34,55,46,26,28,56,33,45,82,80,62,79,64,92,60,50,89,75,43,58,70,54,60,28,47,51,52,52,48,50,53,55,51,51,51,50,25,50,54,54,43,57,53,63,81,95,87,77,21,51,34,71,49,1,20,49,37,47,51,44,37,56,72,48,36,90,81,48,58,36,31,35,13,22,34,18,49,34,31,40,36,80,44,36,42,64,42,49,48,38,48,60,55,43,40,62,30,68,33,46,34,33,46,25,51,46,28,52,50,48,44,50,38,58,71,68,62,43,61,67,61,51,45,51,53,30,43,67,42,72,45,51,73,43,83,46,66,49,34,50,44,49,55,77,27,25,59,64,45,64,73,69,79,50,92,56,60,14,61,63,41,39,52,98,41,80,89,77,30,52,61,50,30,58,52,50,36,50,44,30,59,44,88,76,57,86,70,69,46,65,59,53,14,45,66,60,7,82,71,48,84,62,45,61,36,63,40,44,36,37,44,25,49,47,42,47,68,66,49,51,66,48,22,74,83,65,54,53,58,26,75,50,77,58,31,53,31,78,91,43,56,71,69,40,41,51,76,74,83,47,74,67,54,51,50,47,49,46,32,35,37,28,35,24,49,28,57,26,35,50,94,64,78,86,32,80,44,36,61,72,31,29,62,67,64,54,50,50,52,41,54,33,39,46,53,77,53,96,87,48,68,65,56,98,55,39,45,34,60,72,40,36,69,66,39,23,59,66,49,71,29,76,37,32,31,42,37,37,18,70,45,17,42,59,29,71,25,13,68,81,19,82,83,49,96,62,90,75,75,27,41,90,53,47,32,40,43,42,33,55,47,25,28,57,32,45,83,78,63,78,64,91,59,49,88,76,42,60,72,56,60,27,48,50,51,53,48,51,54,55,52,50,51,51,24,49,54,52,42,55,54,63,80,94

Sequence (716 aa):
MYGGSLAGAQTAFTMKTYNDLFAGGIGSSATVQAHLGYPSWYTPIMKFGPSDCVSRVISIVDKMDALIASGNEKGIQQLKDIFGLGSLSSLGDFAMTIAFPIGGPMNYPTNTWQELNWSPLYGSSDFFDFCSNVTNPSSPGNTSSVDTALAQYSDGEAWTGLSNYAAYIKRVLLPECTTGRINSTDPGCFSTQNQTFYADPTNGASRSYLYSTCTESGAYQVAPAHGPSLISRVLQIPYTQQWCTWAFPPGQYNSIPPTPALHYYNSYGGWNIQAKNLALIDGNTDVWLDLCYHSNLVDKLRISSDLHPSYLIAGAGHHWDSYGIKHVLAEPQFIREAHLWEERTVARFLERWAQKKHMYGGSLAGAQTAFTMKTYNDLFAGGIGSSATVQAHLGYPSWYTPIMKFGPSDCVSRVISIVDKMDALIASGNEKGIQQLKDIFGLGSLSSLGDFAMTIAFPIGGPMNYPTNTWQELNWSPLYGSSDFFDFCSNVTNPSSPGNTSSVDTALAQYSDGEAWTGLSNYAAYIKRVLLPECTTGRINSTDPGCFSTQNQTFYADPTNGASRSYLYSTCTESGAYQVAPAHGPSLISRVLQIPYTQQWCTWAFPPGQYNSIPPTPALHYYNSYGGWNIQAKNLALIDGNTDVWLDLCYHSNLVDKLRISSDLHPSYLIAGAGHHWDSYGIKHVLAEPQFIREAHLWEERTVARFLERWAQKKH

InterPro domains:
  IPR008758 Peptidase S28 [PF05577] (2-326)
  IPR029058 Alpha/Beta hydrolase fold [G3DSA:3.40.50.1820] (1-87)
  IPR029058 Alpha/Beta hydrolase fold [G3DSA:3.40.50.1820] (125-354)

Nearest PDB structures (foldseek):
  8bbx-assembly2_B  TM=8.275E-01  e=4.984E-16  Aspergillus niger
  7wab-assembly1_A  TM=8.226E-01  e=3.067E-16  Aspergillus niger
  4ebb-assembly1_A  TM=6.223E-01  e=3.045E-07  Homo sapiens
  7ots-assembly1_A  TM=3.741E-01  e=3.376E-01  Homo sapiens
  7k4o-assembly1_A  TM=2.032E-01  e=6.451E-01  Aspergillus niger

Foldseek 3Di:
DEDFECGLLVQLLCCLVVVVVDLFYERELHLLAFDAAAQLLCVLCCVPPPPVLQVLLLLLQVLLQLLVVVVPPVLNLVLCVLLVNNPAPDPQLSQVLLCLQQPFPADHDDFHPQQDALDPVRGDCSHVVLSCQLPPPCDPDDQVCSQQVNCVSVVRDGSRSSNSSSVCSVVPQCVQQVVNPQHDPPGSHGHPPDLVVLQPQDDDPNLVVLQLCFAERNHAHAHDPDDGTSTHRSRDSVVSLVSSCSNAPDDDVDDGDSGHNHCVSCVCPFLHHFHFNYEYEYEPSESSQCSYNNHPPDPDDDDADLRGGYYYQYPGYRSNLVDDDPPLVPRPPRSSVVVVVVVVSVVSSVVVVVVVVD/DEDFECGLLVQLLCCLVVVVVDLFYERELHLLAFDAEAQLLCVLCCVPPPPVLQVLLLLLQVLLQLLVVVVPPVLNLVLCVLLVNNVAPDPQLSQVLLCLQQPAPADHDDFHPQQDALDPVRGDCSHVVLSCQLPPPCDPDDQVCSQQVSCVSVVRDGSRSSNSSSVCSVVPQCVLQVVNPQHDPPGSHGHPPDLVVLQPQDDDPNLVVLQCCFAERNHAHAHDPDDGTSTHRSRDSVVSLVSVCSNAPDDDVDDGDSGHNHCVSCVCPFLHHFHFNYEYEYEPSESSQCSYNNHPPDPDDDDADLRGGYYYQYPGYRSNLVDDDPPLVPRPPRSSVVVVVVVVSVVSSVVVVVVVVD

pLDDT: mean 96.03, std 5.16, range [60.62, 98.94]

Radius of gyration: 28.18 Å; Cα contacts (8 Å, |Δi|>4): 1365; chains: 2; bounding box: 76×82×57 Å

Secondary structure (DSSP, 8-state):
-EEETHHHHHHHHHHHHSGGG-S-EEEET-----EEE-GGGGHHHHHHS-HHHHHHHHHHHHHHHHHHHHT-HHHHHHHHHHTT-TT---HHHHHHHHHTTT--SS--SS--GGG--SSTTT---HHHHHHHHHT-TT-SS-HHHHHHTTGGGGTT---TTHHHHHHHIIIIIGGG-TT--TTS-STT------HHHHH-----HHHHHHHHIIIIIEEE----SSS--SS-TT--HHHHHHHHHHHS---SS----SS--THHHHTTTGGG---TTEEEEEETT-TTGGGSTT-TTS-S-----SSS-EEEETT--TTGGG---S-GGGS-HHHHHHHHHHHHHHHHHHHHHHHH--/-EEETHHHHHHHHHHHHSGGG-S-EEEET------SS-GGGGHHHHHHS-HHHHHHHHHHHHHHHHHHHHT-HHHHHHHHHHTT-TT---HHHHHHHHHTTT--SS--SS--GGG--SSTTT---HHHHHHHHHT-TT-SS-HHHHHHTTGGGGTT---TTHHHHHHHIIIIIGGG-TT--TTS-STT------HHHHH-----HHHHHHHHIIIII-------SSS--SS-TT--HHHHHHHHHHHS---SS----SS--THHHHTTTGGG---TTEEEEEETT-TTGGGSTT-TTS-S-----SSS-EEEETT--TTGGG---S-GGGS-HHHHHHHHHHHHHHHHHHHHHHHH--